Protein AF-A0A835T689-F1 (afdb_monomer_lite)

Radius of gyration: 91.0 Å; chains: 1; bounding box: 194×62×301 Å

Structure (mmCIF, N/CA/C/O backbone):
data_AF-A0A835T689-F1
#
_entry.id   AF-A0A835T689-F1
#
loop_
_atom_site.group_PDB
_atom_site.id
_atom_site.type_symbol
_atom_site.label_atom_id
_atom_site.label_alt_id
_atom_site.label_comp_id
_atom_site.label_asym_id
_atom_site.label_entity_id
_atom_site.label_seq_id
_atom_site.pdbx_PDB_ins_code
_atom_site.Cartn_x
_atom_site.Cartn_y
_atom_site.Cartn_z
_atom_site.occupancy
_atom_site.B_iso_or_equiv
_atom_site.auth_seq_id
_atom_site.auth_comp_id
_atom_site.auth_asym_id
_atom_site.auth_atom_id
_atom_site.pdbx_PDB_model_num
ATOM 1 N N . MET A 1 1 ? -52.753 -19.899 125.306 1.00 54.56 1 MET A N 1
ATOM 2 C CA . MET A 1 1 ? -53.851 -19.055 124.789 1.00 54.56 1 MET A CA 1
ATOM 3 C C . MET A 1 1 ? -55.186 -19.672 125.174 1.00 54.56 1 MET A C 1
ATOM 5 O O . MET A 1 1 ? -55.549 -19.434 126.314 1.00 54.56 1 MET A O 1
ATOM 9 N N . LYS A 1 2 ? -55.799 -20.578 124.394 1.00 57.81 2 LYS A N 1
ATOM 10 C CA . LYS A 1 2 ? -57.133 -21.163 124.694 1.00 57.81 2 LYS A CA 1
ATOM 11 C C . LYS A 1 2 ? -57.428 -21.521 126.165 1.00 57.81 2 LYS A C 1
ATOM 13 O O . LYS A 1 2 ? -58.367 -20.984 126.722 1.00 57.81 2 LYS A O 1
ATOM 18 N N . GLN A 1 3 ? -56.588 -22.309 126.844 1.00 67.00 3 GLN A N 1
ATOM 19 C CA . GLN A 1 3 ? -56.825 -22.655 128.263 1.00 67.00 3 GLN A CA 1
ATOM 20 C C . GLN A 1 3 ? -56.843 -21.443 129.223 1.00 67.00 3 GLN A C 1
ATOM 22 O O . GLN A 1 3 ? -57.604 -21.436 130.184 1.00 67.00 3 GLN A O 1
ATOM 27 N N . LEU A 1 4 ? -56.044 -20.402 128.957 1.00 63.69 4 LEU A N 1
ATOM 28 C CA . LEU A 1 4 ? -56.052 -19.156 129.740 1.00 63.69 4 LEU A CA 1
ATOM 29 C C . LEU A 1 4 ? -57.268 -18.280 129.402 1.00 63.69 4 LEU A C 1
ATOM 31 O O . LEU A 1 4 ? -57.811 -17.625 130.288 1.00 63.69 4 LEU A O 1
ATOM 35 N N . GLU A 1 5 ? -57.710 -18.291 128.142 1.00 65.31 5 GLU A N 1
ATOM 36 C CA . GLU A 1 5 ? -58.952 -17.641 127.704 1.00 65.31 5 GLU A CA 1
ATOM 37 C C . GLU A 1 5 ? -60.170 -18.302 128.375 1.00 65.31 5 GLU A C 1
ATOM 39 O O . GLU A 1 5 ? -61.023 -17.599 128.915 1.00 65.31 5 GLU A O 1
ATOM 44 N N . ASP A 1 6 ? -60.206 -19.637 128.437 1.00 75.12 6 ASP A N 1
ATOM 45 C CA . ASP A 1 6 ? -61.261 -20.418 129.093 1.00 75.12 6 ASP A CA 1
ATOM 46 C C . ASP A 1 6 ? -61.288 -20.200 130.620 1.00 75.12 6 ASP A C 1
ATOM 48 O O . ASP A 1 6 ? -62.358 -19.995 131.202 1.00 75.12 6 ASP A O 1
ATOM 52 N N . GLU A 1 7 ? -60.127 -20.173 131.291 1.00 72.44 7 GLU A N 1
ATOM 53 C CA . GLU A 1 7 ? -60.047 -19.843 132.722 1.00 72.44 7 GLU A CA 1
ATOM 54 C C . GLU A 1 7 ? -60.491 -18.405 133.021 1.00 72.44 7 GLU A C 1
ATOM 56 O O . GLU A 1 7 ? -61.205 -18.172 134.001 1.00 72.44 7 GLU A O 1
ATOM 61 N N . TYR A 1 8 ? -60.105 -17.437 132.185 1.00 72.25 8 TYR A N 1
ATOM 62 C CA . TYR A 1 8 ? -60.514 -16.041 132.334 1.00 72.25 8 TYR A CA 1
ATOM 63 C C . TYR A 1 8 ? -62.027 -15.874 132.124 1.00 72.25 8 TYR A C 1
ATOM 65 O O . TYR A 1 8 ? -62.705 -15.292 132.970 1.00 72.25 8 TYR A O 1
ATOM 73 N N . GLN A 1 9 ? -62.581 -16.481 131.068 1.00 71.12 9 GLN A N 1
ATOM 74 C CA . GLN A 1 9 ? -64.024 -16.552 130.804 1.00 71.12 9 GLN A CA 1
ATOM 75 C C . GLN A 1 9 ? -64.795 -17.192 131.970 1.00 71.12 9 GLN A C 1
ATOM 77 O O . GLN A 1 9 ? -65.862 -16.707 132.350 1.00 71.12 9 GLN A O 1
ATOM 82 N N . SER A 1 10 ? -64.256 -18.257 132.568 1.00 72.38 10 SER A N 1
ATOM 83 C CA . SER A 1 10 ? -64.848 -18.927 133.733 1.00 72.38 10 SER A CA 1
ATOM 84 C C . SER A 1 10 ? -64.858 -18.025 134.976 1.00 72.38 10 SER A C 1
ATOM 86 O O . SER A 1 10 ? -65.889 -17.889 135.642 1.00 72.38 10 SER A O 1
ATOM 88 N N . ARG A 1 11 ? -63.753 -17.314 135.251 1.00 69.19 11 ARG A N 1
ATOM 89 C CA . ARG A 1 11 ? -63.675 -16.330 136.347 1.00 69.19 11 ARG A CA 1
ATOM 90 C C . ARG A 1 11 ? -64.637 -15.156 136.139 1.00 69.19 11 ARG A C 1
ATOM 92 O O . ARG A 1 11 ? -65.314 -14.776 137.092 1.00 69.19 11 ARG A O 1
ATOM 99 N N . LEU A 1 12 ? -64.770 -14.642 134.911 1.00 62.59 12 LEU A N 1
ATOM 100 C CA . LEU A 1 12 ? -65.735 -13.584 134.580 1.00 62.59 12 LEU A CA 1
ATOM 101 C C . LEU A 1 12 ? -67.184 -14.039 134.831 1.00 62.59 12 LEU A C 1
ATOM 103 O O . LEU A 1 12 ? -67.957 -13.331 135.472 1.00 62.59 12 LEU A O 1
ATOM 107 N N . ARG A 1 13 ? -67.548 -15.257 134.399 1.00 69.44 13 ARG A N 1
ATOM 108 C CA . ARG A 1 13 ? -68.883 -15.834 134.654 1.00 69.44 13 ARG A CA 1
ATOM 109 C C . ARG A 1 13 ? -69.178 -15.996 136.146 1.00 69.44 13 ARG A C 1
ATOM 111 O O . ARG A 1 13 ? -70.294 -15.702 136.568 1.00 69.44 13 ARG A O 1
ATOM 118 N N . ASN A 1 14 ? -68.191 -16.401 136.946 1.00 70.25 14 ASN A N 1
ATOM 119 C CA . ASN A 1 14 ? -68.342 -16.481 138.401 1.00 70.25 14 ASN A CA 1
ATOM 120 C C . ASN A 1 14 ? -68.499 -15.096 139.055 1.00 70.25 14 ASN A C 1
ATOM 122 O O . ASN A 1 14 ? -69.297 -14.962 139.980 1.00 70.25 14 ASN A O 1
ATOM 126 N N . ALA A 1 15 ? -67.822 -14.056 138.554 1.00 63.16 15 ALA A N 1
ATOM 127 C CA . ALA A 1 15 ? -68.010 -12.687 139.040 1.00 63.16 15 ALA A CA 1
ATOM 128 C C . ALA A 1 15 ? -69.448 -12.177 138.800 1.00 63.16 15 ALA A C 1
ATOM 130 O O . ALA A 1 15 ? -70.062 -11.635 139.718 1.00 63.16 15 ALA A O 1
ATOM 131 N N . ARG A 1 16 ? -70.034 -12.444 137.620 1.00 60.41 16 ARG A N 1
ATOM 132 C CA . ARG A 1 16 ? -71.438 -12.095 137.291 1.00 60.41 16 ARG A CA 1
ATOM 133 C C . ARG A 1 16 ? -72.470 -12.727 138.236 1.00 60.41 16 ARG A C 1
ATOM 135 O O . ARG A 1 16 ? -73.528 -12.145 138.470 1.00 60.41 16 ARG A O 1
ATOM 142 N N . LEU A 1 17 ? -72.179 -13.930 138.734 1.00 60.69 17 LEU A N 1
ATOM 143 C CA . LEU A 1 17 ? -73.071 -14.736 139.576 1.00 60.69 17 LEU A CA 1
ATOM 144 C C . LEU A 1 17 ? -72.808 -14.574 141.083 1.00 60.69 17 LEU A C 1
ATOM 146 O O . LEU A 1 17 ? -73.535 -15.155 141.887 1.00 60.69 17 LEU A O 1
ATOM 150 N N . SER A 1 18 ? -71.810 -13.776 141.478 1.00 61.16 18 SER A N 1
ATOM 151 C CA . SER A 1 18 ? -71.506 -13.501 142.884 1.00 61.16 18 SER A CA 1
ATOM 152 C C . SER A 1 18 ? -72.678 -12.774 143.568 1.00 61.16 18 SER A C 1
ATOM 154 O O . SER A 1 18 ? -73.014 -11.655 143.165 1.00 61.16 18 SER A O 1
ATOM 156 N N . PRO A 1 19 ? -73.307 -13.344 144.620 1.00 55.94 19 PRO A N 1
ATOM 157 C CA . PRO A 1 19 ? -74.467 -12.723 145.267 1.00 55.94 19 PRO A CA 1
ATOM 158 C C . PRO A 1 19 ? -74.165 -11.375 145.936 1.00 55.94 19 PRO A C 1
ATOM 160 O O . PRO A 1 19 ? -75.071 -10.557 146.082 1.00 55.94 19 PRO A O 1
ATOM 163 N N . ASN A 1 20 ? -72.900 -11.149 146.307 1.00 54.97 20 ASN A N 1
ATOM 164 C CA . ASN A 1 20 ? -72.446 -9.981 147.065 1.00 54.97 20 ASN A CA 1
ATOM 165 C C . ASN A 1 20 ? -72.038 -8.785 146.186 1.00 54.97 20 ASN A C 1
ATOM 167 O O . ASN A 1 20 ? -71.791 -7.710 146.726 1.00 54.97 20 ASN A O 1
ATOM 171 N N . ALA A 1 21 ? -71.965 -8.949 144.859 1.00 57.16 21 ALA A N 1
ATOM 172 C CA . ALA A 1 21 ? -71.714 -7.835 143.946 1.00 57.16 21 ALA A CA 1
ATOM 173 C C . ALA A 1 21 ? -72.932 -6.899 143.917 1.00 57.16 21 ALA A C 1
ATOM 175 O O . ALA A 1 21 ? -74.076 -7.357 143.786 1.00 57.16 21 ALA A O 1
ATOM 176 N N . GLY A 1 22 ? -72.711 -5.588 144.013 1.00 62.66 22 GLY A N 1
ATOM 177 C CA . GLY A 1 22 ? -73.799 -4.606 143.985 1.00 62.66 22 GLY A CA 1
ATOM 178 C C . GLY A 1 22 ? -74.641 -4.719 142.706 1.00 62.66 22 GLY A C 1
ATOM 179 O O . GLY A 1 22 ? -74.156 -5.164 141.663 1.00 62.66 22 GLY A O 1
ATOM 180 N N . ILE A 1 23 ? -75.914 -4.306 142.748 1.00 71.38 23 ILE A N 1
ATOM 181 C CA . ILE A 1 23 ? -76.736 -4.224 141.520 1.00 71.38 23 ILE A CA 1
ATOM 182 C C . ILE A 1 23 ? -76.058 -3.279 140.511 1.00 71.38 23 ILE A C 1
ATOM 184 O O . ILE A 1 23 ? -76.008 -3.574 139.320 1.00 71.38 23 ILE A O 1
ATOM 188 N N . GLU A 1 24 ? -75.454 -2.196 141.004 1.00 73.31 24 GLU A N 1
ATOM 189 C CA . GLU A 1 24 ? -74.674 -1.229 140.225 1.00 73.31 24 GLU A CA 1
ATOM 190 C C . GLU A 1 24 ? -73.422 -1.844 139.582 1.00 73.31 24 GLU A C 1
ATOM 192 O O . GLU A 1 24 ? -73.151 -1.584 138.415 1.00 73.31 24 GLU A O 1
ATOM 197 N N . GLU A 1 25 ? -72.699 -2.710 140.296 1.00 74.44 25 GLU A N 1
ATOM 198 C CA . GLU A 1 25 ? -71.494 -3.389 139.797 1.00 74.44 25 GLU A CA 1
ATOM 199 C C . GLU A 1 25 ? -71.835 -4.397 138.689 1.00 74.44 25 GLU A C 1
ATOM 201 O O . GLU A 1 25 ? -71.172 -4.449 137.654 1.00 74.44 25 GLU A O 1
ATOM 206 N N . ARG A 1 26 ? -72.946 -5.131 138.838 1.00 73.50 26 ARG A N 1
ATOM 207 C CA . ARG A 1 26 ? -73.474 -5.996 137.772 1.00 73.50 26 ARG A CA 1
ATOM 208 C C . ARG A 1 26 ? -73.948 -5.193 136.560 1.00 73.50 26 ARG A C 1
ATOM 210 O O . ARG A 1 26 ? -73.680 -5.598 135.433 1.00 73.50 26 ARG A O 1
ATOM 217 N N . LEU A 1 27 ? -74.600 -4.046 136.761 1.00 79.50 27 LEU A N 1
ATOM 218 C CA . LEU A 1 27 ? -74.964 -3.135 135.668 1.00 79.50 27 LEU A CA 1
ATOM 219 C C . LEU A 1 27 ? -73.731 -2.521 134.984 1.00 79.50 27 LEU A C 1
ATOM 221 O O . LEU A 1 27 ? -73.756 -2.334 133.770 1.00 79.50 27 LEU A O 1
ATOM 225 N N . ALA A 1 28 ? -72.655 -2.243 135.725 1.00 82.19 28 ALA A N 1
ATOM 226 C CA . ALA A 1 28 ? -71.388 -1.777 135.170 1.00 82.19 28 ALA A CA 1
ATOM 227 C C . ALA A 1 28 ? -70.718 -2.858 134.307 1.00 82.19 28 ALA A C 1
ATOM 229 O O . ALA A 1 28 ? -70.331 -2.559 133.182 1.00 82.19 28 ALA A O 1
ATOM 230 N N . LEU A 1 29 ? -70.677 -4.115 134.765 1.00 80.94 29 LEU A N 1
ATOM 231 C CA . LEU A 1 29 ? -70.180 -5.243 133.965 1.00 80.94 29 LEU A CA 1
ATOM 232 C C . LEU A 1 29 ? -71.023 -5.472 132.700 1.00 80.94 29 LEU A C 1
ATOM 234 O O . LEU A 1 29 ? -70.461 -5.657 131.628 1.00 80.94 29 LEU A O 1
ATOM 238 N N . TYR A 1 30 ? -72.357 -5.385 132.773 1.00 84.06 30 TYR A N 1
ATOM 239 C CA . TYR A 1 30 ? -73.199 -5.476 131.570 1.00 84.06 30 TYR A CA 1
ATOM 240 C C . TYR A 1 30 ? -72.972 -4.316 130.591 1.00 84.06 30 TYR A C 1
ATOM 242 O O . TYR A 1 30 ? -72.967 -4.545 129.384 1.00 84.06 30 TYR A O 1
ATOM 250 N N . ARG A 1 31 ? -72.760 -3.084 131.075 1.00 86.06 31 ARG A N 1
ATOM 251 C CA . ARG A 1 31 ? -72.373 -1.952 130.213 1.00 86.06 31 ARG A CA 1
ATOM 252 C C . ARG A 1 31 ? -71.019 -2.200 129.561 1.00 86.06 31 ARG A C 1
ATOM 254 O O . ARG A 1 31 ? -70.926 -2.090 128.347 1.00 86.06 31 ARG A O 1
ATOM 261 N N . GLN A 1 32 ? -70.026 -2.623 130.341 1.00 86.19 32 GLN A N 1
ATOM 262 C CA . GLN A 1 32 ? -68.694 -2.961 129.850 1.00 86.19 32 GLN A CA 1
ATOM 263 C C . GLN A 1 32 ? -68.736 -4.078 128.797 1.00 86.19 32 GLN A C 1
ATOM 265 O O . GLN A 1 32 ? -68.047 -3.981 127.792 1.00 86.19 32 GLN A O 1
ATOM 270 N N . GLU A 1 33 ? -69.577 -5.101 128.968 1.00 84.44 33 GLU A N 1
ATOM 271 C CA . GLU A 1 33 ? -69.750 -6.181 127.987 1.00 84.44 33 GLU A CA 1
ATOM 272 C C . GLU A 1 33 ? -70.464 -5.726 126.709 1.00 84.44 33 GLU A C 1
ATOM 274 O O . GLU A 1 33 ? -70.115 -6.187 125.624 1.00 84.44 33 GLU A O 1
ATOM 279 N N . ILE A 1 34 ? -71.440 -4.818 126.806 1.00 88.69 34 ILE A N 1
ATOM 280 C CA . ILE A 1 34 ? -72.092 -4.208 125.636 1.00 88.69 34 ILE A CA 1
ATOM 281 C C . ILE A 1 34 ? -71.109 -3.286 124.900 1.00 88.69 34 ILE A C 1
ATOM 283 O O . ILE A 1 34 ? -71.044 -3.318 123.674 1.00 88.69 34 ILE A O 1
ATOM 287 N N . GLU A 1 35 ? -70.313 -2.505 125.630 1.00 88.44 35 GLU A N 1
ATOM 288 C CA . GLU A 1 35 ? -69.254 -1.650 125.085 1.00 88.44 35 GLU A CA 1
ATOM 289 C C . GLU A 1 35 ? -68.132 -2.481 124.439 1.00 88.44 35 GLU A C 1
ATOM 291 O O . GLU A 1 35 ? -67.682 -2.143 123.348 1.00 88.44 35 GLU A O 1
ATOM 296 N N . GLU A 1 36 ? -67.729 -3.603 125.043 1.00 89.75 36 GLU A N 1
ATOM 297 C CA . GLU A 1 36 ? -66.741 -4.539 124.493 1.00 89.75 36 GLU A CA 1
ATOM 298 C C . GLU A 1 36 ? -67.273 -5.261 123.245 1.00 89.75 36 GLU A C 1
ATOM 300 O O . GLU A 1 36 ? -66.557 -5.375 122.250 1.00 89.75 36 GLU A O 1
ATOM 305 N N . GLN A 1 37 ? -68.543 -5.686 123.240 1.00 87.31 37 GLN A N 1
ATOM 306 C CA . GLN A 1 37 ? -69.195 -6.253 122.053 1.00 87.31 37 GLN A CA 1
ATOM 307 C C . GLN A 1 37 ? -69.301 -5.222 120.925 1.00 87.31 37 GLN A C 1
ATOM 309 O O . GLN A 1 37 ? -68.911 -5.520 119.796 1.00 87.31 37 GLN A O 1
ATOM 314 N N . ALA A 1 38 ? -69.744 -3.997 121.221 1.00 90.81 38 ALA A N 1
ATOM 315 C CA . ALA A 1 38 ? -69.817 -2.914 120.243 1.00 90.81 38 ALA A CA 1
ATOM 316 C C . ALA A 1 38 ? -68.424 -2.544 119.702 1.00 90.81 38 ALA A C 1
ATOM 318 O O . ALA A 1 38 ? -68.252 -2.389 118.493 1.00 90.81 38 ALA A O 1
ATOM 319 N N . ALA A 1 39 ? -67.405 -2.474 120.564 1.00 91.81 39 ALA A N 1
ATOM 320 C CA . ALA A 1 39 ? -66.021 -2.243 120.160 1.00 91.81 39 ALA A CA 1
ATOM 321 C C . ALA A 1 39 ? -65.476 -3.384 119.286 1.00 91.81 39 ALA A C 1
ATOM 323 O O . ALA A 1 39 ? -64.805 -3.118 118.290 1.00 91.81 39 ALA A O 1
ATOM 324 N N . ALA A 1 40 ? -65.797 -4.644 119.599 1.00 91.75 40 ALA A N 1
ATOM 325 C CA . ALA A 1 40 ? -65.411 -5.802 118.795 1.00 91.75 40 ALA A CA 1
ATOM 326 C C . ALA A 1 40 ? -66.133 -5.848 117.435 1.00 91.75 40 ALA A C 1
ATOM 328 O O . ALA A 1 40 ? -65.531 -6.229 116.428 1.00 91.75 40 ALA A O 1
ATOM 329 N N . GLU A 1 41 ? -67.402 -5.439 117.365 1.00 90.88 41 GLU A N 1
ATOM 330 C CA . GLU A 1 41 ? -68.134 -5.302 116.101 1.00 90.88 41 GLU A CA 1
ATOM 331 C C . GLU A 1 41 ? -67.580 -4.164 115.241 1.00 90.88 41 GLU A C 1
ATOM 333 O O . GLU A 1 41 ? -67.320 -4.378 114.056 1.00 90.88 41 GLU A O 1
ATOM 338 N N . VAL A 1 42 ? -67.312 -2.994 115.830 1.00 93.06 42 VAL A N 1
ATOM 339 C CA . VAL A 1 42 ? -66.647 -1.876 115.143 1.00 93.06 42 VAL A CA 1
ATOM 340 C C . VAL A 1 42 ? -65.251 -2.286 114.671 1.00 93.06 42 VAL A C 1
ATOM 342 O O . VAL A 1 42 ? -64.904 -2.019 113.524 1.00 93.06 42 VAL A O 1
ATOM 345 N N . ALA A 1 43 ? -64.470 -3.005 115.484 1.00 92.38 43 ALA A N 1
ATOM 346 C CA . ALA A 1 43 ? -63.161 -3.520 115.084 1.00 92.38 43 ALA A CA 1
ATOM 347 C C . ALA A 1 43 ? -63.259 -4.469 113.877 1.00 92.38 43 ALA A C 1
ATOM 349 O O . ALA A 1 43 ? -62.528 -4.285 112.907 1.00 92.38 43 ALA A O 1
ATOM 350 N N . ARG A 1 44 ? -64.213 -5.414 113.874 1.00 93.38 44 ARG A N 1
ATOM 351 C CA . ARG A 1 44 ? -64.480 -6.305 112.725 1.00 93.38 44 ARG A CA 1
ATOM 352 C C . ARG A 1 44 ? -64.955 -5.552 111.481 1.00 93.38 44 ARG A C 1
ATOM 354 O O . ARG A 1 44 ? -64.624 -5.952 110.367 1.00 93.38 44 ARG A O 1
ATOM 361 N N . GLN A 1 45 ? -65.744 -4.489 111.639 1.00 93.25 45 GLN A N 1
ATOM 362 C CA . GLN A 1 45 ? -66.165 -3.643 110.518 1.00 93.25 45 GLN A CA 1
ATOM 363 C C . GLN A 1 45 ? -64.981 -2.853 109.946 1.00 93.25 45 GLN A C 1
ATOM 365 O O . GLN A 1 45 ? -64.794 -2.847 108.733 1.00 93.25 45 GLN A O 1
ATOM 370 N N . VAL A 1 46 ? -64.141 -2.259 110.799 1.00 94.38 46 VAL A N 1
ATOM 371 C CA . VAL A 1 46 ? -62.911 -1.559 110.396 1.00 94.38 46 VAL A CA 1
ATOM 372 C C . VAL A 1 46 ? -61.921 -2.514 109.728 1.00 94.38 46 VAL A C 1
ATOM 374 O O . VAL A 1 46 ? -61.319 -2.155 108.721 1.00 94.38 46 VAL A O 1
ATOM 377 N N . GLU A 1 47 ? -61.767 -3.736 110.239 1.00 94.00 47 GLU A N 1
ATOM 378 C CA . GLU A 1 47 ? -60.924 -4.769 109.632 1.00 94.00 47 GLU A CA 1
ATOM 379 C C . GLU A 1 47 ? -61.451 -5.174 108.249 1.00 94.00 47 GLU A C 1
ATOM 381 O O . GLU A 1 47 ? -60.700 -5.108 107.280 1.00 94.00 47 GLU A O 1
ATOM 386 N N . ARG A 1 48 ? -62.760 -5.432 108.107 1.00 95.19 48 ARG A N 1
ATOM 387 C CA . ARG A 1 48 ? -63.397 -5.703 106.806 1.00 95.19 48 ARG A CA 1
ATOM 388 C C . ARG A 1 48 ? -63.235 -4.547 105.812 1.00 95.19 48 ARG A C 1
ATOM 390 O O . ARG A 1 48 ? -62.981 -4.790 104.635 1.00 95.19 48 ARG A O 1
ATOM 397 N N . VAL A 1 49 ? -63.383 -3.297 106.258 1.00 95.12 49 VAL A N 1
ATOM 398 C CA . VAL A 1 49 ? -63.172 -2.115 105.403 1.00 95.12 49 VAL A CA 1
ATOM 399 C C . VAL A 1 49 ? -61.709 -2.027 104.970 1.00 95.12 49 VAL A C 1
ATOM 401 O O . VAL A 1 49 ? -61.455 -1.870 103.781 1.00 95.12 49 VAL A O 1
ATOM 404 N N . ARG A 1 50 ? -60.746 -2.237 105.877 1.00 96.25 50 ARG A N 1
ATOM 405 C CA . ARG A 1 50 ? -59.314 -2.294 105.535 1.00 96.25 50 ARG A CA 1
ATOM 406 C C . ARG A 1 50 ? -58.996 -3.421 104.555 1.00 96.25 50 ARG A C 1
ATOM 408 O O . ARG A 1 50 ? -58.236 -3.205 103.618 1.00 96.25 50 ARG A O 1
ATOM 415 N N . GLU A 1 51 ? -59.572 -4.609 104.731 1.00 94.81 51 GLU A N 1
ATOM 416 C CA . GLU A 1 51 ? -59.428 -5.720 103.783 1.00 94.81 51 GLU A CA 1
ATOM 417 C C . GLU A 1 51 ? -59.979 -5.353 102.399 1.00 94.81 51 GLU A C 1
ATOM 419 O O . GLU A 1 51 ? -59.316 -5.606 101.392 1.00 94.81 51 GLU A O 1
ATOM 424 N N . MET A 1 52 ? -61.150 -4.708 102.339 1.00 95.38 52 MET A N 1
ATOM 425 C CA . MET A 1 52 ? -61.744 -4.212 101.094 1.00 95.38 52 MET A CA 1
ATOM 426 C C . MET A 1 52 ? -60.898 -3.115 100.435 1.00 95.38 52 MET A C 1
ATOM 428 O O . MET A 1 52 ? -60.686 -3.171 99.226 1.00 95.38 52 MET A O 1
ATOM 432 N N . GLU A 1 53 ? -60.384 -2.148 101.196 1.00 95.88 53 GLU A N 1
ATOM 433 C CA . GLU A 1 53 ? -59.512 -1.077 100.698 1.00 95.88 53 GLU A CA 1
ATOM 434 C C . GLU A 1 53 ? -58.175 -1.627 100.189 1.00 95.88 53 GLU A C 1
ATOM 436 O O . GLU A 1 53 ? -57.729 -1.259 99.105 1.00 95.88 53 GLU A O 1
ATOM 441 N N . VAL A 1 54 ? -57.557 -2.568 100.911 1.00 96.50 54 VAL A N 1
ATOM 442 C CA . VAL A 1 54 ? -56.328 -3.250 100.475 1.00 96.50 54 VAL A CA 1
ATOM 443 C C . VAL A 1 54 ? -56.587 -4.119 99.241 1.00 96.50 54 VAL A C 1
ATOM 445 O O . VAL A 1 54 ? -55.750 -4.163 98.339 1.00 96.50 54 VAL A O 1
ATOM 448 N N . ALA A 1 55 ? -57.737 -4.792 99.151 1.00 95.44 55 ALA A N 1
ATOM 449 C CA . ALA A 1 55 ? -58.125 -5.542 97.958 1.00 95.44 55 ALA A CA 1
ATOM 450 C C . ALA A 1 55 ? -58.369 -4.617 96.753 1.00 95.44 55 ALA A C 1
ATOM 452 O O . ALA A 1 55 ? -57.883 -4.909 95.659 1.00 95.44 55 ALA A O 1
ATOM 453 N N . ALA A 1 56 ? -59.049 -3.485 96.950 1.00 95.75 56 ALA A N 1
ATOM 454 C CA . ALA A 1 56 ? -59.270 -2.471 95.922 1.00 95.75 56 ALA A CA 1
ATOM 455 C C . ALA A 1 56 ? -57.948 -1.847 95.450 1.00 95.75 56 ALA A C 1
ATOM 457 O O . ALA A 1 56 ? -57.687 -1.818 94.250 1.00 95.75 56 ALA A O 1
ATOM 458 N N . ALA A 1 57 ? -57.062 -1.458 96.372 1.00 95.38 57 ALA A N 1
ATOM 459 C CA . ALA A 1 57 ? -55.735 -0.936 96.051 1.00 95.38 57 ALA A CA 1
ATOM 460 C C . ALA A 1 57 ? -54.897 -1.946 95.247 1.00 95.38 57 ALA A C 1
ATOM 462 O O . ALA A 1 57 ? -54.299 -1.579 94.237 1.00 95.38 57 ALA A O 1
ATOM 463 N N . ARG A 1 58 ? -54.921 -3.235 95.619 1.00 96.12 58 ARG A N 1
ATOM 464 C CA . ARG A 1 58 ? -54.259 -4.313 94.860 1.00 96.12 58 ARG A CA 1
ATOM 465 C C . ARG A 1 58 ? -54.855 -4.508 93.464 1.00 96.12 58 ARG A C 1
ATOM 467 O O . ARG A 1 58 ? -54.106 -4.766 92.523 1.00 96.12 58 ARG A O 1
ATOM 474 N N . LEU A 1 59 ? -56.176 -4.395 93.305 1.00 95.81 59 LEU A N 1
ATOM 475 C CA . LEU A 1 59 ? -56.832 -4.449 91.993 1.00 95.81 59 LEU A CA 1
ATOM 476 C C . LEU A 1 59 ? -56.463 -3.235 91.131 1.00 95.81 59 LEU A C 1
ATOM 478 O O . LEU A 1 59 ? -56.156 -3.400 89.949 1.00 95.81 59 LEU A O 1
ATOM 482 N N . ASP A 1 60 ? -56.414 -2.040 91.717 1.00 95.94 60 ASP A N 1
ATOM 483 C CA . ASP A 1 60 ? -55.996 -0.814 91.040 1.00 95.94 60 ASP A CA 1
ATOM 484 C C . ASP A 1 60 ? -54.526 -0.872 90.613 1.00 95.94 60 ASP A C 1
ATOM 486 O O . ASP A 1 60 ? -54.218 -0.553 89.463 1.00 95.94 60 ASP A O 1
ATOM 490 N N . GLU A 1 61 ? -53.621 -1.320 91.484 1.00 95.62 61 GLU A N 1
ATOM 491 C CA . GLU A 1 61 ? -52.208 -1.557 91.163 1.00 95.62 61 GLU A CA 1
ATOM 492 C C . GLU A 1 61 ? -52.044 -2.611 90.065 1.00 95.62 61 GLU A C 1
ATOM 494 O O . GLU A 1 61 ? -51.336 -2.368 89.085 1.00 95.62 61 GLU A O 1
ATOM 499 N N . ALA A 1 62 ? -52.761 -3.736 90.148 1.00 96.06 62 ALA A N 1
ATOM 500 C CA . ALA A 1 62 ? -52.766 -4.748 89.096 1.00 96.06 62 ALA A CA 1
ATOM 501 C C . ALA A 1 62 ? -53.314 -4.200 87.763 1.00 96.06 62 ALA A C 1
ATOM 503 O O . ALA A 1 62 ? -52.800 -4.545 86.698 1.00 96.06 62 ALA A O 1
ATOM 504 N N . SER A 1 63 ? -54.319 -3.317 87.794 1.00 96.00 63 SER A N 1
ATOM 505 C CA . SER A 1 63 ? -54.853 -2.663 86.591 1.00 96.00 63 SER A CA 1
ATOM 506 C C . SER A 1 63 ? -53.857 -1.668 85.982 1.00 96.00 63 SER A C 1
ATOM 508 O O . SER A 1 63 ? -53.678 -1.649 84.764 1.00 96.00 63 SER A O 1
ATOM 510 N N . LYS A 1 64 ? -53.148 -0.894 86.817 1.00 97.81 64 LYS A N 1
ATOM 511 C CA . LYS A 1 64 ? -52.078 0.026 86.402 1.00 97.81 64 LYS A CA 1
ATOM 512 C C . LYS A 1 64 ? -50.915 -0.747 85.780 1.00 97.81 64 LYS A C 1
ATOM 514 O O . LYS A 1 64 ? -50.459 -0.374 84.705 1.00 97.81 64 LYS A O 1
ATOM 519 N N . ALA A 1 65 ? -50.502 -1.858 86.393 1.00 96.19 65 ALA A N 1
ATOM 520 C CA . ALA A 1 65 ? -49.461 -2.737 85.863 1.00 96.19 65 ALA A CA 1
ATOM 521 C C . ALA A 1 65 ? -49.849 -3.353 84.506 1.00 96.19 65 ALA A C 1
ATOM 523 O O . ALA A 1 65 ? -49.033 -3.364 83.588 1.00 96.19 65 ALA A O 1
ATOM 524 N N . ARG A 1 66 ? -51.103 -3.803 84.332 1.00 96.69 66 ARG A N 1
ATOM 525 C CA . ARG A 1 66 ? -51.600 -4.293 83.030 1.00 96.69 66 ARG A CA 1
ATOM 526 C C . ARG A 1 66 ? -51.567 -3.206 81.955 1.00 96.69 66 ARG A C 1
ATOM 528 O O . ARG A 1 66 ? -51.000 -3.444 80.895 1.00 96.69 66 ARG A O 1
ATOM 535 N N . ARG A 1 67 ? -52.082 -2.005 82.248 1.00 97.62 67 ARG A N 1
ATOM 536 C CA . ARG A 1 67 ? -52.048 -0.861 81.315 1.00 97.62 67 ARG A CA 1
ATOM 537 C C . ARG A 1 67 ? -50.620 -0.451 80.943 1.00 97.62 67 ARG A C 1
ATOM 539 O O . ARG A 1 67 ? -50.376 -0.114 79.791 1.00 97.62 67 ARG A O 1
ATOM 546 N N . ALA A 1 68 ? -49.681 -0.501 81.891 1.00 97.00 68 ALA A N 1
ATOM 547 C CA . ALA A 1 68 ? -48.269 -0.228 81.623 1.00 97.00 68 ALA A CA 1
ATOM 548 C C . ALA A 1 68 ? -47.662 -1.269 80.666 1.00 97.00 68 ALA A C 1
ATOM 550 O O . ALA A 1 68 ? -47.068 -0.894 79.661 1.00 97.00 68 ALA A O 1
ATOM 551 N N . LEU A 1 69 ? -47.893 -2.566 80.908 1.00 96.38 69 LEU A N 1
ATOM 552 C CA . LEU A 1 69 ? -47.434 -3.642 80.019 1.00 96.38 69 LEU A CA 1
ATOM 553 C C . LEU A 1 69 ? -48.085 -3.588 78.625 1.00 96.38 69 LEU A C 1
ATOM 555 O O . LEU A 1 69 ? -47.447 -3.927 77.631 1.00 96.38 69 LEU A O 1
ATOM 559 N N . GLU A 1 70 ? -49.349 -3.173 78.529 1.00 97.31 70 GLU A N 1
ATOM 560 C CA . GLU A 1 70 ? -50.033 -2.941 77.250 1.00 97.31 70 GLU A CA 1
ATOM 561 C C . GLU A 1 70 ? -49.429 -1.748 76.493 1.00 97.31 70 GLU A C 1
ATOM 563 O O . GLU A 1 70 ? -49.180 -1.857 75.292 1.00 97.31 70 GLU A O 1
ATOM 568 N N . ALA A 1 71 ? -49.112 -0.649 77.185 1.00 97.00 71 ALA A N 1
ATOM 569 C CA . ALA A 1 71 ? -48.424 0.498 76.595 1.00 97.00 71 ALA A CA 1
ATOM 570 C C . ALA A 1 71 ? -47.010 0.133 76.105 1.00 97.00 71 ALA A C 1
ATOM 572 O O . ALA A 1 71 ? -46.680 0.412 74.955 1.00 97.00 71 ALA A O 1
ATOM 573 N N . GLU A 1 72 ? -46.209 -0.566 76.918 1.00 97.06 72 GLU A N 1
ATOM 574 C CA . GLU A 1 72 ? -44.870 -1.039 76.531 1.00 97.06 72 GLU A CA 1
ATOM 575 C C . GLU A 1 72 ? -44.913 -1.975 75.310 1.00 97.06 72 GLU A C 1
ATOM 577 O O . GLU A 1 72 ? -44.061 -1.880 74.425 1.00 97.06 72 GLU A O 1
ATOM 582 N N . ARG A 1 73 ? -45.925 -2.850 75.209 1.00 98.00 73 ARG A N 1
ATOM 583 C CA . ARG A 1 73 ? -46.142 -3.695 74.020 1.00 98.00 73 ARG A CA 1
ATOM 584 C C . ARG A 1 73 ? -46.431 -2.862 72.773 1.00 98.00 73 ARG A C 1
ATOM 586 O O . ARG A 1 73 ? -45.777 -3.066 71.753 1.00 98.00 73 ARG A O 1
ATOM 593 N N . LEU A 1 74 ? -47.351 -1.900 72.862 1.00 97.50 74 LEU A N 1
ATOM 594 C CA . LEU A 1 74 ? -47.683 -1.008 71.746 1.00 97.50 74 LEU A CA 1
ATOM 595 C C . LEU A 1 74 ? -46.481 -0.149 71.316 1.00 97.50 74 LEU A C 1
ATOM 597 O O . LEU A 1 74 ? -46.281 0.068 70.120 1.00 97.50 74 LEU A O 1
ATOM 601 N N . GLU A 1 75 ? -45.648 0.303 72.256 1.00 97.62 75 GLU A N 1
ATOM 602 C CA . GLU A 1 75 ? -44.400 1.008 71.946 1.00 97.62 75 GLU A CA 1
ATOM 603 C C . GLU A 1 75 ? -43.372 0.103 71.254 1.00 97.62 75 GLU A C 1
ATOM 605 O O . GLU A 1 75 ? -42.764 0.521 70.266 1.00 97.62 75 GLU A O 1
ATOM 610 N N . LEU A 1 76 ? -43.199 -1.144 71.708 1.00 97.12 76 LEU A N 1
ATOM 611 C CA . LEU A 1 76 ? -42.320 -2.119 71.055 1.00 97.12 76 LEU A CA 1
ATOM 612 C C . LEU A 1 76 ? -42.783 -2.443 69.630 1.00 97.12 76 LEU A C 1
ATOM 614 O O . LEU A 1 76 ? -41.966 -2.404 68.707 1.00 97.12 76 LEU A O 1
ATOM 618 N N . ASP A 1 77 ? -44.079 -2.684 69.426 1.00 97.38 77 ASP A N 1
ATOM 619 C CA . ASP A 1 77 ? -44.655 -2.933 68.101 1.00 97.38 77 ASP A CA 1
ATOM 620 C C . ASP A 1 77 ? -44.491 -1.715 67.182 1.00 97.38 77 ASP A C 1
ATOM 622 O O . ASP A 1 77 ? -44.096 -1.858 66.019 1.00 97.38 77 ASP A O 1
ATOM 626 N N . ARG A 1 78 ? -44.681 -0.496 67.706 1.00 98.38 78 ARG A N 1
ATOM 627 C CA . ARG A 1 78 ? -44.418 0.746 66.965 1.00 98.38 78 ARG A CA 1
ATOM 628 C C . ARG A 1 78 ? -42.941 0.872 66.579 1.00 98.38 78 ARG A C 1
ATOM 630 O O . ARG A 1 78 ? -42.637 1.169 65.424 1.00 98.38 78 ARG A O 1
ATOM 637 N N . LEU A 1 79 ? -42.014 0.618 67.505 1.00 97.56 79 LEU A N 1
ATOM 638 C CA . LEU A 1 79 ? -40.570 0.659 67.245 1.00 97.56 79 LEU A CA 1
ATOM 639 C C . LEU A 1 79 ? -40.135 -0.415 66.237 1.00 97.56 79 LEU A C 1
ATOM 641 O O . LEU A 1 79 ? -39.253 -0.161 65.413 1.00 97.56 79 LEU A O 1
ATOM 645 N N . HIS A 1 80 ? -40.748 -1.598 66.263 1.00 97.88 80 HIS A N 1
ATOM 646 C CA . HIS A 1 80 ? -40.529 -2.645 65.266 1.00 97.88 80 HIS A CA 1
ATOM 647 C C . HIS A 1 80 ? -41.082 -2.245 63.893 1.00 97.88 80 HIS A C 1
ATOM 649 O O . HIS A 1 80 ? -40.359 -2.363 62.902 1.00 97.88 80 HIS A O 1
ATOM 655 N N . GLY A 1 81 ? -42.290 -1.678 63.829 1.00 98.06 81 GLY A N 1
ATOM 656 C CA . GLY A 1 81 ? -42.870 -1.121 62.605 1.00 98.06 81 GLY A CA 1
ATOM 657 C C . GLY A 1 81 ? -42.011 -0.010 61.992 1.00 98.06 81 GLY A C 1
ATOM 658 O O . GLY A 1 81 ? -41.705 -0.049 60.800 1.00 98.06 81 GLY A O 1
ATOM 659 N N . GLU A 1 82 ? -41.524 0.932 62.805 1.00 98.12 82 GLU A N 1
ATOM 660 C CA . GLU A 1 82 ? -40.595 1.979 62.366 1.00 98.12 82 GLU A CA 1
ATOM 661 C C . GLU A 1 82 ? -39.270 1.412 61.835 1.00 98.12 82 GLU A C 1
ATOM 663 O O . GLU A 1 82 ? -38.755 1.895 60.824 1.00 98.12 82 GLU A O 1
ATOM 668 N N . ARG A 1 83 ? -38.694 0.401 62.502 1.00 98.19 83 ARG A N 1
ATOM 669 C CA . ARG A 1 83 ? -37.452 -0.256 62.056 1.00 98.19 83 ARG A CA 1
ATOM 670 C C . ARG A 1 83 ? -37.655 -0.996 60.736 1.00 98.19 83 ARG A C 1
ATOM 672 O O . ARG A 1 83 ? -36.829 -0.842 59.842 1.00 98.19 83 ARG A O 1
ATOM 679 N N . LEU A 1 84 ? -38.751 -1.743 60.590 1.00 98.06 84 LEU A N 1
ATOM 680 C CA . LEU A 1 84 ? -39.103 -2.440 59.349 1.00 98.06 84 LEU A CA 1
ATOM 681 C C . LEU A 1 84 ? -39.359 -1.459 58.198 1.00 98.06 84 LEU A C 1
ATOM 683 O O . LEU A 1 84 ? -38.868 -1.684 57.097 1.00 98.06 84 LEU A O 1
ATOM 687 N N . SER A 1 85 ? -40.053 -0.348 58.457 1.00 98.06 85 SER A N 1
ATOM 688 C CA . SER A 1 85 ? -40.257 0.727 57.477 1.00 98.06 85 SER A CA 1
ATOM 689 C C . SER A 1 85 ? -38.923 1.328 57.008 1.00 98.06 85 SER A C 1
ATOM 691 O O . SER A 1 85 ? -38.642 1.358 55.811 1.00 98.06 85 SER A O 1
ATOM 693 N N . LYS A 1 86 ? -38.032 1.687 57.945 1.00 98.25 86 LYS A N 1
ATOM 694 C CA . LYS A 1 86 ? -36.687 2.216 57.642 1.00 98.25 86 LYS A CA 1
ATOM 695 C C . LYS A 1 86 ? -35.794 1.210 56.900 1.00 98.25 86 LYS A C 1
ATOM 697 O O . LYS A 1 86 ? -34.934 1.631 56.131 1.00 98.25 86 LYS A O 1
ATOM 702 N N . LEU A 1 87 ? -35.961 -0.097 57.124 1.00 98.00 87 LEU A N 1
ATOM 703 C CA . LEU A 1 87 ? -35.255 -1.136 56.365 1.00 98.00 87 LEU A CA 1
ATOM 704 C C . LEU A 1 87 ? -35.795 -1.246 54.936 1.00 98.00 87 LEU A C 1
ATOM 706 O O . LEU A 1 87 ? -35.004 -1.137 54.005 1.00 98.00 87 LEU A O 1
ATOM 710 N N . ARG A 1 88 ? -37.120 -1.337 54.758 1.00 98.00 88 ARG A N 1
ATOM 711 C CA . ARG A 1 88 ? -37.765 -1.371 53.432 1.00 98.00 88 ARG A CA 1
ATOM 712 C C . ARG A 1 88 ? -37.421 -0.147 52.587 1.00 98.00 88 ARG A C 1
ATOM 714 O O . ARG A 1 88 ? -37.059 -0.302 51.429 1.00 98.00 88 ARG A O 1
ATOM 721 N N . GLN A 1 89 ? -37.439 1.051 53.177 1.00 98.31 89 GLN A N 1
ATOM 722 C CA . GLN A 1 89 ? -37.033 2.276 52.484 1.00 98.31 89 GLN A CA 1
ATOM 723 C C . GLN A 1 89 ? -35.573 2.198 51.999 1.00 98.31 89 GLN A C 1
ATOM 725 O O . GLN A 1 89 ? -35.274 2.565 50.868 1.00 98.31 89 GLN A O 1
ATOM 730 N N . ARG A 1 90 ? -34.649 1.683 52.823 1.00 98.19 90 ARG A N 1
ATOM 731 C CA . ARG A 1 90 ? -33.241 1.505 52.421 1.00 98.19 90 ARG A CA 1
ATOM 732 C C . ARG A 1 90 ? -33.071 0.445 51.335 1.00 98.19 90 ARG A C 1
ATOM 734 O O . ARG A 1 90 ? -32.214 0.609 50.473 1.00 98.19 90 ARG A O 1
ATOM 741 N N . GLU A 1 91 ? -33.851 -0.632 51.381 1.00 97.38 91 GLU A N 1
ATOM 742 C CA . GLU A 1 91 ? -33.880 -1.662 50.337 1.00 97.38 91 GLU A CA 1
ATOM 743 C C . GLU A 1 91 ? -34.381 -1.075 49.010 1.00 97.38 91 GLU A C 1
ATOM 745 O O . GLU A 1 91 ? -33.734 -1.262 47.982 1.00 97.38 91 GLU A O 1
ATOM 750 N N . GLU A 1 92 ? -35.457 -0.286 49.035 1.00 97.88 92 GLU A N 1
ATOM 751 C CA . GLU A 1 92 ? -36.003 0.422 47.872 1.00 97.88 92 GLU A CA 1
ATOM 752 C C . GLU A 1 92 ? -35.004 1.442 47.295 1.00 97.88 92 GLU A C 1
ATOM 754 O O . GLU A 1 92 ? -34.684 1.387 46.107 1.00 97.88 92 GLU A O 1
ATOM 759 N N . GLU A 1 93 ? -34.401 2.291 48.136 1.00 97.62 93 GLU A N 1
ATOM 760 C CA . GLU A 1 93 ? -33.345 3.234 47.736 1.00 97.62 93 GLU A CA 1
ATOM 761 C C . GLU A 1 93 ? -32.121 2.534 47.116 1.00 97.62 93 GLU A C 1
ATOM 763 O O . GLU A 1 93 ? -31.474 3.086 46.221 1.00 97.62 93 GLU A O 1
ATOM 768 N N . MET A 1 94 ? -31.768 1.333 47.587 1.00 96.50 94 MET A N 1
ATOM 769 C CA . MET A 1 94 ? -30.677 0.532 47.020 1.00 96.50 94 MET A CA 1
ATOM 770 C C . MET A 1 94 ? -31.070 -0.127 45.695 1.00 96.50 94 MET A C 1
ATOM 772 O O . MET A 1 94 ? -30.271 -0.113 44.757 1.00 96.50 94 MET A O 1
ATOM 776 N N . MET A 1 95 ? -32.295 -0.645 45.584 1.00 97.56 95 MET A N 1
ATOM 777 C CA . MET A 1 95 ? -32.827 -1.200 44.337 1.00 97.56 95 MET A CA 1
ATOM 778 C C . MET A 1 95 ? -32.935 -0.137 43.241 1.00 97.56 95 MET A C 1
ATOM 780 O O . MET A 1 95 ? -32.591 -0.405 42.092 1.00 97.56 95 MET A O 1
ATOM 784 N N . ASP A 1 96 ? -33.332 1.088 43.580 1.00 97.94 96 ASP A N 1
ATOM 785 C CA . ASP A 1 96 ? -33.398 2.193 42.623 1.00 97.94 96 ASP A CA 1
ATOM 786 C C . ASP A 1 96 ? -32.022 2.705 42.192 1.00 97.94 96 ASP A C 1
ATOM 788 O O . ASP A 1 96 ? -31.841 3.044 41.020 1.00 97.94 96 ASP A O 1
ATOM 792 N N . LYS A 1 97 ? -31.020 2.706 43.082 1.00 98.12 97 LYS A N 1
ATOM 793 C CA . LYS A 1 97 ? -29.619 2.945 42.687 1.00 98.12 97 LYS A CA 1
ATOM 794 C C . LYS A 1 97 ? -29.132 1.874 41.713 1.00 98.12 97 LYS A C 1
ATOM 796 O O . LYS A 1 97 ? -28.548 2.218 40.690 1.00 98.12 97 LYS A O 1
ATOM 801 N N . LEU A 1 98 ? -29.429 0.603 41.988 1.00 97.81 98 LEU A N 1
ATOM 802 C CA . LEU A 1 98 ? -29.042 -0.519 41.133 1.00 97.81 98 LEU A CA 1
ATOM 803 C C . LEU A 1 98 ? -29.731 -0.456 39.757 1.00 97.81 98 LEU A C 1
ATOM 805 O O . LEU A 1 98 ? -29.070 -0.638 38.740 1.00 97.81 98 LEU A O 1
ATOM 809 N N . ARG A 1 99 ? -31.020 -0.091 39.699 1.00 98.25 99 ARG A N 1
ATOM 810 C CA . ARG A 1 99 ? -31.754 0.158 38.441 1.00 98.25 99 ARG A CA 1
ATOM 811 C C . ARG A 1 99 ? -31.181 1.323 37.630 1.00 98.25 99 ARG A C 1
ATOM 813 O O . ARG A 1 99 ? -31.187 1.261 36.405 1.00 98.25 99 ARG A O 1
ATOM 820 N N . ARG A 1 100 ? -30.710 2.395 38.282 1.00 98.38 100 ARG A N 1
ATOM 821 C CA . ARG A 1 100 ? -30.028 3.511 37.597 1.00 98.38 100 ARG A CA 1
ATOM 822 C C . ARG A 1 100 ? -28.697 3.045 37.015 1.00 98.38 100 ARG A C 1
ATOM 824 O O . ARG A 1 100 ? -28.511 3.165 35.815 1.00 98.38 100 ARG A O 1
ATOM 831 N N . GLN A 1 101 ? -27.865 2.383 37.821 1.00 97.94 101 GLN A N 1
ATOM 832 C CA . GLN A 1 101 ? -26.593 1.809 37.369 1.00 97.94 101 GLN A CA 1
ATOM 833 C C . GLN A 1 101 ? -26.764 0.823 36.203 1.00 97.94 101 GLN A C 1
ATOM 835 O O . GLN A 1 101 ? -25.955 0.836 35.282 1.00 97.94 101 GLN A O 1
ATOM 840 N N . GLN A 1 102 ? -27.820 0.000 36.204 1.00 97.81 102 GLN A N 1
ATOM 841 C CA . GLN A 1 102 ? -28.155 -0.869 35.070 1.00 97.81 102 GLN A CA 1
ATOM 842 C C . GLN A 1 102 ? -28.415 -0.062 33.792 1.00 97.81 102 GLN A C 1
ATOM 844 O O . GLN A 1 102 ? -27.774 -0.327 32.781 1.00 97.81 102 GLN A O 1
ATOM 849 N N . ARG A 1 103 ? -29.269 0.969 33.853 1.00 98.50 103 ARG A N 1
ATOM 850 C CA . ARG A 1 103 ? -29.542 1.855 32.706 1.00 98.50 103 ARG A CA 1
ATOM 851 C C . ARG A 1 103 ? -28.297 2.604 32.238 1.00 98.50 103 ARG A C 1
ATOM 853 O O . ARG A 1 103 ? -28.097 2.742 31.040 1.00 98.50 103 ARG A O 1
ATOM 860 N N . ASP A 1 104 ? -27.454 3.067 33.157 1.00 97.62 104 ASP A N 1
ATOM 861 C CA . ASP A 1 104 ? -26.214 3.771 32.819 1.00 97.62 104 ASP A CA 1
ATOM 862 C C . ASP A 1 104 ? -25.243 2.838 32.069 1.00 97.62 104 ASP A C 1
ATOM 864 O O . ASP A 1 104 ? -24.679 3.221 31.045 1.00 97.62 104 ASP A O 1
ATOM 868 N N . VAL A 1 105 ? -25.113 1.580 32.511 1.00 98.06 105 VAL A N 1
ATOM 869 C CA . VAL A 1 105 ? -24.319 0.547 31.819 1.00 98.06 105 VAL A CA 1
ATOM 870 C C . VAL A 1 105 ? -24.931 0.168 30.464 1.00 98.06 105 VAL A C 1
ATOM 872 O O . VAL A 1 105 ? -24.193 0.018 29.492 1.00 98.06 105 VAL A O 1
ATOM 875 N N . GLU A 1 106 ? -26.257 0.045 30.367 1.00 98.19 106 GLU A N 1
ATOM 876 C CA . GLU A 1 106 ? -26.972 -0.215 29.107 1.00 98.19 106 GLU A CA 1
ATOM 877 C C . GLU A 1 106 ? -26.789 0.928 28.097 1.00 98.19 106 GLU A C 1
ATOM 879 O O . GLU A 1 106 ? -26.494 0.669 26.930 1.00 98.19 106 GLU A O 1
ATOM 884 N N . ASN A 1 107 ? -26.887 2.184 28.546 1.00 98.44 107 ASN A N 1
ATOM 885 C CA . ASN A 1 107 ? -26.652 3.378 27.732 1.00 98.44 107 ASN A CA 1
ATOM 886 C C . ASN A 1 107 ? -25.212 3.410 27.203 1.00 98.44 107 ASN A C 1
ATOM 888 O O . ASN A 1 107 ? -25.004 3.544 25.999 1.00 98.44 107 ASN A O 1
ATOM 892 N N . VAL A 1 108 ? -24.219 3.205 28.075 1.00 98.00 108 VAL A N 1
ATOM 893 C CA . VAL A 1 108 ? -22.802 3.152 27.682 1.00 98.00 108 VAL A CA 1
ATOM 894 C C . VAL A 1 108 ? -22.547 2.003 26.697 1.00 98.00 108 VAL A C 1
ATOM 896 O O . VAL A 1 108 ? -21.902 2.201 25.668 1.00 98.00 108 VAL A O 1
ATOM 899 N N . ALA A 1 109 ? -23.094 0.809 26.943 1.00 97.75 109 ALA A N 1
ATOM 900 C CA . ALA A 1 109 ? -22.967 -0.325 26.025 1.00 97.75 109 ALA A CA 1
ATOM 901 C C . ALA A 1 109 ? -23.625 -0.056 24.656 1.00 97.75 109 ALA A C 1
ATOM 903 O O . ALA A 1 109 ? -23.089 -0.458 23.618 1.00 97.75 109 ALA A O 1
ATOM 904 N N . TYR A 1 110 ? -24.758 0.651 24.637 1.00 98.56 110 TYR A N 1
ATOM 905 C CA . TYR A 1 110 ? -25.417 1.098 23.413 1.00 98.56 110 TYR A CA 1
ATOM 906 C C . TYR A 1 110 ? -24.565 2.121 22.647 1.00 98.56 110 TYR A C 1
ATOM 908 O O . TYR A 1 110 ? -24.369 1.958 21.443 1.00 98.56 110 TYR A O 1
ATOM 916 N N . GLU A 1 111 ? -23.996 3.121 23.324 1.00 98.38 111 GLU A N 1
ATOM 917 C CA . GLU A 1 111 ? -23.089 4.104 22.717 1.00 98.38 111 GLU A CA 1
ATOM 918 C C . GLU A 1 111 ? -21.840 3.445 22.118 1.00 98.38 111 GLU A C 1
ATOM 920 O O . GLU A 1 111 ? -21.497 3.729 20.968 1.00 98.38 111 GLU A O 1
ATOM 925 N N . TYR A 1 112 ? -21.209 2.504 22.831 1.00 97.75 112 TYR A N 1
ATOM 926 C CA . TYR A 1 112 ? -20.092 1.719 22.294 1.00 97.75 112 TYR A CA 1
ATOM 927 C C . TYR A 1 112 ? -20.499 0.908 21.058 1.00 97.75 112 TYR A C 1
ATOM 929 O O . TYR A 1 112 ? -19.787 0.937 20.054 1.00 97.75 112 TYR A O 1
ATOM 937 N N . ARG A 1 113 ? -21.659 0.235 21.073 1.00 98.12 113 ARG A N 1
ATOM 938 C CA . ARG A 1 113 ? -22.173 -0.487 19.894 1.00 98.12 113 ARG A CA 1
ATOM 939 C C . ARG A 1 113 ? -22.404 0.458 18.709 1.00 98.12 113 ARG A C 1
ATOM 941 O O . ARG A 1 113 ? -22.008 0.130 17.595 1.00 98.12 113 ARG A O 1
ATOM 948 N N . GLN A 1 114 ? -23.007 1.624 18.934 1.00 98.38 114 GLN A N 1
ATOM 949 C CA . GLN A 1 114 ? -23.237 2.626 17.886 1.00 98.38 114 GLN A CA 1
ATOM 950 C C . GLN A 1 114 ? -21.928 3.201 17.335 1.00 98.38 114 GLN A C 1
ATOM 952 O O . GLN A 1 114 ? -21.806 3.415 16.130 1.00 98.38 114 GLN A O 1
ATOM 957 N N . ARG A 1 115 ? -20.926 3.416 18.193 1.00 98.25 115 ARG A N 1
ATOM 958 C CA . ARG A 1 115 ? -19.589 3.846 17.778 1.00 98.25 115 ARG A CA 1
ATOM 959 C C . ARG A 1 115 ? -18.910 2.799 16.893 1.00 98.25 115 ARG A C 1
ATOM 961 O O . ARG A 1 115 ? -18.451 3.158 15.814 1.00 98.25 115 ARG A O 1
ATOM 968 N N . ILE A 1 116 ? -18.918 1.529 17.305 1.00 98.12 116 ILE A N 1
ATOM 969 C CA . ILE A 1 116 ? -18.346 0.418 16.528 1.00 98.12 116 ILE A CA 1
ATOM 970 C C . ILE A 1 116 ? -19.020 0.311 15.155 1.00 98.12 116 ILE A C 1
ATOM 972 O O . ILE A 1 116 ? -18.322 0.198 14.157 1.00 98.12 116 ILE A O 1
ATOM 976 N N . LEU A 1 117 ? -20.352 0.420 15.075 1.00 98.00 117 LEU A N 1
ATOM 977 C CA . LEU A 1 117 ? -21.073 0.367 13.794 1.00 98.00 117 LEU A CA 1
ATOM 978 C C . LEU A 1 117 ? -20.679 1.509 12.840 1.00 98.00 117 LEU A C 1
ATOM 980 O O . LEU A 1 117 ? -20.491 1.269 11.651 1.00 98.00 117 LEU A O 1
ATOM 984 N N . ARG A 1 118 ? -20.493 2.736 13.349 1.00 98.62 118 ARG A N 1
ATOM 985 C CA . ARG A 1 118 ? -20.021 3.883 12.545 1.00 98.62 118 ARG A CA 1
ATOM 986 C C . ARG A 1 118 ? -18.565 3.728 12.104 1.00 98.62 118 ARG A C 1
ATOM 988 O O . ARG A 1 118 ? -18.215 4.108 10.990 1.00 98.62 118 ARG A O 1
ATOM 995 N N . GLU A 1 119 ? -17.709 3.195 12.974 1.00 97.50 119 GLU A N 1
ATOM 996 C CA . GLU A 1 119 ? -16.311 2.897 12.644 1.00 97.50 119 GLU A CA 1
ATOM 997 C C . GLU A 1 119 ? -16.227 1.762 11.603 1.00 97.50 119 GLU A C 1
ATOM 999 O O . GLU A 1 119 ? -15.453 1.868 10.653 1.00 97.50 119 GLU A O 1
ATOM 1004 N N . GLU A 1 120 ? -17.087 0.743 11.691 1.00 97.38 120 GLU A N 1
ATOM 1005 C CA . GLU A 1 120 ? -17.206 -0.323 10.689 1.00 97.38 120 GLU A CA 1
ATOM 1006 C C . GLU A 1 120 ? -17.703 0.209 9.335 1.00 97.38 120 GLU A C 1
ATOM 1008 O O . GLU A 1 120 ? -17.111 -0.101 8.302 1.00 97.38 120 GLU A O 1
ATOM 1013 N N . GLU A 1 121 ? -18.748 1.040 9.314 1.00 98.25 121 GLU A N 1
ATOM 1014 C CA . GLU A 1 121 ? -19.250 1.683 8.092 1.00 98.25 121 GLU A CA 1
ATOM 1015 C C . GLU A 1 121 ? -18.169 2.554 7.432 1.00 98.25 121 GLU A C 1
ATOM 1017 O O . GLU A 1 121 ? -17.925 2.444 6.229 1.00 98.25 121 GLU A O 1
ATOM 1022 N N . ARG A 1 122 ? -17.429 3.340 8.227 1.00 98.38 122 ARG A N 1
ATOM 1023 C CA . ARG A 1 122 ? -16.274 4.113 7.747 1.00 98.38 122 ARG A CA 1
ATOM 1024 C C . ARG A 1 122 ? -15.198 3.215 7.129 1.00 98.38 122 ARG A C 1
ATOM 1026 O O . ARG A 1 122 ? -14.695 3.543 6.057 1.00 98.38 122 ARG A O 1
ATOM 1033 N N . LEU A 1 123 ? -14.851 2.097 7.769 1.00 98.00 123 LEU A N 1
ATOM 1034 C CA . LEU A 1 123 ? -13.859 1.148 7.246 1.00 98.00 123 LEU A CA 1
ATOM 1035 C C . LEU A 1 123 ? -14.342 0.445 5.968 1.00 98.00 123 LEU A C 1
ATOM 1037 O O . LEU A 1 123 ? -13.543 0.214 5.062 1.00 98.00 123 LEU A O 1
ATOM 1041 N N . ARG A 1 124 ? -15.643 0.144 5.853 1.00 98.25 124 ARG A N 1
ATOM 1042 C CA . ARG A 1 124 ? -16.249 -0.377 4.615 1.00 98.25 124 ARG A CA 1
ATOM 1043 C C . ARG A 1 124 ? -16.139 0.641 3.477 1.00 98.25 124 ARG A C 1
ATOM 1045 O O . ARG A 1 124 ? -15.688 0.266 2.398 1.00 98.25 124 ARG A O 1
ATOM 1052 N N . ASN A 1 125 ? -16.452 1.912 3.737 1.00 98.25 125 ASN A N 1
ATOM 1053 C CA . ASN A 1 125 ? -16.343 2.989 2.748 1.00 98.25 125 ASN A CA 1
ATOM 1054 C C . ASN A 1 125 ? -14.884 3.201 2.304 1.00 98.25 125 ASN A C 1
ATOM 1056 O O . ASN A 1 125 ? -14.596 3.190 1.107 1.00 98.25 125 ASN A O 1
ATOM 1060 N N . GLN A 1 126 ? -13.940 3.253 3.250 1.00 98.06 126 GLN A N 1
ATOM 1061 C CA . GLN A 1 126 ? -12.503 3.317 2.950 1.00 98.06 126 GLN A CA 1
ATOM 1062 C C . GLN A 1 126 ? -12.025 2.107 2.135 1.00 98.06 126 GLN A C 1
ATOM 1064 O O . GLN A 1 126 ? -11.256 2.264 1.189 1.00 98.06 126 GLN A O 1
ATOM 1069 N N . LYS A 1 127 ? -12.510 0.895 2.439 1.00 98.38 127 LYS A N 1
ATOM 1070 C CA . LYS A 1 127 ? -12.213 -0.301 1.638 1.00 98.38 127 LYS A CA 1
ATOM 1071 C C . LYS A 1 127 ? -12.740 -0.165 0.205 1.00 98.38 127 LYS A C 1
ATOM 1073 O O . LYS A 1 127 ? -12.024 -0.533 -0.722 1.00 98.38 127 LYS A O 1
ATOM 1078 N N . THR A 1 128 ? -13.950 0.363 0.005 1.00 98.12 128 THR A N 1
ATOM 1079 C CA . THR A 1 128 ? -14.492 0.586 -1.348 1.00 98.12 128 THR A CA 1
ATOM 1080 C C . THR A 1 128 ? -13.752 1.683 -2.112 1.00 98.12 128 THR A C 1
ATOM 1082 O O . THR A 1 128 ? -13.496 1.505 -3.297 1.00 98.12 128 THR A O 1
ATOM 1085 N N . GLU A 1 129 ? -13.331 2.764 -1.450 1.00 98.12 129 GLU A N 1
ATOM 1086 C CA . GLU A 1 129 ? -12.506 3.821 -2.055 1.00 98.12 129 GLU A CA 1
ATOM 1087 C C . GLU A 1 129 ? -11.136 3.280 -2.490 1.00 98.12 129 GLU A C 1
ATOM 1089 O O . GLU A 1 129 ? -10.709 3.500 -3.623 1.00 98.12 129 GLU A O 1
ATOM 1094 N N . VAL A 1 130 ? -10.460 2.513 -1.625 1.00 97.94 130 VAL A N 1
ATOM 1095 C CA . VAL A 1 130 ? -9.176 1.871 -1.952 1.00 97.94 130 VAL A CA 1
ATOM 1096 C C . VAL A 1 130 ? -9.338 0.854 -3.083 1.00 97.94 130 VAL A C 1
ATOM 1098 O O . VAL A 1 130 ? -8.482 0.804 -3.964 1.00 97.94 130 VAL A O 1
ATOM 1101 N N . GLN A 1 131 ? -10.433 0.087 -3.115 1.00 98.19 131 GLN A N 1
ATOM 1102 C CA . GLN A 1 131 ? -10.719 -0.831 -4.221 1.00 98.19 131 GLN A CA 1
ATOM 1103 C C . GLN A 1 131 ? -10.894 -0.070 -5.543 1.00 98.19 131 GLN A C 1
ATOM 1105 O O . GLN A 1 131 ? -10.216 -0.391 -6.511 1.00 98.19 131 GLN A O 1
ATOM 1110 N N . GLN A 1 132 ? -11.696 0.999 -5.572 1.00 98.12 132 GLN A N 1
ATOM 1111 C CA . GLN A 1 132 ? -11.867 1.840 -6.767 1.00 98.12 132 GLN A CA 1
ATOM 1112 C C . GLN A 1 132 ? -10.542 2.473 -7.232 1.00 98.12 132 GLN A C 1
ATOM 1114 O O . GLN A 1 132 ? -10.268 2.555 -8.433 1.00 98.12 132 GLN A O 1
ATOM 1119 N N . GLN A 1 133 ? -9.675 2.888 -6.302 1.00 97.25 133 GLN A N 1
ATOM 1120 C CA . GLN A 1 133 ? -8.324 3.362 -6.627 1.00 97.25 133 GLN A CA 1
ATOM 1121 C C . GLN A 1 133 ? -7.432 2.253 -7.206 1.00 97.25 133 GLN A C 1
ATOM 1123 O O . GLN A 1 133 ? -6.649 2.515 -8.117 1.00 97.25 133 GLN A O 1
ATOM 1128 N N . GLN A 1 134 ? -7.528 1.018 -6.708 1.00 97.69 134 GLN A N 1
ATOM 1129 C CA . GLN A 1 134 ? -6.808 -0.120 -7.285 1.00 97.69 134 GLN A CA 1
ATOM 1130 C C . GLN A 1 134 ? -7.333 -0.473 -8.679 1.00 97.69 134 GLN A C 1
ATOM 1132 O O . GLN A 1 134 ? -6.529 -0.629 -9.595 1.00 97.69 134 GLN A O 1
ATOM 1137 N N . ASP A 1 135 ? -8.651 -0.535 -8.861 1.00 97.94 135 ASP A N 1
ATOM 1138 C CA . ASP A 1 135 ? -9.289 -0.875 -10.134 1.00 97.94 135 ASP A CA 1
ATOM 1139 C C . ASP A 1 135 ? -8.936 0.165 -11.214 1.00 97.94 135 ASP A C 1
ATOM 1141 O O . ASP A 1 135 ? -8.447 -0.194 -12.284 1.00 97.94 135 ASP A O 1
ATOM 1145 N N . SER A 1 136 ? -9.042 1.462 -10.900 1.00 98.12 136 SER A N 1
ATOM 1146 C CA . SER A 1 136 ? -8.635 2.550 -11.807 1.00 98.12 136 SER A CA 1
ATOM 1147 C C . SER A 1 136 ? -7.137 2.540 -12.143 1.00 98.12 136 SER A C 1
ATOM 1149 O O . SER A 1 136 ? -6.769 2.764 -13.297 1.00 98.12 136 SER A O 1
ATOM 1151 N N . ARG A 1 137 ? -6.251 2.217 -11.188 1.00 97.38 137 ARG A N 1
ATOM 1152 C CA . ARG A 1 137 ? -4.815 2.011 -11.468 1.00 97.38 137 ARG A CA 1
ATOM 1153 C C . ARG A 1 137 ? -4.575 0.796 -12.364 1.00 97.38 137 ARG A C 1
ATOM 1155 O O . ARG A 1 137 ? -3.752 0.871 -13.270 1.00 97.38 137 ARG A O 1
ATOM 1162 N N . GLN A 1 138 ? -5.296 -0.307 -12.158 1.00 97.88 138 GLN A N 1
ATOM 1163 C CA . GLN A 1 138 ? -5.216 -1.475 -13.040 1.00 97.88 138 GLN A CA 1
ATOM 1164 C C . GLN A 1 138 ? -5.718 -1.161 -14.453 1.00 97.88 138 GLN A C 1
ATOM 1166 O O . GLN A 1 138 ? -5.147 -1.650 -15.422 1.00 97.88 138 GLN A O 1
ATOM 1171 N N . GLU A 1 139 ? -6.767 -0.352 -14.598 1.00 98.19 139 GLU A N 1
ATOM 1172 C CA . GLU A 1 139 ? -7.242 0.117 -15.902 1.00 98.19 139 GLU A CA 1
ATOM 1173 C C . GLU A 1 139 ? -6.221 1.025 -16.595 1.00 98.19 139 GLU A C 1
ATOM 1175 O O . GLU A 1 139 ? -5.967 0.842 -17.785 1.00 98.19 139 GLU A O 1
ATOM 1180 N N . GLN A 1 140 ? -5.579 1.941 -15.863 1.00 97.25 140 GLN A N 1
ATOM 1181 C CA . GLN A 1 140 ? -4.480 2.765 -16.380 1.00 97.25 140 GLN A CA 1
ATOM 1182 C C . GLN A 1 140 ? -3.294 1.908 -16.843 1.00 97.25 140 GLN A C 1
ATOM 1184 O O . GLN A 1 140 ? -2.793 2.114 -17.947 1.00 97.25 140 GLN A O 1
ATOM 1189 N N . LEU A 1 141 ? -2.882 0.907 -16.056 1.00 96.25 141 LEU A N 1
ATOM 1190 C CA . LEU A 1 141 ? -1.826 -0.031 -16.449 1.00 96.25 141 LEU A CA 1
ATOM 1191 C C . LEU A 1 141 ? -2.216 -0.819 -17.708 1.00 96.25 141 LEU A C 1
ATOM 1193 O O . LEU A 1 141 ? -1.459 -0.804 -18.671 1.00 96.25 141 LEU A O 1
ATOM 1197 N N . LYS A 1 142 ? -3.434 -1.372 -17.781 1.00 97.94 142 LYS A N 1
ATOM 1198 C CA . LYS A 1 142 ? -3.953 -2.057 -18.984 1.00 97.94 142 LYS A CA 1
ATOM 1199 C C . LYS A 1 142 ? -4.009 -1.145 -20.216 1.00 97.94 142 LYS A C 1
ATOM 1201 O O . LYS A 1 142 ? -3.843 -1.613 -21.342 1.00 97.94 142 LYS A O 1
ATOM 1206 N N . GLN A 1 143 ? -4.268 0.153 -20.044 1.00 97.44 143 GLN A N 1
ATOM 1207 C CA . GLN A 1 143 ? -4.211 1.131 -21.138 1.00 97.44 143 GLN A CA 1
ATOM 1208 C C . GLN A 1 143 ? -2.767 1.395 -21.587 1.00 97.44 143 GLN A C 1
ATOM 1210 O O . GLN A 1 143 ? -2.509 1.446 -22.792 1.00 97.44 143 GLN A O 1
ATOM 1215 N N . LEU A 1 144 ? -1.826 1.515 -20.645 1.00 96.56 144 LEU A N 1
ATOM 1216 C CA . LEU A 1 144 ? -0.402 1.673 -20.939 1.00 96.56 144 LEU A CA 1
ATOM 1217 C C . LEU A 1 144 ? 0.170 0.429 -21.629 1.00 96.56 144 LEU A C 1
ATOM 1219 O O . LEU A 1 144 ? 0.795 0.586 -22.675 1.00 96.56 144 LEU A O 1
ATOM 1223 N N . GLU A 1 145 ? -0.121 -0.775 -21.133 1.00 97.06 145 GLU A N 1
ATOM 1224 C CA . GLU A 1 145 ? 0.237 -2.066 -21.744 1.00 97.06 145 GLU A CA 1
ATOM 1225 C C . GLU A 1 145 ? -0.239 -2.138 -23.200 1.00 97.06 145 GLU A C 1
ATOM 1227 O O . GLU A 1 145 ? 0.575 -2.302 -24.105 1.00 97.06 145 GLU A O 1
ATOM 1232 N N . ARG A 1 146 ? -1.528 -1.876 -23.467 1.00 97.56 146 ARG A N 1
ATOM 1233 C CA . ARG A 1 146 ? -2.064 -1.813 -24.843 1.00 97.56 146 ARG A CA 1
ATOM 1234 C C . ARG A 1 146 ? -1.363 -0.761 -25.707 1.00 97.56 146 ARG A C 1
ATOM 1236 O O . ARG A 1 146 ? -1.176 -0.976 -26.903 1.00 97.56 146 ARG A O 1
ATOM 1243 N N . SER A 1 147 ? -0.988 0.385 -25.133 1.00 97.19 147 SER A N 1
ATOM 1244 C CA . SER A 1 147 ? -0.262 1.434 -25.862 1.00 97.19 147 SER A CA 1
ATOM 1245 C C . SER A 1 147 ? 1.183 1.031 -26.186 1.00 97.19 147 SER A C 1
ATOM 1247 O O . SER A 1 147 ? 1.696 1.413 -27.240 1.00 97.19 147 SER A O 1
ATOM 1249 N N . LEU A 1 148 ? 1.818 0.241 -25.313 1.00 95.75 148 LEU A N 1
ATOM 1250 C CA . LEU A 1 148 ? 3.145 -0.331 -25.521 1.00 95.75 148 LEU A CA 1
ATOM 1251 C C . LEU A 1 148 ? 3.086 -1.443 -26.566 1.00 95.75 148 LEU A C 1
ATOM 1253 O O . LEU A 1 148 ? 3.802 -1.327 -27.551 1.00 95.75 148 LEU A O 1
ATOM 1257 N N . GLU A 1 149 ? 2.152 -2.395 -26.473 1.00 97.75 149 GLU A N 1
ATOM 1258 C CA . GLU A 1 149 ? 1.944 -3.423 -27.507 1.00 97.75 149 GLU A CA 1
ATOM 1259 C C . GLU A 1 149 ? 1.765 -2.817 -28.911 1.00 97.75 149 GLU A C 1
ATOM 1261 O O . GLU A 1 149 ? 2.289 -3.328 -29.900 1.00 97.75 149 GLU A O 1
ATOM 1266 N N . LEU A 1 150 ? 1.000 -1.725 -29.033 1.00 96.75 150 LEU A N 1
ATOM 1267 C CA . LEU A 1 150 ? 0.804 -1.040 -30.315 1.00 96.75 150 LEU A CA 1
ATOM 1268 C C . LEU A 1 150 ? 2.092 -0.373 -30.819 1.00 96.75 150 LEU A C 1
ATOM 1270 O O . LEU A 1 150 ? 2.340 -0.368 -32.026 1.00 96.75 150 LEU A O 1
ATOM 1274 N N . ARG A 1 151 ? 2.924 0.166 -29.919 1.00 95.38 151 ARG A N 1
ATOM 1275 C CA . ARG A 1 151 ? 4.241 0.725 -30.262 1.00 95.38 151 ARG A CA 1
ATOM 1276 C C . ARG A 1 151 ? 5.234 -0.370 -30.638 1.00 95.38 151 ARG A C 1
ATOM 1278 O O . ARG A 1 151 ? 5.907 -0.215 -31.646 1.00 95.38 151 ARG A O 1
ATOM 1285 N N . GLU A 1 152 ? 5.282 -1.471 -29.899 1.00 95.81 152 GLU A N 1
ATOM 1286 C CA . GLU A 1 152 ? 6.119 -2.641 -30.182 1.00 95.81 152 GLU A CA 1
ATOM 1287 C C . GLU A 1 152 ? 5.761 -3.256 -31.537 1.00 95.81 152 GLU A C 1
ATOM 1289 O O . GLU A 1 152 ? 6.641 -3.438 -32.371 1.00 95.81 152 GLU A O 1
ATOM 1294 N N . ARG A 1 153 ? 4.467 -3.454 -31.834 1.00 96.62 153 ARG A N 1
ATOM 1295 C CA . ARG A 1 153 ? 4.009 -3.884 -33.170 1.00 96.62 153 ARG A CA 1
ATOM 1296 C C . ARG A 1 153 ? 4.420 -2.899 -34.269 1.00 96.62 153 ARG A C 1
ATOM 1298 O O . ARG A 1 153 ? 4.804 -3.326 -35.354 1.00 96.62 153 ARG A O 1
ATOM 1305 N N . ALA A 1 154 ? 4.361 -1.591 -34.009 1.00 95.62 154 ALA A N 1
ATOM 1306 C CA . ALA A 1 154 ? 4.781 -0.571 -34.972 1.00 95.62 154 ALA A CA 1
ATOM 1307 C C . ALA A 1 154 ? 6.310 -0.498 -35.159 1.00 95.62 154 ALA A C 1
ATOM 1309 O O . ALA A 1 154 ? 6.765 -0.183 -36.257 1.00 95.62 154 ALA A O 1
ATOM 1310 N N . VAL A 1 155 ? 7.096 -0.785 -34.117 1.00 95.06 155 VAL A N 1
ATOM 1311 C CA . VAL A 1 155 ? 8.562 -0.883 -34.177 1.00 95.06 155 VAL A CA 1
ATOM 1312 C C . VAL A 1 155 ? 8.967 -2.157 -34.915 1.00 95.06 155 VAL A C 1
ATOM 1314 O O . VAL A 1 155 ? 9.634 -2.043 -35.937 1.00 95.06 155 VAL A O 1
ATOM 1317 N N . GLY A 1 156 ? 8.442 -3.323 -34.534 1.00 96.75 156 GLY A N 1
ATOM 1318 C CA . GLY A 1 156 ? 8.707 -4.589 -35.225 1.00 96.75 156 GLY A CA 1
ATOM 1319 C C . GLY A 1 156 ? 8.301 -4.568 -36.704 1.00 96.75 156 GLY A C 1
ATOM 1320 O O . GLY A 1 156 ? 9.004 -5.109 -37.551 1.00 96.75 156 GLY A O 1
ATOM 1321 N N . ALA A 1 157 ? 7.222 -3.861 -37.066 1.00 96.06 157 ALA A N 1
ATOM 1322 C CA . ALA A 1 157 ? 6.860 -3.645 -38.470 1.00 96.06 157 ALA A CA 1
ATOM 1323 C C . ALA A 1 157 ? 7.860 -2.747 -39.231 1.00 96.06 157 ALA A C 1
ATOM 1325 O O . ALA A 1 157 ? 8.052 -2.929 -40.433 1.00 96.06 157 ALA A O 1
ATOM 1326 N N . ARG A 1 158 ? 8.501 -1.779 -38.559 1.00 94.25 158 ARG A N 1
ATOM 1327 C CA . ARG A 1 158 ? 9.572 -0.950 -39.144 1.00 94.25 158 ARG A CA 1
ATOM 1328 C C . ARG A 1 158 ? 10.881 -1.721 -39.257 1.00 94.25 158 ARG A C 1
ATOM 1330 O O . ARG A 1 158 ? 11.552 -1.577 -40.271 1.00 94.25 158 ARG A O 1
ATOM 1337 N N . GLU A 1 159 ? 11.213 -2.530 -38.256 1.00 93.38 159 GLU A N 1
ATOM 1338 C CA . GLU A 1 159 ? 12.387 -3.405 -38.238 1.00 93.38 159 GLU A CA 1
ATOM 1339 C C . GLU A 1 159 ? 12.285 -4.442 -39.360 1.00 93.38 159 GLU A C 1
ATOM 1341 O O . GLU A 1 159 ? 13.129 -4.434 -40.248 1.00 93.38 159 GLU A O 1
ATOM 1346 N N . ALA A 1 160 ? 11.183 -5.193 -39.452 1.00 95.19 160 ALA A N 1
ATOM 1347 C CA . ALA A 1 160 ? 10.947 -6.136 -40.549 1.00 95.19 160 ALA A CA 1
ATOM 1348 C C . ALA A 1 160 ? 10.956 -5.463 -41.941 1.00 95.19 160 ALA A C 1
ATOM 1350 O O . ALA A 1 160 ? 11.433 -6.037 -42.921 1.00 95.19 160 ALA A O 1
ATOM 1351 N N . ALA A 1 161 ? 10.460 -4.223 -42.056 1.00 95.12 161 ALA A N 1
ATOM 1352 C CA . ALA A 1 161 ? 10.542 -3.458 -43.302 1.00 95.12 161 ALA A CA 1
ATOM 1353 C C . ALA A 1 161 ? 11.971 -2.975 -43.623 1.00 95.12 161 ALA A C 1
ATOM 1355 O O . ALA A 1 161 ? 12.325 -2.864 -44.798 1.00 95.12 161 ALA A O 1
ATOM 1356 N N . ALA A 1 162 ? 12.791 -2.685 -42.609 1.00 93.31 162 ALA A N 1
ATOM 1357 C CA . ALA A 1 162 ? 14.198 -2.337 -42.770 1.00 93.31 162 ALA A CA 1
ATOM 1358 C C . ALA A 1 162 ? 15.037 -3.572 -43.131 1.00 93.31 162 ALA A C 1
ATOM 1360 O O . ALA A 1 162 ? 15.791 -3.515 -44.097 1.00 93.31 162 ALA A O 1
ATOM 1361 N N . GLU A 1 163 ? 14.838 -4.700 -42.445 1.00 94.75 163 GLU A N 1
ATOM 1362 C CA . GLU A 1 163 ? 15.440 -5.998 -42.772 1.00 94.75 163 GLU A CA 1
ATOM 1363 C C . GLU A 1 163 ? 15.122 -6.410 -44.210 1.00 94.75 163 GLU A C 1
ATOM 1365 O O . GLU A 1 163 ? 16.034 -6.752 -44.959 1.00 94.75 163 GLU A O 1
ATOM 1370 N N . LYS A 1 164 ? 13.858 -6.291 -44.645 1.00 95.88 164 LYS A N 1
ATOM 1371 C CA . LYS A 1 164 ? 13.467 -6.579 -46.033 1.00 95.88 164 LYS A CA 1
ATOM 1372 C C . LYS A 1 164 ? 14.198 -5.688 -47.040 1.00 95.88 164 LYS A C 1
ATOM 1374 O O . LYS A 1 164 ? 14.668 -6.196 -48.051 1.00 95.88 164 LYS A O 1
ATOM 1379 N N . ARG A 1 165 ? 14.349 -4.388 -46.759 1.00 94.31 165 ARG A N 1
ATOM 1380 C CA . ARG A 1 165 ? 15.118 -3.465 -47.617 1.00 94.31 165 ARG A CA 1
ATOM 1381 C C . ARG A 1 165 ? 16.611 -3.778 -47.632 1.00 94.31 165 ARG A C 1
ATOM 1383 O O . ARG A 1 165 ? 17.240 -3.620 -48.671 1.00 94.31 165 ARG A O 1
ATOM 1390 N N . ILE A 1 166 ? 17.180 -4.203 -46.504 1.00 92.88 166 ILE A N 1
ATOM 1391 C CA . ILE A 1 166 ? 18.578 -4.640 -46.426 1.00 92.88 166 ILE A CA 1
ATOM 1392 C C . ILE A 1 166 ? 18.754 -5.916 -47.254 1.00 92.88 166 ILE A C 1
ATOM 1394 O O . ILE A 1 166 ? 19.660 -5.959 -48.079 1.00 92.88 166 ILE A O 1
ATOM 1398 N N . ALA A 1 167 ? 17.858 -6.899 -47.119 1.00 94.06 167 ALA A N 1
ATOM 1399 C CA . ALA A 1 167 ? 17.861 -8.115 -47.928 1.00 94.06 167 ALA A CA 1
ATOM 1400 C C . ALA A 1 167 ? 17.774 -7.791 -49.432 1.00 94.06 167 ALA A C 1
ATOM 1402 O O . ALA A 1 167 ? 18.681 -8.153 -50.179 1.00 94.06 167 ALA A O 1
ATOM 1403 N N . GLU A 1 168 ? 16.774 -7.009 -49.854 1.00 94.25 168 GLU A N 1
ATOM 1404 C CA . GLU A 1 168 ? 16.610 -6.536 -51.239 1.00 94.25 168 GLU A CA 1
ATOM 1405 C C . GLU A 1 168 ? 17.858 -5.802 -51.759 1.00 94.25 168 GLU A C 1
ATOM 1407 O O . GLU A 1 168 ? 18.302 -6.052 -52.878 1.00 94.25 168 GLU A O 1
ATOM 1412 N N . ALA A 1 169 ? 18.472 -4.935 -50.947 1.00 93.25 169 ALA A N 1
ATOM 1413 C CA . ALA A 1 169 ? 19.700 -4.232 -51.314 1.00 93.25 169 ALA A CA 1
ATOM 1414 C C . ALA A 1 169 ? 20.914 -5.173 -51.416 1.00 93.25 169 ALA A C 1
ATOM 1416 O O . ALA A 1 169 ? 21.746 -4.993 -52.305 1.00 93.25 169 ALA A O 1
ATOM 1417 N N . THR A 1 170 ? 21.024 -6.188 -50.552 1.00 93.62 170 THR A N 1
ATOM 1418 C CA . THR A 1 170 ? 22.093 -7.197 -50.643 1.00 93.62 170 THR A CA 1
ATOM 1419 C C . THR A 1 170 ? 21.916 -8.129 -51.839 1.00 93.62 170 THR A C 1
ATOM 1421 O O . THR A 1 170 ? 22.904 -8.454 -52.493 1.00 93.62 170 THR A O 1
ATOM 1424 N N . GLU A 1 171 ? 20.680 -8.500 -52.183 1.00 93.94 171 GLU A N 1
ATOM 1425 C CA . GLU A 1 171 ? 20.369 -9.268 -53.392 1.00 93.94 171 GLU A CA 1
ATOM 1426 C C . GLU A 1 171 ? 20.676 -8.452 -54.653 1.00 93.94 171 GLU A C 1
ATOM 1428 O O . GLU A 1 171 ? 21.364 -8.949 -55.542 1.00 93.94 171 GLU A O 1
ATOM 1433 N N . ALA A 1 172 ? 20.265 -7.180 -54.704 1.00 93.00 172 ALA A N 1
ATOM 1434 C CA . ALA A 1 172 ? 20.582 -6.276 -55.809 1.00 93.00 172 ALA A CA 1
ATOM 1435 C C . ALA A 1 172 ? 22.097 -6.039 -55.955 1.00 93.00 172 ALA A C 1
ATOM 1437 O O . ALA A 1 172 ? 22.623 -6.072 -57.066 1.00 93.00 172 ALA A O 1
ATOM 1438 N N . ALA A 1 173 ? 22.829 -5.864 -54.849 1.00 92.19 173 ALA A N 1
ATOM 1439 C CA . ALA A 1 173 ? 24.287 -5.738 -54.873 1.00 92.19 173 ALA A CA 1
ATOM 1440 C C . ALA A 1 173 ? 24.977 -7.032 -55.343 1.00 92.19 173 ALA A C 1
ATOM 1442 O O . ALA A 1 173 ? 25.955 -6.973 -56.088 1.00 92.19 173 ALA A O 1
ATOM 1443 N N . ALA A 1 174 ? 24.461 -8.203 -54.953 1.00 93.88 174 ALA A N 1
ATOM 1444 C CA . ALA A 1 174 ? 24.959 -9.491 -55.428 1.00 93.88 174 ALA A CA 1
ATOM 1445 C C . ALA A 1 174 ? 24.678 -9.702 -56.927 1.00 93.88 174 ALA A C 1
ATOM 1447 O O . ALA A 1 174 ? 25.562 -10.165 -57.647 1.00 93.88 174 ALA A O 1
ATOM 1448 N N . GLN A 1 175 ? 23.490 -9.320 -57.409 1.00 94.25 175 GLN A N 1
ATOM 1449 C CA . GLN A 1 175 ? 23.129 -9.352 -58.831 1.00 94.25 175 GLN A CA 1
ATOM 1450 C C . GLN A 1 175 ? 24.033 -8.424 -59.649 1.00 94.25 175 GLN A C 1
ATOM 1452 O O . GLN A 1 175 ? 24.700 -8.899 -60.564 1.00 94.25 175 GLN A O 1
ATOM 1457 N N . ALA A 1 176 ? 24.175 -7.156 -59.250 1.00 91.31 176 ALA A N 1
ATOM 1458 C CA . ALA A 1 176 ? 25.062 -6.198 -59.911 1.00 91.31 176 ALA A CA 1
ATOM 1459 C C . ALA A 1 176 ? 26.534 -6.660 -59.923 1.00 91.31 176 ALA A C 1
ATOM 1461 O O . ALA A 1 176 ? 27.244 -6.462 -60.907 1.00 91.31 176 ALA A O 1
ATOM 1462 N N . ALA A 1 177 ? 27.005 -7.331 -58.865 1.00 92.00 177 ALA A N 1
ATOM 1463 C CA . ALA A 1 177 ? 28.347 -7.914 -58.829 1.00 92.00 177 ALA A CA 1
ATOM 1464 C C . ALA A 1 177 ? 28.513 -9.129 -59.764 1.00 92.00 177 ALA A C 1
ATOM 1466 O O . ALA A 1 177 ? 29.622 -9.384 -60.238 1.00 92.00 177 ALA A O 1
ATOM 1467 N N . VAL A 1 178 ? 27.445 -9.887 -60.035 1.00 93.44 178 VAL A N 1
ATOM 1468 C CA . VAL A 1 178 ? 27.442 -10.965 -61.037 1.00 93.44 178 VAL A CA 1
ATOM 1469 C C . VAL A 1 178 ? 27.372 -10.391 -62.452 1.00 93.44 178 VAL A C 1
ATOM 1471 O O . VAL A 1 178 ? 28.131 -10.837 -63.308 1.00 93.44 178 VAL A O 1
ATOM 1474 N N . GLU A 1 179 ? 26.535 -9.384 -62.694 1.00 92.69 179 GLU A N 1
ATOM 1475 C CA . GLU A 1 179 ? 26.438 -8.682 -63.981 1.00 92.69 179 GLU A CA 1
ATOM 1476 C C . GLU A 1 179 ? 27.772 -8.026 -64.353 1.00 92.69 179 GLU A C 1
ATOM 1478 O O . GLU A 1 179 ? 28.314 -8.324 -65.413 1.00 92.69 179 GLU A O 1
ATOM 1483 N N . ALA A 1 180 ? 28.392 -7.275 -63.437 1.00 91.00 180 ALA A N 1
ATOM 1484 C CA . ALA A 1 180 ? 29.710 -6.677 -63.657 1.00 91.00 180 ALA A CA 1
ATOM 1485 C C . ALA A 1 180 ? 30.805 -7.720 -63.958 1.00 91.00 180 ALA A C 1
ATOM 1487 O O . ALA A 1 180 ? 31.706 -7.459 -64.753 1.00 91.00 180 ALA A O 1
ATOM 1488 N N . ARG A 1 181 ? 30.736 -8.924 -63.365 1.00 91.75 181 ARG A N 1
ATOM 1489 C CA . ARG A 1 181 ? 31.639 -10.033 -63.731 1.00 91.75 181 ARG A CA 1
ATOM 1490 C C . ARG A 1 181 ? 31.358 -10.552 -65.137 1.00 91.75 181 ARG A C 1
ATOM 1492 O O . ARG A 1 181 ? 32.307 -10.771 -65.879 1.00 91.75 181 ARG A O 1
ATOM 1499 N N . GLN A 1 182 ? 30.089 -10.724 -65.507 1.00 93.00 182 GLN A N 1
ATOM 1500 C CA . GLN A 1 182 ? 29.711 -11.147 -66.857 1.00 93.00 182 GLN A CA 1
ATOM 1501 C C . GLN A 1 182 ? 30.120 -10.118 -67.914 1.00 93.00 182 GLN A C 1
ATOM 1503 O O . GLN A 1 182 ? 30.564 -10.514 -68.984 1.00 93.00 182 GLN A O 1
ATOM 1508 N N . ASP A 1 183 ? 30.012 -8.821 -67.627 1.00 90.50 183 ASP A N 1
ATOM 1509 C CA . ASP A 1 183 ? 30.438 -7.765 -68.546 1.00 90.50 183 ASP A CA 1
ATOM 1510 C C . ASP A 1 183 ? 31.961 -7.728 -68.698 1.00 90.50 183 ASP A C 1
ATOM 1512 O O . ASP A 1 183 ? 32.451 -7.735 -69.824 1.00 90.50 183 ASP A O 1
ATOM 1516 N N . VAL A 1 184 ? 32.727 -7.853 -67.607 1.00 91.06 184 VAL A N 1
ATOM 1517 C CA . VAL A 1 184 ? 34.191 -8.020 -67.685 1.00 91.06 184 VAL A CA 1
ATOM 1518 C C . VAL A 1 184 ? 34.581 -9.307 -68.433 1.00 91.06 184 VAL A C 1
ATOM 1520 O O . VAL A 1 184 ? 35.552 -9.311 -69.189 1.00 91.06 184 VAL A O 1
ATOM 1523 N N . GLU A 1 185 ? 33.831 -10.403 -68.281 1.00 90.94 185 GLU A N 1
ATOM 1524 C CA . GLU A 1 185 ? 34.036 -11.633 -69.061 1.00 90.94 185 GLU A CA 1
ATOM 1525 C C . GLU A 1 185 ? 33.703 -11.445 -70.553 1.00 90.94 185 GLU A C 1
ATOM 1527 O O . GLU A 1 185 ? 34.436 -11.961 -71.402 1.00 90.94 185 GLU A O 1
ATOM 1532 N N . ARG A 1 186 ? 32.652 -10.683 -70.894 1.00 92.38 186 ARG A N 1
ATOM 1533 C CA . ARG A 1 186 ? 32.299 -10.313 -72.279 1.00 92.38 186 ARG A CA 1
ATOM 1534 C C . ARG A 1 186 ? 33.391 -9.447 -72.899 1.00 92.38 186 ARG A C 1
ATOM 1536 O O . ARG A 1 186 ? 33.941 -9.842 -73.923 1.00 92.38 186 ARG A O 1
ATOM 1543 N N . GLU A 1 187 ? 33.781 -8.352 -72.245 1.00 89.88 187 GLU A N 1
ATOM 1544 C CA . GLU A 1 187 ? 34.878 -7.474 -72.674 1.00 89.88 187 GLU A CA 1
ATOM 1545 C C . GLU A 1 187 ? 36.187 -8.255 -72.850 1.00 89.88 187 GLU A C 1
ATOM 1547 O O . GLU A 1 187 ? 36.892 -8.088 -73.845 1.00 89.88 187 GLU A O 1
ATOM 1552 N N . TYR A 1 188 ? 36.504 -9.173 -71.931 1.00 91.31 188 TYR A N 1
ATOM 1553 C CA . TYR A 1 188 ? 37.675 -10.041 -72.051 1.00 91.31 188 TYR A CA 1
ATOM 1554 C C . TYR A 1 188 ? 37.582 -10.988 -73.257 1.00 91.31 188 TYR A C 1
ATOM 1556 O O . TYR A 1 188 ? 38.576 -11.188 -73.961 1.00 91.31 188 TYR A O 1
ATOM 1564 N N . MET A 1 189 ? 36.410 -11.567 -73.535 1.00 91.12 189 MET A N 1
ATOM 1565 C CA . MET A 1 189 ? 36.193 -12.417 -74.712 1.00 91.12 189 MET A CA 1
ATOM 1566 C C . MET A 1 189 ? 36.229 -11.621 -76.025 1.00 91.12 189 MET A C 1
ATOM 1568 O O . MET A 1 189 ? 36.774 -12.118 -77.012 1.00 91.12 189 MET A O 1
ATOM 1572 N N . GLU A 1 190 ? 35.727 -10.387 -76.047 1.00 91.75 190 GLU A N 1
ATOM 1573 C CA . GLU A 1 190 ? 35.817 -9.459 -77.183 1.00 91.75 190 GLU A CA 1
ATOM 1574 C C . GLU A 1 190 ? 37.259 -8.992 -77.429 1.00 91.75 190 GLU A C 1
ATOM 1576 O O . GLU A 1 190 ? 37.752 -9.019 -78.561 1.00 91.75 190 GLU A O 1
ATOM 1581 N N . LEU A 1 191 ? 38.002 -8.657 -76.373 1.00 91.06 191 LEU A N 1
ATOM 1582 C CA . LEU A 1 191 ? 39.427 -8.344 -76.464 1.00 91.06 191 LEU A CA 1
ATOM 1583 C C . LEU A 1 191 ? 40.228 -9.562 -76.947 1.00 91.06 191 LEU A C 1
ATOM 1585 O O . LEU A 1 191 ? 41.120 -9.447 -77.785 1.00 91.06 191 LEU A O 1
ATOM 1589 N N . LYS A 1 192 ? 39.891 -10.763 -76.470 1.00 93.00 192 LYS A N 1
ATOM 1590 C CA . LYS A 1 192 ? 40.515 -12.017 -76.906 1.00 93.00 192 LYS A CA 1
ATOM 1591 C C . LYS A 1 192 ? 40.194 -12.345 -78.366 1.00 93.00 192 LYS A C 1
ATOM 1593 O O . LYS A 1 192 ? 41.083 -12.819 -79.075 1.00 93.00 192 LYS A O 1
ATOM 1598 N N . SER A 1 193 ? 38.968 -12.094 -78.828 1.00 91.81 193 SER A N 1
ATOM 1599 C CA . SER A 1 193 ? 38.566 -12.334 -80.219 1.00 91.81 193 SER A CA 1
ATOM 1600 C C . SER A 1 193 ? 39.205 -11.321 -81.175 1.00 91.81 193 SER A C 1
ATOM 1602 O O . SER A 1 193 ? 39.761 -11.726 -82.196 1.00 91.81 193 SER A O 1
ATOM 1604 N N . SER A 1 194 ? 39.252 -10.039 -80.808 1.00 91.19 194 SER A N 1
ATOM 1605 C CA . SER A 1 194 ? 39.941 -8.997 -81.580 1.00 91.19 194 SER A CA 1
ATOM 1606 C C . SER A 1 194 ? 41.460 -9.198 -81.605 1.00 91.19 194 SER A C 1
ATOM 1608 O O . SER A 1 194 ? 42.065 -9.082 -82.669 1.00 91.19 194 SER A O 1
ATOM 1610 N N . LEU A 1 195 ? 42.094 -9.617 -80.502 1.00 88.44 195 LEU A N 1
ATOM 1611 C CA . LEU A 1 195 ? 43.506 -10.029 -80.501 1.00 88.44 195 LEU A CA 1
ATOM 1612 C C . LEU A 1 195 ? 43.758 -11.271 -81.372 1.00 88.44 195 LEU A C 1
ATOM 1614 O O . LEU A 1 195 ? 44.809 -11.366 -82.005 1.00 88.44 195 LEU A O 1
ATOM 1618 N N . ALA A 1 196 ? 42.822 -12.223 -81.433 1.00 91.94 196 ALA A N 1
ATOM 1619 C CA . ALA A 1 196 ? 42.929 -13.372 -82.334 1.00 91.94 196 ALA A CA 1
ATOM 1620 C C . ALA A 1 196 ? 42.812 -12.949 -83.811 1.00 91.94 196 ALA A C 1
ATOM 1622 O O . ALA A 1 196 ? 43.629 -13.373 -84.627 1.00 91.94 196 ALA A O 1
ATOM 1623 N N . GLN A 1 197 ? 41.876 -12.051 -84.138 1.00 91.31 197 GLN A N 1
ATOM 1624 C CA . GLN A 1 197 ? 41.751 -11.447 -85.470 1.00 91.31 197 GLN A CA 1
ATOM 1625 C C . GLN A 1 197 ? 43.007 -10.650 -85.853 1.00 91.31 197 GLN A C 1
ATOM 1627 O O . GLN A 1 197 ? 43.521 -10.823 -86.952 1.00 91.31 197 GLN A O 1
ATOM 1632 N N . GLN A 1 198 ? 43.564 -9.843 -84.943 1.00 88.19 198 GLN A N 1
ATOM 1633 C CA . GLN A 1 198 ? 44.820 -9.118 -85.170 1.00 88.19 198 GLN A CA 1
ATOM 1634 C C . GLN A 1 198 ? 46.002 -10.066 -85.398 1.00 88.19 198 GLN A C 1
ATOM 1636 O O . GLN A 1 198 ? 46.824 -9.812 -86.274 1.00 88.19 198 GLN A O 1
ATOM 1641 N N . ARG A 1 199 ? 46.096 -11.176 -84.652 1.00 85.94 199 ARG A N 1
ATOM 1642 C CA . ARG A 1 199 ? 47.128 -12.202 -84.879 1.00 85.94 199 ARG A CA 1
ATOM 1643 C C . ARG A 1 199 ? 46.988 -12.845 -86.256 1.00 85.94 199 ARG A C 1
ATOM 1645 O O . ARG A 1 199 ? 47.988 -12.931 -86.958 1.00 85.94 199 ARG A O 1
ATOM 1652 N N . MET A 1 200 ? 45.771 -13.221 -86.649 1.00 89.56 200 MET A N 1
ATOM 1653 C CA . MET A 1 200 ? 45.476 -13.760 -87.980 1.00 89.56 200 MET A CA 1
ATOM 1654 C C . MET A 1 200 ? 45.796 -12.745 -89.089 1.00 89.56 200 MET A C 1
ATOM 1656 O O . MET A 1 200 ? 46.401 -13.111 -90.091 1.00 89.56 200 MET A O 1
ATOM 1660 N N . GLN A 1 201 ? 45.474 -11.463 -88.895 1.00 90.50 201 GLN A N 1
ATOM 1661 C CA . GLN A 1 201 ? 45.820 -10.393 -89.832 1.00 90.50 201 GLN A CA 1
ATOM 1662 C C . GLN A 1 201 ? 47.342 -10.225 -89.956 1.00 90.50 201 GLN A C 1
ATOM 1664 O O . GLN A 1 201 ? 47.862 -10.204 -91.064 1.00 90.50 201 GLN A O 1
ATOM 1669 N N . ILE A 1 202 ? 48.077 -10.198 -88.839 1.00 87.06 202 ILE A N 1
ATOM 1670 C CA . ILE A 1 202 ? 49.550 -10.148 -88.834 1.00 87.06 202 ILE A CA 1
ATOM 1671 C C . ILE A 1 202 ? 50.153 -11.404 -89.482 1.00 87.06 202 ILE A C 1
ATOM 1673 O O . ILE A 1 202 ? 51.214 -11.326 -90.096 1.00 87.06 202 ILE A O 1
ATOM 1677 N N . GLU A 1 203 ? 49.511 -12.564 -89.357 1.00 89.38 203 GLU A N 1
ATOM 1678 C CA . GLU A 1 203 ? 49.932 -13.809 -90.002 1.00 89.38 203 GLU A CA 1
ATOM 1679 C C . GLU A 1 203 ? 49.705 -13.775 -91.522 1.00 89.38 203 GLU A C 1
ATOM 1681 O O . GLU A 1 203 ? 50.624 -14.111 -92.268 1.00 89.38 203 GLU A O 1
ATOM 1686 N N . MET A 1 204 ? 48.565 -13.251 -91.985 1.00 87.94 204 MET A N 1
ATOM 1687 C CA . MET A 1 204 ? 48.316 -12.958 -93.404 1.00 87.94 204 MET A CA 1
ATOM 1688 C C . MET A 1 204 ? 49.280 -11.900 -93.960 1.00 87.94 204 MET A C 1
ATOM 1690 O O . MET A 1 204 ? 49.834 -12.062 -95.044 1.00 87.94 204 MET A O 1
ATOM 1694 N N . ASP A 1 205 ? 49.542 -10.823 -93.220 1.00 86.25 205 ASP A N 1
ATOM 1695 C CA . ASP A 1 205 ? 50.493 -9.793 -93.642 1.00 86.25 205 ASP A CA 1
ATOM 1696 C C . ASP A 1 205 ? 51.930 -10.344 -93.659 1.00 86.25 205 ASP A C 1
ATOM 1698 O O . ASP A 1 205 ? 52.716 -10.000 -94.541 1.00 86.25 205 ASP A O 1
ATOM 1702 N N . ARG A 1 206 ? 52.279 -11.268 -92.753 1.00 83.50 206 ARG A N 1
ATOM 1703 C CA . ARG A 1 206 ? 53.551 -12.010 -92.790 1.00 83.50 206 ARG A CA 1
ATOM 1704 C C . ARG A 1 206 ? 53.646 -12.947 -93.987 1.00 83.50 206 ARG A C 1
ATOM 1706 O O . ARG A 1 206 ? 54.714 -12.974 -94.599 1.00 83.50 206 ARG A O 1
ATOM 1713 N N . SER A 1 207 ? 52.590 -13.689 -94.329 1.00 84.00 207 SER A N 1
ATOM 1714 C CA . SER A 1 207 ? 52.596 -14.551 -95.519 1.00 84.00 207 SER A CA 1
ATOM 1715 C C . SER A 1 207 ? 52.739 -13.705 -96.782 1.00 84.00 207 SER A C 1
ATOM 1717 O O . SER A 1 207 ? 53.622 -13.977 -97.587 1.00 84.00 207 SER A O 1
ATOM 1719 N N . ARG A 1 208 ? 52.011 -12.588 -96.874 1.00 86.44 208 ARG A N 1
ATOM 1720 C CA . ARG A 1 208 ? 52.126 -11.612 -97.964 1.00 86.44 208 ARG A CA 1
ATOM 1721 C C . ARG A 1 208 ? 53.510 -10.958 -98.044 1.00 86.44 208 ARG A C 1
ATOM 1723 O O . ARG A 1 208 ? 54.033 -10.757 -99.133 1.00 86.44 208 ARG A O 1
ATOM 1730 N N . ILE A 1 209 ? 54.147 -10.645 -96.912 1.00 82.88 209 ILE A N 1
ATOM 1731 C CA . ILE A 1 209 ? 55.538 -10.158 -96.882 1.00 82.88 209 ILE A CA 1
ATOM 1732 C C . ILE A 1 209 ? 56.521 -11.265 -97.294 1.00 82.88 209 ILE A C 1
ATOM 1734 O O . ILE A 1 209 ? 57.536 -10.960 -97.916 1.00 82.88 209 ILE A O 1
ATOM 1738 N N . MET A 1 210 ? 56.256 -12.536 -96.975 1.00 85.06 210 MET A N 1
ATOM 1739 C CA . MET A 1 210 ? 57.047 -13.667 -97.476 1.00 85.06 210 MET A CA 1
ATOM 1740 C C . MET A 1 210 ? 56.883 -13.856 -98.987 1.00 85.06 210 MET A C 1
ATOM 1742 O O . MET A 1 210 ? 57.893 -14.028 -99.664 1.00 85.06 210 MET A O 1
ATOM 1746 N N . GLU A 1 211 ? 55.662 -13.755 -99.512 1.00 82.00 211 GLU A N 1
ATOM 1747 C CA . GLU A 1 211 ? 55.362 -13.777 -100.948 1.00 82.00 211 GLU A CA 1
ATOM 1748 C C . GLU A 1 211 ? 56.090 -12.635 -101.661 1.00 82.00 211 GLU A C 1
ATOM 1750 O O . GLU A 1 211 ? 56.957 -12.911 -102.484 1.00 82.00 211 GLU A O 1
ATOM 1755 N N . LEU A 1 212 ? 55.882 -11.380 -101.243 1.00 81.25 212 LEU A N 1
ATOM 1756 C CA . LEU A 1 212 ? 56.574 -10.201 -101.785 1.00 81.25 212 LEU A CA 1
ATOM 1757 C C . LEU A 1 212 ? 58.105 -10.304 -101.674 1.00 81.25 212 LEU A C 1
ATOM 1759 O O . LEU A 1 212 ? 58.826 -9.834 -102.551 1.00 81.25 212 LEU A O 1
ATOM 1763 N N . ARG A 1 213 ? 58.638 -10.927 -100.613 1.00 77.00 213 ARG A N 1
ATOM 1764 C CA . ARG A 1 213 ? 60.079 -11.218 -100.505 1.00 77.00 213 ARG A CA 1
ATOM 1765 C C . ARG A 1 213 ? 60.523 -12.292 -101.491 1.00 77.00 213 ARG A C 1
ATOM 1767 O O . ARG A 1 213 ? 61.625 -12.170 -102.010 1.00 77.00 213 ARG A O 1
ATOM 1774 N N . SER A 1 214 ? 59.713 -13.322 -101.731 1.00 78.12 214 SER A N 1
ATOM 1775 C CA . SER A 1 214 ? 60.006 -14.382 -102.703 1.00 78.12 214 SER A CA 1
ATOM 1776 C C . SER A 1 214 ? 59.927 -13.875 -104.146 1.00 78.12 214 SER A C 1
ATOM 1778 O O . SER A 1 214 ? 60.784 -14.203 -104.961 1.00 78.12 214 SER A O 1
ATOM 1780 N N . GLU A 1 215 ? 58.971 -12.990 -104.436 1.00 78.62 215 GLU A N 1
ATOM 1781 C CA . GLU A 1 215 ? 58.857 -12.265 -105.699 1.00 78.62 215 GLU A CA 1
ATOM 1782 C C . GLU A 1 215 ? 60.067 -11.349 -105.885 1.00 78.62 215 GLU A C 1
ATOM 1784 O O . GLU A 1 215 ? 60.767 -11.469 -106.884 1.00 78.62 215 GLU A O 1
ATOM 1789 N N . ALA A 1 216 ? 60.410 -10.527 -104.888 1.00 74.00 216 ALA A N 1
ATOM 1790 C CA . ALA A 1 216 ? 61.587 -9.665 -104.948 1.00 74.00 216 ALA A CA 1
ATOM 1791 C C . ALA A 1 216 ? 62.902 -10.456 -105.095 1.00 74.00 216 ALA A C 1
ATOM 1793 O O . ALA A 1 216 ? 63.792 -10.028 -105.829 1.00 74.00 216 ALA A O 1
ATOM 1794 N N . THR A 1 217 ? 63.063 -11.621 -104.452 1.00 77.31 217 THR A N 1
ATOM 1795 C CA . THR A 1 217 ? 64.256 -12.461 -104.672 1.00 77.31 217 THR A CA 1
ATOM 1796 C C . THR A 1 217 ? 64.255 -13.129 -106.046 1.00 77.31 217 THR A C 1
ATOM 1798 O O . THR A 1 217 ? 65.328 -13.248 -106.640 1.00 77.31 217 THR A O 1
ATOM 1801 N N . ALA A 1 218 ? 63.093 -13.499 -106.592 1.00 74.69 218 ALA A N 1
ATOM 1802 C CA . ALA A 1 218 ? 62.961 -13.992 -107.962 1.00 74.69 218 ALA A CA 1
ATOM 1803 C C . ALA A 1 218 ? 63.243 -12.892 -109.004 1.00 74.69 218 ALA A C 1
ATOM 1805 O O . ALA A 1 218 ? 63.943 -13.144 -109.986 1.00 74.69 218 ALA A O 1
ATOM 1806 N N . GLU A 1 219 ? 62.794 -11.658 -108.769 1.00 72.12 219 GLU A N 1
ATOM 1807 C CA . GLU A 1 219 ? 63.120 -10.488 -109.589 1.00 72.12 219 GLU A CA 1
ATOM 1808 C C . GLU A 1 219 ? 64.609 -10.141 -109.517 1.00 72.12 219 GLU A C 1
ATOM 1810 O O . GLU A 1 219 ? 65.225 -9.922 -110.557 1.00 72.12 219 GLU A O 1
ATOM 1815 N N . ILE A 1 220 ? 65.227 -10.166 -108.329 1.00 71.25 220 ILE A N 1
ATOM 1816 C CA . ILE A 1 220 ? 66.678 -9.971 -108.165 1.00 71.25 220 ILE A CA 1
ATOM 1817 C C . ILE A 1 220 ? 67.464 -11.084 -108.875 1.00 71.25 220 ILE A C 1
ATOM 1819 O O . ILE A 1 220 ? 68.473 -10.800 -109.523 1.00 71.25 220 ILE A O 1
ATOM 1823 N N . ALA A 1 221 ? 67.013 -12.340 -108.813 1.00 70.81 221 ALA A N 1
ATOM 1824 C CA . ALA A 1 221 ? 67.622 -13.440 -109.561 1.00 70.81 221 ALA A CA 1
ATOM 1825 C C . ALA A 1 221 ? 67.470 -13.248 -111.083 1.00 70.81 221 ALA A C 1
ATOM 1827 O O . ALA A 1 221 ? 68.437 -13.407 -111.829 1.00 70.81 221 ALA A O 1
ATOM 1828 N N . GLY A 1 222 ? 66.291 -12.823 -111.548 1.00 70.38 222 GLY A N 1
ATOM 1829 C CA . GLY A 1 222 ? 66.034 -12.488 -112.949 1.00 70.38 222 GLY A CA 1
ATOM 1830 C C . GLY A 1 222 ? 66.821 -11.267 -113.440 1.00 70.38 222 GLY A C 1
ATOM 1831 O O . GLY A 1 222 ? 67.250 -11.237 -114.594 1.00 70.38 222 GLY A O 1
ATOM 1832 N N . ALA A 1 223 ? 67.057 -10.279 -112.576 1.00 69.62 223 ALA A N 1
ATOM 1833 C CA . ALA A 1 223 ? 67.904 -9.124 -112.848 1.00 69.62 223 ALA A CA 1
ATOM 1834 C C . ALA A 1 223 ? 69.376 -9.538 -112.968 1.00 69.62 223 ALA A C 1
ATOM 1836 O O . ALA A 1 223 ? 70.010 -9.190 -113.960 1.00 69.62 223 ALA A O 1
ATOM 1837 N N . ARG A 1 224 ? 69.888 -10.370 -112.049 1.00 70.94 224 ARG A N 1
ATOM 1838 C CA . ARG A 1 224 ? 71.246 -10.940 -112.135 1.00 70.94 224 ARG A CA 1
ATOM 1839 C C . ARG A 1 224 ? 71.450 -11.763 -113.406 1.00 70.94 224 ARG A C 1
ATOM 1841 O O . ARG A 1 224 ? 72.441 -11.562 -114.092 1.00 70.94 224 ARG A O 1
ATOM 1848 N N . ALA A 1 225 ? 70.484 -12.595 -113.798 1.00 69.62 225 ALA A N 1
ATOM 1849 C CA . ALA A 1 225 ? 70.555 -13.349 -115.054 1.00 69.62 225 ALA A CA 1
ATOM 1850 C C . ALA A 1 225 ? 70.551 -12.446 -116.312 1.00 69.62 225 ALA A C 1
ATOM 1852 O O . ALA A 1 225 ? 71.128 -12.799 -117.344 1.00 69.62 225 ALA A O 1
ATOM 1853 N N . LYS A 1 226 ? 69.917 -11.264 -116.248 1.00 72.38 226 LYS A N 1
ATOM 1854 C CA . LYS A 1 226 ? 70.009 -10.234 -117.300 1.00 72.38 226 LYS A CA 1
ATOM 1855 C C . LYS A 1 226 ? 71.355 -9.501 -117.265 1.00 72.38 226 LYS A C 1
ATOM 1857 O O . LYS A 1 226 ? 71.910 -9.243 -118.325 1.00 72.38 226 LYS A O 1
ATOM 1862 N N . GLU A 1 227 ? 71.891 -9.209 -116.082 1.00 70.50 227 GLU A N 1
ATOM 1863 C CA . GLU A 1 227 ? 73.200 -8.573 -115.885 1.00 70.50 227 GLU A CA 1
ATOM 1864 C C . GLU A 1 227 ? 74.351 -9.484 -116.352 1.00 70.50 227 GLU A C 1
ATOM 1866 O O . GLU A 1 227 ? 75.260 -9.028 -117.038 1.00 70.50 227 GLU A O 1
ATOM 1871 N N . GLU A 1 228 ? 74.276 -10.791 -116.089 1.00 69.31 228 GLU A N 1
ATOM 1872 C CA . GLU A 1 228 ? 75.208 -11.796 -116.620 1.00 69.31 228 GLU A CA 1
ATOM 1873 C C . GLU A 1 228 ? 75.120 -11.914 -118.148 1.00 69.31 228 GLU A C 1
ATOM 1875 O O . GLU A 1 228 ? 76.151 -11.985 -118.817 1.00 69.31 228 GLU A O 1
ATOM 1880 N N . ARG A 1 229 ? 73.911 -11.853 -118.729 1.00 72.00 229 ARG A N 1
ATOM 1881 C CA . ARG A 1 229 ? 73.740 -11.760 -120.191 1.00 72.00 229 ARG A CA 1
ATOM 1882 C C . ARG A 1 229 ? 74.329 -10.475 -120.770 1.00 72.00 229 ARG A C 1
ATOM 1884 O O . ARG A 1 229 ? 74.920 -10.534 -121.843 1.00 72.00 229 ARG A O 1
ATOM 1891 N N . LEU A 1 230 ? 74.186 -9.339 -120.087 1.00 72.12 230 LEU A N 1
ATOM 1892 C CA . LEU A 1 230 ? 74.797 -8.077 -120.512 1.00 72.12 230 LEU A CA 1
ATOM 1893 C C . LEU A 1 230 ? 76.324 -8.158 -120.441 1.00 72.12 230 LEU A C 1
ATOM 1895 O O . LEU A 1 230 ? 76.962 -7.872 -121.446 1.00 72.12 230 LEU A O 1
ATOM 1899 N N . ARG A 1 231 ? 76.907 -8.676 -119.351 1.00 72.69 231 ARG A N 1
ATOM 1900 C CA . ARG A 1 231 ? 78.359 -8.919 -119.264 1.00 72.69 231 ARG A CA 1
ATOM 1901 C C . ARG A 1 231 ? 78.867 -9.862 -120.355 1.00 72.69 231 ARG A C 1
ATOM 1903 O O . ARG A 1 231 ? 79.916 -9.600 -120.927 1.00 72.69 231 ARG A O 1
ATOM 1910 N N . ALA A 1 232 ? 78.128 -10.924 -120.681 1.00 69.62 232 ALA A N 1
ATOM 1911 C CA . ALA A 1 232 ? 78.488 -11.835 -121.771 1.00 69.62 232 ALA A CA 1
ATOM 1912 C C . ALA A 1 232 ? 78.435 -11.161 -123.159 1.00 69.62 232 ALA A C 1
ATOM 1914 O O . ALA A 1 232 ? 79.224 -11.488 -124.044 1.00 69.62 232 ALA A O 1
ATOM 1915 N N . LEU A 1 233 ? 77.520 -10.207 -123.360 1.00 72.88 233 LEU A N 1
ATOM 1916 C CA . LEU A 1 233 ? 77.456 -9.396 -124.579 1.00 72.88 233 LEU A CA 1
ATOM 1917 C C . LEU A 1 233 ? 78.547 -8.314 -124.608 1.00 72.88 233 LEU A C 1
ATOM 1919 O O . LEU A 1 233 ? 79.084 -8.029 -125.674 1.00 72.88 233 LEU A O 1
ATOM 1923 N N . GLU A 1 234 ? 78.918 -7.747 -123.460 1.00 70.50 234 GLU A N 1
ATOM 1924 C CA . GLU A 1 234 ? 80.034 -6.806 -123.321 1.00 70.50 234 GLU A CA 1
ATOM 1925 C C . GLU A 1 234 ? 81.384 -7.487 -123.575 1.00 70.50 234 GLU A C 1
ATOM 1927 O O . GLU A 1 234 ? 82.203 -6.931 -124.304 1.00 70.50 234 GLU A O 1
ATOM 1932 N N . THR A 1 235 ? 81.609 -8.712 -123.083 1.00 70.62 235 THR A N 1
ATOM 1933 C CA . THR A 1 235 ? 82.819 -9.482 -123.419 1.00 70.62 235 THR A CA 1
ATOM 1934 C C . THR A 1 235 ? 82.849 -9.880 -124.894 1.00 70.62 235 THR A C 1
ATOM 1936 O O . THR A 1 235 ? 83.885 -9.727 -125.537 1.00 70.62 235 THR A O 1
ATOM 1939 N N . ALA A 1 236 ? 81.718 -10.296 -125.477 1.00 70.06 236 ALA A N 1
ATOM 1940 C CA . ALA A 1 236 ? 81.628 -10.570 -126.914 1.00 70.06 236 ALA A CA 1
ATOM 1941 C C . ALA A 1 236 ? 81.865 -9.311 -127.774 1.00 70.06 236 ALA A C 1
ATOM 1943 O O . ALA A 1 236 ? 82.494 -9.389 -128.832 1.00 70.06 236 ALA A O 1
ATOM 1944 N N . ARG A 1 237 ? 81.411 -8.138 -127.311 1.00 71.19 237 ARG A N 1
ATOM 1945 C CA . ARG A 1 237 ? 81.683 -6.847 -127.953 1.00 71.19 237 ARG A CA 1
ATOM 1946 C C . ARG A 1 237 ? 83.154 -6.453 -127.829 1.00 71.19 237 ARG A C 1
ATOM 1948 O O . ARG A 1 237 ? 83.732 -6.040 -128.827 1.00 71.19 237 ARG A O 1
ATOM 1955 N N . ALA A 1 238 ? 83.767 -6.623 -126.659 1.00 71.31 238 ALA A N 1
ATOM 1956 C CA . ALA A 1 238 ? 85.190 -6.363 -126.454 1.00 71.31 238 ALA A CA 1
ATOM 1957 C C . ALA A 1 238 ? 86.071 -7.280 -127.324 1.00 71.31 238 ALA A C 1
ATOM 1959 O O . ALA A 1 238 ? 87.042 -6.814 -127.913 1.00 71.31 238 ALA A O 1
ATOM 1960 N N . GLU A 1 239 ? 85.707 -8.557 -127.496 1.00 69.56 239 GLU A N 1
ATOM 1961 C CA . GLU A 1 239 ? 86.375 -9.440 -128.463 1.00 69.56 239 GLU A CA 1
ATOM 1962 C C . GLU A 1 239 ? 86.184 -8.989 -129.920 1.00 69.56 239 GLU A C 1
ATOM 1964 O O . GLU A 1 239 ? 87.105 -9.109 -130.729 1.00 69.56 239 GLU A O 1
ATOM 1969 N N . ALA A 1 240 ? 85.003 -8.480 -130.283 1.00 68.81 240 ALA A N 1
ATOM 1970 C CA . ALA A 1 240 ? 84.746 -7.959 -131.624 1.00 68.81 240 ALA A CA 1
ATOM 1971 C C . ALA A 1 240 ? 85.531 -6.662 -131.899 1.00 68.81 240 ALA A C 1
ATOM 1973 O O . ALA A 1 240 ? 86.124 -6.528 -132.969 1.00 68.81 240 ALA A O 1
ATOM 1974 N N . GLU A 1 241 ? 85.603 -5.746 -130.929 1.00 67.75 241 GLU A N 1
ATOM 1975 C CA . GLU A 1 241 ? 86.425 -4.531 -130.997 1.00 67.75 241 GLU A CA 1
ATOM 1976 C C . GLU A 1 241 ? 87.928 -4.873 -131.020 1.00 67.75 241 GLU A C 1
ATOM 1978 O O . GLU A 1 241 ? 88.668 -4.275 -131.797 1.00 67.75 241 GLU A O 1
ATOM 1983 N N . ALA A 1 242 ? 88.383 -5.905 -130.296 1.00 68.50 242 ALA A N 1
ATOM 1984 C CA . ALA A 1 242 ? 89.761 -6.399 -130.381 1.00 68.50 242 ALA A CA 1
ATOM 1985 C C . ALA A 1 242 ? 90.099 -7.009 -131.758 1.00 68.50 242 ALA A C 1
ATOM 1987 O O . ALA A 1 242 ? 91.180 -6.760 -132.293 1.00 68.50 242 ALA A O 1
ATOM 1988 N N . ARG A 1 243 ? 89.174 -7.760 -132.378 1.00 68.94 243 ARG A N 1
ATOM 1989 C CA . ARG A 1 243 ? 89.339 -8.265 -133.759 1.00 68.94 243 ARG A CA 1
ATOM 1990 C C . ARG A 1 243 ? 89.320 -7.129 -134.790 1.00 68.94 243 ARG A C 1
ATOM 1992 O O . ARG A 1 243 ? 90.099 -7.162 -135.739 1.00 68.94 243 ARG A O 1
ATOM 1999 N N . ALA A 1 244 ? 88.495 -6.100 -134.590 1.00 66.69 244 ALA A N 1
ATOM 2000 C CA . ALA A 1 244 ? 88.496 -4.902 -135.430 1.00 66.69 244 ALA A CA 1
ATOM 2001 C C . ALA A 1 244 ? 89.804 -4.099 -135.294 1.00 66.69 244 ALA A C 1
ATOM 2003 O O . ALA A 1 244 ? 90.354 -3.660 -136.301 1.00 66.69 244 ALA A O 1
ATOM 2004 N N . ALA A 1 245 ? 90.344 -3.969 -134.079 1.00 66.00 245 ALA A N 1
ATOM 2005 C CA . ALA A 1 245 ? 91.637 -3.335 -133.826 1.00 66.00 245 ALA A CA 1
ATOM 2006 C C . ALA A 1 245 ? 92.811 -4.119 -134.443 1.00 66.00 245 ALA A C 1
ATOM 2008 O O . ALA A 1 245 ? 93.718 -3.505 -135.000 1.00 66.00 245 ALA A O 1
ATOM 2009 N N . ALA A 1 246 ? 92.774 -5.457 -134.422 1.00 65.12 246 ALA A N 1
ATOM 2010 C CA . ALA A 1 246 ? 93.765 -6.287 -135.111 1.00 65.12 246 ALA A CA 1
ATOM 2011 C C . ALA A 1 246 ? 93.738 -6.068 -136.636 1.00 65.12 246 ALA A C 1
ATOM 2013 O O . ALA A 1 246 ? 94.776 -5.808 -137.238 1.00 65.12 246 ALA A O 1
ATOM 2014 N N . HIS A 1 247 ? 92.552 -6.057 -137.255 1.0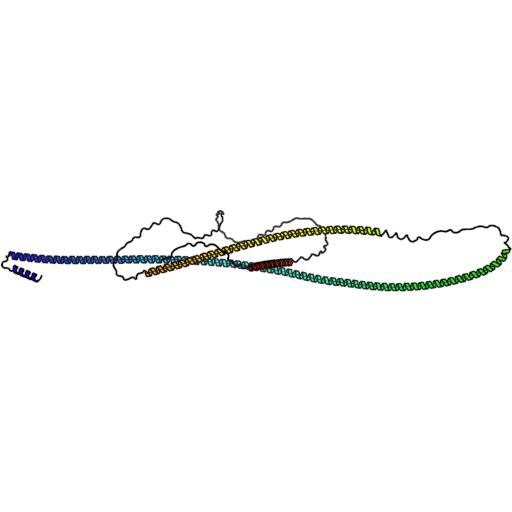0 64.50 247 HIS A N 1
ATOM 2015 C CA . HIS A 1 247 ? 92.423 -5.757 -138.686 1.00 64.50 247 HIS A CA 1
ATOM 2016 C C . HIS A 1 247 ? 92.782 -4.304 -139.048 1.00 64.50 247 HIS A C 1
ATOM 2018 O O . HIS A 1 247 ? 93.273 -4.056 -140.148 1.00 64.50 247 HIS A O 1
ATOM 2024 N N . ALA A 1 248 ? 92.586 -3.346 -138.137 1.00 63.81 248 ALA A N 1
ATOM 2025 C CA . ALA A 1 248 ? 93.070 -1.976 -138.310 1.00 63.81 248 ALA A CA 1
ATOM 2026 C C . ALA A 1 248 ? 94.607 -1.896 -138.241 1.00 63.81 248 ALA A C 1
ATOM 2028 O O . ALA A 1 248 ? 95.214 -1.196 -139.048 1.00 63.81 248 ALA A O 1
ATOM 2029 N N . ALA A 1 249 ? 95.244 -2.657 -137.344 1.00 62.59 249 ALA A N 1
ATOM 2030 C CA . ALA A 1 249 ? 96.701 -2.750 -137.262 1.00 62.59 249 ALA A CA 1
ATOM 2031 C C . ALA A 1 249 ? 97.311 -3.405 -138.516 1.00 62.59 249 ALA A C 1
ATOM 2033 O O . ALA A 1 249 ? 98.284 -2.884 -139.060 1.00 62.59 249 ALA A O 1
ATOM 2034 N N . ASP A 1 250 ? 96.710 -4.480 -139.038 1.00 60.53 250 ASP A N 1
ATOM 2035 C CA . ASP A 1 250 ? 97.134 -5.096 -140.305 1.00 60.53 250 ASP A CA 1
ATOM 2036 C C . ASP A 1 250 ? 96.994 -4.118 -141.491 1.00 60.53 250 ASP A C 1
ATOM 2038 O O . ASP A 1 250 ? 97.871 -4.045 -142.358 1.00 60.53 250 ASP A O 1
ATOM 2042 N N . ALA A 1 251 ? 95.931 -3.303 -141.508 1.00 62.38 251 ALA A N 1
ATOM 2043 C CA . ALA A 1 251 ? 95.744 -2.256 -142.512 1.00 62.38 251 ALA A CA 1
ATOM 2044 C C . ALA A 1 251 ? 96.802 -1.139 -142.408 1.00 62.38 251 ALA A C 1
ATOM 2046 O O . ALA A 1 251 ? 97.302 -0.682 -143.440 1.00 62.38 251 ALA A O 1
ATOM 2047 N N . GLU A 1 252 ? 97.199 -0.726 -141.198 1.00 60.50 252 GLU A N 1
ATOM 2048 C CA . GLU A 1 252 ? 98.301 0.228 -141.015 1.00 60.50 252 GLU A CA 1
ATOM 2049 C C . GLU A 1 252 ? 99.666 -0.364 -141.388 1.00 60.50 252 GLU A C 1
ATOM 2051 O O . GLU A 1 252 ? 100.475 0.342 -141.984 1.00 60.50 252 GLU A O 1
ATOM 2056 N N . VAL A 1 253 ? 99.922 -1.657 -141.157 1.00 63.06 253 VAL A N 1
ATOM 2057 C CA . VAL A 1 253 ? 101.161 -2.311 -141.623 1.00 63.06 253 VAL A CA 1
ATOM 2058 C C . VAL A 1 253 ? 101.247 -2.306 -143.155 1.00 63.06 253 VAL A C 1
ATOM 2060 O O . VAL A 1 253 ? 102.306 -1.991 -143.706 1.00 63.06 253 VAL A O 1
ATOM 2063 N N . CYS A 1 254 ? 100.143 -2.561 -143.864 1.00 61.22 254 CYS A N 1
ATOM 2064 C CA . CYS A 1 254 ? 100.097 -2.406 -145.322 1.00 61.22 254 CYS A CA 1
ATOM 2065 C C . CYS A 1 254 ? 100.250 -0.940 -145.769 1.00 61.22 254 CYS A C 1
ATOM 2067 O O . CYS A 1 254 ? 100.917 -0.677 -146.773 1.00 61.22 254 CYS A O 1
ATOM 2069 N N . ARG A 1 255 ? 99.701 0.026 -145.018 1.00 63.00 255 ARG A N 1
ATOM 2070 C CA . ARG A 1 255 ? 99.874 1.461 -145.302 1.00 63.00 255 ARG A CA 1
ATOM 2071 C C . ARG A 1 255 ? 101.329 1.903 -145.138 1.00 63.00 255 ARG A C 1
ATOM 2073 O O . ARG A 1 255 ? 101.870 2.544 -146.032 1.00 63.00 255 ARG A O 1
ATOM 2080 N N . LEU A 1 256 ? 101.990 1.476 -144.063 1.00 62.72 256 LEU A N 1
ATOM 2081 C CA . LEU A 1 256 ? 103.392 1.779 -143.772 1.00 62.72 256 LEU A CA 1
ATOM 2082 C C . LEU A 1 256 ? 104.354 1.138 -144.785 1.00 62.72 256 LEU A C 1
ATOM 2084 O O . LEU A 1 256 ? 105.400 1.714 -145.080 1.00 62.72 256 LEU A O 1
ATOM 2088 N N . GLN A 1 257 ? 104.006 -0.010 -145.378 1.00 60.38 257 GLN A N 1
ATOM 2089 C CA . GLN A 1 257 ? 104.766 -0.586 -146.496 1.00 60.38 257 GLN A CA 1
ATOM 2090 C C . GLN A 1 257 ? 104.610 0.223 -147.798 1.00 60.38 257 GLN A C 1
ATOM 2092 O O . GLN A 1 257 ? 105.587 0.378 -148.532 1.00 60.38 257 GLN A O 1
ATOM 2097 N N . ALA A 1 258 ? 103.433 0.802 -148.060 1.00 59.66 258 ALA A N 1
ATOM 2098 C CA . ALA A 1 258 ? 103.222 1.712 -149.190 1.00 59.66 258 ALA A CA 1
ATOM 2099 C C . ALA A 1 258 ? 103.896 3.085 -148.976 1.00 59.66 258 ALA A C 1
ATOM 2101 O O . ALA A 1 258 ? 104.517 3.626 -149.891 1.00 59.66 258 ALA A O 1
ATOM 2102 N N . GLU A 1 259 ? 103.842 3.628 -147.757 1.00 59.31 259 GLU A N 1
ATOM 2103 C CA . GLU A 1 259 ? 104.483 4.900 -147.397 1.00 59.31 259 GLU A CA 1
ATOM 2104 C C . GLU A 1 259 ? 106.016 4.805 -147.418 1.00 59.31 259 GLU A C 1
ATOM 2106 O O . GLU A 1 259 ? 106.679 5.773 -147.787 1.00 59.31 259 GLU A O 1
ATOM 2111 N N . LYS A 1 260 ? 106.595 3.631 -147.132 1.00 60.97 260 LYS A N 1
ATOM 2112 C CA . LYS A 1 260 ? 108.046 3.406 -147.232 1.00 60.97 260 LYS A CA 1
ATOM 2113 C C . LYS A 1 260 ? 108.566 3.482 -148.676 1.00 60.97 260 LYS A C 1
ATOM 2115 O O . LYS A 1 260 ? 109.605 4.091 -148.908 1.00 60.97 260 LYS A O 1
ATOM 2120 N N . LEU A 1 261 ? 107.811 2.958 -149.647 1.00 59.16 261 LEU A N 1
ATOM 2121 C CA . LEU A 1 261 ? 108.137 3.067 -151.079 1.00 59.16 261 LEU A CA 1
ATOM 2122 C C . LEU A 1 261 ? 107.861 4.469 -151.657 1.00 59.16 261 LEU A C 1
ATOM 2124 O O . LEU A 1 261 ? 108.509 4.877 -152.619 1.00 59.16 261 LEU A O 1
ATOM 2128 N N . ALA A 1 262 ? 106.940 5.235 -151.062 1.00 57.59 262 ALA A N 1
ATOM 2129 C CA . ALA A 1 262 ? 106.729 6.642 -151.410 1.00 57.59 262 ALA A CA 1
ATOM 2130 C C . ALA A 1 262 ? 107.821 7.566 -150.826 1.00 57.59 262 ALA A C 1
ATOM 2132 O O . ALA A 1 262 ? 108.228 8.532 -151.475 1.00 57.59 262 ALA A O 1
ATOM 2133 N N . ALA A 1 263 ? 108.335 7.258 -149.630 1.00 56.88 263 ALA A N 1
ATOM 2134 C CA . ALA A 1 263 ? 109.389 8.029 -148.969 1.00 56.88 263 ALA A CA 1
ATOM 2135 C C . ALA A 1 263 ? 110.734 7.976 -149.720 1.00 56.88 263 ALA A C 1
ATOM 2137 O O . ALA A 1 263 ? 111.410 9.000 -149.831 1.00 56.88 263 ALA A O 1
ATOM 2138 N N . GLU A 1 264 ? 111.090 6.827 -150.304 1.00 56.31 264 GLU A N 1
ATOM 2139 C CA . GLU A 1 264 ? 112.338 6.642 -151.067 1.00 56.31 264 GLU A CA 1
ATOM 2140 C C . GLU A 1 264 ? 112.389 7.474 -152.373 1.00 56.31 264 GLU A C 1
ATOM 2142 O O . GLU A 1 264 ? 113.473 7.797 -152.860 1.00 56.31 264 GLU A O 1
ATOM 2147 N N . LEU A 1 265 ? 111.236 7.916 -152.901 1.00 53.41 265 LEU A N 1
ATOM 2148 C CA . LEU A 1 265 ? 111.142 8.841 -154.046 1.00 53.41 265 LEU A CA 1
ATOM 2149 C C . LEU A 1 265 ? 111.028 10.327 -153.652 1.00 53.41 265 LEU A C 1
ATOM 2151 O O . LEU A 1 265 ? 111.220 11.197 -154.502 1.00 53.41 265 LEU A O 1
ATOM 2155 N N . ALA A 1 266 ? 110.746 10.634 -152.382 1.00 51.91 266 ALA A N 1
ATOM 2156 C CA . ALA A 1 266 ? 110.692 12.003 -151.859 1.00 51.91 266 ALA A CA 1
ATOM 2157 C C . ALA A 1 266 ? 112.015 12.438 -151.195 1.00 51.91 266 ALA A C 1
ATOM 2159 O O . ALA A 1 266 ? 112.396 13.608 -151.274 1.00 51.91 266 ALA A O 1
ATOM 2160 N N . GLN A 1 267 ? 112.760 11.498 -150.598 1.00 50.81 267 GLN A N 1
ATOM 2161 C CA . GLN A 1 267 ? 114.036 11.769 -149.919 1.00 50.81 267 GLN A CA 1
ATOM 2162 C C . GLN A 1 267 ? 115.170 12.244 -150.845 1.00 50.81 267 GLN A C 1
ATOM 2164 O O . GLN A 1 267 ? 116.155 12.778 -150.353 1.00 50.81 267 GLN A O 1
ATOM 2169 N N . THR A 1 268 ? 115.034 12.126 -152.169 1.00 54.00 268 THR A N 1
ATOM 2170 C CA . THR A 1 268 ? 116.026 12.635 -153.139 1.00 54.00 268 THR A CA 1
ATOM 2171 C C . THR A 1 268 ? 115.709 14.028 -153.694 1.00 54.00 268 THR A C 1
ATOM 2173 O O . THR A 1 268 ? 116.475 14.529 -154.518 1.00 54.00 268 THR A O 1
ATOM 2176 N N . ARG A 1 269 ? 114.605 14.673 -153.274 1.00 44.84 269 ARG A N 1
ATOM 2177 C CA . ARG A 1 269 ? 114.143 15.940 -153.874 1.00 44.84 269 ARG A CA 1
ATOM 2178 C C . ARG A 1 269 ? 114.293 17.171 -152.980 1.00 44.84 269 ARG A C 1
ATOM 2180 O O . ARG A 1 269 ? 114.855 18.161 -153.440 1.00 44.84 269 ARG A O 1
ATOM 2187 N N . ASP A 1 270 ? 113.859 17.108 -151.720 1.00 42.28 270 ASP A N 1
ATOM 2188 C CA . ASP A 1 270 ? 113.774 18.296 -150.847 1.00 42.28 270 ASP A CA 1
ATOM 2189 C C . ASP A 1 270 ? 114.771 18.302 -149.671 1.00 42.28 270 ASP A C 1
ATOM 2191 O O . ASP A 1 270 ? 114.640 19.050 -148.703 1.00 42.28 270 ASP A O 1
ATOM 2195 N N . GLU A 1 271 ? 115.887 17.581 -149.817 1.00 48.38 271 GLU A N 1
ATOM 2196 C CA . GLU A 1 271 ? 117.091 17.792 -148.993 1.00 48.38 271 GLU A CA 1
ATOM 2197 C C . GLU A 1 271 ? 117.784 19.156 -149.279 1.00 48.38 271 GLU A C 1
ATOM 2199 O O . GLU A 1 271 ? 118.763 19.525 -148.628 1.00 48.38 271 GLU A O 1
ATOM 2204 N N . LEU A 1 272 ? 117.221 19.957 -150.198 1.00 40.97 272 LEU A N 1
ATOM 2205 C CA . LEU A 1 272 ? 117.618 21.332 -150.529 1.00 40.97 272 LEU A CA 1
ATOM 2206 C C . LEU A 1 272 ? 116.857 22.440 -149.771 1.00 40.97 272 LEU A C 1
ATOM 2208 O O . LEU A 1 272 ? 117.230 23.603 -149.907 1.00 40.97 272 LEU A O 1
ATOM 2212 N N . SER A 1 273 ? 115.847 22.123 -148.951 1.00 38.31 273 SER A N 1
ATOM 2213 C CA . SER A 1 273 ? 115.091 23.118 -148.160 1.00 38.31 273 SER A CA 1
ATOM 2214 C C . SER A 1 273 ? 115.206 22.930 -146.639 1.00 38.31 273 SER A C 1
ATOM 2216 O O . SER A 1 273 ? 114.370 23.391 -145.861 1.00 38.31 273 SER A O 1
ATOM 2218 N N . ARG A 1 274 ? 116.330 22.365 -146.174 1.00 35.34 274 ARG A N 1
ATOM 2219 C CA . ARG A 1 274 ? 116.810 22.649 -144.809 1.00 35.34 274 ARG A CA 1
ATOM 2220 C C . ARG A 1 274 ? 117.114 24.152 -144.673 1.00 35.34 274 ARG A C 1
ATOM 2222 O O . ARG A 1 274 ? 117.726 24.723 -145.571 1.00 35.34 274 ARG A O 1
ATOM 2229 N N . ARG A 1 275 ? 116.877 24.698 -143.467 1.00 32.88 275 ARG A N 1
ATOM 2230 C CA . ARG A 1 275 ? 117.362 25.996 -142.917 1.00 32.88 275 ARG A CA 1
ATOM 2231 C C . ARG A 1 275 ? 116.447 27.233 -143.032 1.00 32.88 275 ARG A C 1
ATOM 2233 O O . ARG A 1 275 ? 116.874 28.250 -143.572 1.00 32.88 275 ARG A O 1
ATOM 2240 N N . LEU A 1 276 ? 115.312 27.239 -142.323 1.00 27.91 276 LEU A N 1
ATOM 2241 C CA . LEU A 1 276 ? 114.933 28.419 -141.520 1.00 27.91 276 LEU A CA 1
ATOM 2242 C C . LEU A 1 276 ? 113.975 28.065 -140.359 1.00 27.91 276 LEU A C 1
ATOM 2244 O O . LEU A 1 276 ? 112.988 27.392 -140.604 1.00 27.91 276 LEU A O 1
ATOM 2248 N N . ALA A 1 277 ? 114.309 28.536 -139.144 1.00 31.34 277 ALA A N 1
ATOM 2249 C CA . ALA A 1 277 ? 113.507 28.701 -137.903 1.00 31.34 277 ALA A CA 1
ATOM 2250 C C . ALA A 1 277 ? 112.434 27.632 -137.528 1.00 31.34 277 ALA A C 1
ATOM 2252 O O . ALA A 1 277 ? 111.483 27.432 -138.269 1.00 31.34 277 ALA A O 1
ATOM 2253 N N . ALA A 1 278 ? 112.468 26.877 -136.418 1.00 33.56 278 ALA A N 1
ATOM 2254 C CA . ALA A 1 278 ? 112.884 27.086 -135.011 1.00 33.56 278 ALA A CA 1
ATOM 2255 C C . ALA A 1 278 ? 111.861 27.803 -134.086 1.00 33.56 278 ALA A C 1
ATOM 2257 O O . ALA A 1 278 ? 111.413 28.895 -134.417 1.00 33.56 278 ALA A O 1
ATOM 2258 N N . ALA A 1 279 ? 111.657 27.209 -132.889 1.00 34.78 279 ALA A N 1
ATOM 2259 C CA . ALA A 1 279 ? 110.992 27.720 -131.664 1.00 34.78 279 ALA A CA 1
ATOM 2260 C C . ALA A 1 279 ? 109.447 27.916 -131.690 1.00 34.78 279 ALA A C 1
ATOM 2262 O O . ALA A 1 279 ? 108.898 28.315 -132.709 1.00 34.78 279 ALA A O 1
ATOM 2263 N N . SER A 1 280 ? 108.681 27.690 -130.604 1.00 31.72 280 SER A N 1
ATOM 2264 C CA . SER A 1 280 ? 108.969 27.091 -129.270 1.00 31.72 280 SER A CA 1
ATOM 2265 C C . SER A 1 280 ? 107.676 26.813 -128.466 1.00 31.72 280 SER A C 1
ATOM 2267 O O . SER A 1 280 ? 106.748 27.609 -128.566 1.00 31.72 280 SER A O 1
ATOM 2269 N N . ASP A 1 281 ? 107.671 25.729 -127.671 1.00 35.00 281 ASP A N 1
ATOM 2270 C CA . ASP A 1 281 ? 107.265 25.547 -126.243 1.00 35.00 281 ASP A CA 1
ATOM 2271 C C . ASP A 1 281 ? 106.159 26.455 -125.630 1.00 35.00 281 ASP A C 1
ATOM 2273 O O . ASP A 1 281 ? 106.130 27.655 -125.864 1.00 35.00 281 ASP A O 1
ATOM 2277 N N . GLY A 1 282 ? 105.200 25.989 -124.810 1.00 34.47 282 GLY A N 1
ATOM 2278 C CA . GLY A 1 282 ? 105.322 25.333 -123.481 1.00 34.47 282 GLY A CA 1
ATOM 2279 C C . GLY A 1 282 ? 104.604 26.225 -122.427 1.00 34.47 282 GLY A C 1
ATOM 2280 O O . GLY A 1 282 ? 104.337 27.383 -122.733 1.00 34.47 282 GLY A O 1
ATOM 2281 N N . ALA A 1 283 ? 104.199 25.861 -121.201 1.00 31.80 283 ALA A N 1
ATOM 2282 C CA . ALA A 1 283 ? 104.087 24.634 -120.382 1.00 31.80 283 ALA A CA 1
ATOM 2283 C C . ALA A 1 283 ? 102.786 24.799 -119.522 1.00 31.80 283 ALA A C 1
ATOM 2285 O O . ALA A 1 283 ? 102.166 25.860 -119.585 1.00 31.80 283 ALA A O 1
ATOM 2286 N N . ASP A 1 284 ? 102.179 23.865 -118.780 1.00 31.70 284 ASP A N 1
ATOM 2287 C CA . ASP A 1 284 ? 102.562 22.723 -117.922 1.00 31.70 284 ASP A CA 1
ATOM 2288 C C . ASP A 1 284 ? 102.995 23.029 -116.455 1.00 31.70 284 ASP A C 1
ATOM 2290 O O . ASP A 1 284 ? 104.051 23.588 -116.176 1.00 31.70 284 ASP A O 1
ATOM 2294 N N . ALA A 1 285 ? 102.087 22.646 -115.544 1.00 34.59 285 ALA A N 1
ATOM 2295 C CA . ALA A 1 285 ? 102.131 22.312 -114.107 1.00 34.59 285 ALA A CA 1
ATOM 2296 C C . ALA A 1 285 ? 103.266 22.740 -113.126 1.00 34.59 285 ALA A C 1
ATOM 2298 O O . ALA A 1 285 ? 104.400 22.277 -113.202 1.00 34.59 285 ALA A O 1
ATOM 2299 N N . MET A 1 286 ? 102.853 23.366 -112.005 1.00 32.50 286 MET A N 1
ATOM 2300 C CA . MET A 1 286 ? 103.382 23.152 -110.632 1.00 32.50 286 MET A CA 1
ATOM 2301 C C . MET A 1 286 ? 102.204 23.242 -109.624 1.00 32.50 286 MET A C 1
ATOM 2303 O O . MET A 1 286 ? 101.465 24.218 -109.639 1.00 32.50 286 MET A O 1
ATOM 2307 N N . LEU A 1 287 ? 101.819 22.172 -108.910 1.00 36.00 287 LEU A N 1
ATOM 2308 C CA . LEU A 1 287 ? 102.344 21.686 -107.612 1.00 36.00 287 LEU A CA 1
ATOM 2309 C C . LEU A 1 287 ? 102.022 22.570 -106.377 1.00 36.00 287 LEU A C 1
ATOM 2311 O O . LEU A 1 287 ? 102.764 23.508 -106.114 1.00 36.00 287 LEU A O 1
ATOM 2315 N N . GLN A 1 288 ? 101.031 22.181 -105.544 1.00 33.59 288 GLN A N 1
ATOM 2316 C CA . GLN A 1 288 ? 101.232 21.681 -104.152 1.00 33.59 288 GLN A CA 1
ATOM 2317 C C . GLN A 1 288 ? 99.965 21.607 -103.253 1.00 33.59 288 GLN A C 1
ATOM 2319 O O . GLN A 1 288 ? 99.071 22.440 -103.322 1.00 33.59 288 GLN A O 1
ATOM 2324 N N . ASN A 1 289 ? 100.034 20.654 -102.306 1.00 35.53 289 ASN A N 1
ATOM 2325 C CA . ASN A 1 289 ? 99.391 20.562 -100.978 1.00 35.53 289 ASN A CA 1
ATOM 2326 C C . ASN A 1 289 ? 97.993 19.928 -100.738 1.00 35.53 289 ASN A C 1
ATOM 2328 O O . ASN A 1 289 ? 96.945 20.545 -100.875 1.00 35.53 289 ASN A O 1
ATOM 2332 N N . ALA A 1 290 ? 98.090 18.745 -100.108 1.00 34.81 290 ALA A N 1
ATOM 2333 C CA . ALA A 1 290 ? 97.465 18.369 -98.829 1.00 34.81 290 ALA A CA 1
ATOM 2334 C C . ALA A 1 290 ? 95.987 17.924 -98.788 1.00 34.81 290 ALA A C 1
ATOM 2336 O O . ALA A 1 290 ? 95.067 18.696 -98.531 1.00 34.81 290 ALA A O 1
ATOM 2337 N N . ALA A 1 291 ? 95.797 16.602 -98.845 1.00 43.28 291 ALA A N 1
ATOM 2338 C CA . ALA A 1 291 ? 94.658 15.929 -98.220 1.00 43.28 291 ALA A CA 1
ATOM 2339 C C . ALA A 1 291 ? 94.842 15.851 -96.687 1.00 43.28 291 ALA A C 1
ATOM 2341 O O . ALA A 1 291 ? 95.970 15.675 -96.228 1.00 43.28 291 ALA A O 1
ATOM 2342 N N . GLY A 1 292 ? 93.751 15.896 -95.901 1.00 43.66 292 GLY A N 1
ATOM 2343 C CA . GLY A 1 292 ? 93.820 15.512 -94.478 1.00 43.66 292 GLY A CA 1
ATOM 2344 C C . GLY A 1 292 ? 92.925 16.208 -93.440 1.00 43.66 292 GLY A C 1
ATOM 2345 O O . GLY A 1 292 ? 93.311 16.208 -92.277 1.00 43.66 292 GLY A O 1
ATOM 2346 N N . ALA A 1 293 ? 91.762 16.788 -93.776 1.00 36.12 293 ALA A N 1
ATOM 2347 C CA . ALA A 1 293 ? 90.888 17.412 -92.760 1.00 36.12 293 ALA A CA 1
ATOM 2348 C C . ALA A 1 293 ? 89.387 17.424 -93.130 1.00 36.12 293 ALA A C 1
ATOM 2350 O O . ALA A 1 293 ? 88.804 18.482 -93.346 1.00 36.12 293 ALA A O 1
ATOM 2351 N N . MET A 1 294 ? 88.737 16.254 -93.209 1.00 44.03 294 MET A N 1
ATOM 2352 C CA . MET A 1 294 ? 87.338 16.148 -93.677 1.00 44.03 294 MET A CA 1
ATOM 2353 C C . MET A 1 294 ? 86.393 15.392 -92.720 1.00 44.03 294 MET A C 1
ATOM 2355 O O . MET A 1 294 ? 85.524 14.659 -93.175 1.00 44.03 294 MET A O 1
ATOM 2359 N N . ASN A 1 295 ? 86.566 15.529 -91.393 1.00 49.75 295 ASN A N 1
ATOM 2360 C CA . ASN A 1 295 ? 85.734 14.797 -90.415 1.00 49.75 295 ASN A CA 1
ATOM 2361 C C . ASN A 1 295 ? 85.499 15.480 -89.038 1.00 49.75 295 ASN A C 1
ATOM 2363 O O . ASN A 1 295 ? 85.306 14.794 -88.039 1.00 49.75 295 ASN A O 1
ATOM 2367 N N . MET A 1 296 ? 85.472 16.820 -88.955 1.00 41.16 296 MET A N 1
ATOM 2368 C CA . MET A 1 296 ? 85.043 17.550 -87.735 1.00 41.16 296 MET A CA 1
ATOM 2369 C C . MET A 1 296 ? 84.167 18.788 -88.020 1.00 41.16 296 MET A C 1
ATOM 2371 O O . MET A 1 296 ? 84.412 19.865 -87.494 1.00 41.16 296 MET A O 1
ATOM 2375 N N . LEU A 1 297 ? 83.122 18.648 -88.843 1.00 45.38 297 LEU A N 1
ATOM 2376 C CA . LEU A 1 297 ? 82.096 19.694 -89.032 1.00 45.38 297 LEU A CA 1
ATOM 2377 C C . LEU A 1 297 ? 80.677 19.101 -89.115 1.00 45.38 297 LEU A C 1
ATOM 2379 O O . LEU A 1 297 ? 79.893 19.435 -89.996 1.00 45.38 297 LEU A O 1
ATOM 2383 N N . ASN A 1 298 ? 80.344 18.179 -88.203 1.00 46.91 298 ASN A N 1
ATOM 2384 C CA . ASN A 1 298 ? 78.981 17.628 -88.096 1.00 46.91 298 ASN A CA 1
ATOM 2385 C C . ASN A 1 298 ? 78.534 17.289 -86.654 1.00 46.91 298 ASN A C 1
ATOM 2387 O O . ASN A 1 298 ? 77.535 16.602 -86.459 1.00 46.91 298 ASN A O 1
ATOM 2391 N N . ALA A 1 299 ? 79.256 17.773 -85.633 1.00 49.44 299 ALA A N 1
ATOM 2392 C CA . ALA A 1 299 ? 78.972 17.488 -84.218 1.00 49.44 299 ALA A CA 1
ATOM 2393 C C . ALA A 1 299 ? 78.230 18.620 -83.467 1.00 49.44 299 ALA A C 1
ATOM 2395 O O . ALA A 1 299 ? 77.665 18.377 -82.404 1.00 49.44 299 ALA A O 1
ATOM 2396 N N . GLU A 1 300 ? 78.167 19.843 -84.010 1.00 47.22 300 GLU A N 1
ATOM 2397 C CA . GLU A 1 300 ? 77.628 21.018 -83.291 1.00 47.22 300 GLU A CA 1
ATOM 2398 C C . GLU A 1 300 ? 76.137 21.325 -83.557 1.00 47.22 300 GLU A C 1
ATOM 2400 O O . GLU A 1 300 ? 75.575 22.249 -82.977 1.00 47.22 300 GLU A O 1
ATOM 2405 N N . ALA A 1 301 ? 75.432 20.512 -84.355 1.00 48.22 301 ALA A N 1
ATOM 2406 C CA . ALA A 1 301 ? 73.997 20.696 -84.642 1.00 48.22 301 ALA A CA 1
ATOM 2407 C C . ALA A 1 301 ? 73.037 19.986 -83.651 1.00 48.22 301 ALA A C 1
ATOM 2409 O O . ALA A 1 301 ? 71.807 20.042 -83.811 1.00 48.22 301 ALA A O 1
ATOM 2410 N N . ALA A 1 302 ? 73.579 19.303 -82.634 1.00 48.44 302 ALA A N 1
ATOM 2411 C CA . ALA A 1 302 ? 72.818 18.524 -81.649 1.00 48.44 302 ALA A CA 1
ATOM 2412 C C . ALA A 1 302 ? 72.690 19.200 -80.266 1.00 48.44 302 ALA A C 1
ATOM 2414 O O . ALA A 1 302 ? 71.715 18.947 -79.560 1.00 48.44 302 ALA A O 1
ATOM 2415 N N . ALA A 1 303 ? 73.616 20.090 -79.888 1.00 51.09 303 ALA A N 1
ATOM 2416 C CA . ALA A 1 303 ? 73.694 20.643 -78.529 1.00 51.09 303 ALA A CA 1
ATOM 2417 C C . ALA A 1 303 ? 72.627 21.712 -78.197 1.00 51.09 303 ALA A C 1
ATOM 2419 O O . ALA A 1 303 ? 72.246 21.861 -77.039 1.00 51.09 303 ALA A O 1
ATOM 2420 N N . SER A 1 304 ? 72.085 22.426 -79.191 1.00 51.06 304 SER A N 1
ATOM 2421 C CA . SER A 1 304 ? 71.156 23.550 -78.948 1.00 51.06 304 SER A CA 1
ATOM 2422 C C . SER A 1 304 ? 69.673 23.164 -78.816 1.00 51.06 304 SER A C 1
ATOM 2424 O O . SER A 1 304 ? 68.831 24.042 -78.645 1.00 51.06 304 SER A O 1
ATOM 2426 N N . ARG A 1 305 ? 69.315 21.871 -78.899 1.00 54.00 305 ARG A N 1
ATOM 2427 C CA . ARG A 1 305 ? 67.911 21.408 -78.784 1.00 54.00 305 ARG A CA 1
ATOM 2428 C C . ARG A 1 305 ? 67.538 20.828 -77.415 1.00 54.00 305 ARG A C 1
ATOM 2430 O O . ARG A 1 305 ? 66.356 20.775 -77.096 1.00 54.00 305 ARG A O 1
ATOM 2437 N N . THR A 1 306 ? 68.509 20.460 -76.584 1.00 54.00 306 THR A N 1
ATOM 2438 C CA . THR A 1 306 ? 68.280 19.910 -75.234 1.00 54.00 306 THR A CA 1
ATOM 2439 C C . THR A 1 306 ? 68.076 20.990 -74.164 1.00 54.00 306 THR A C 1
ATOM 2441 O O . THR A 1 306 ? 67.219 20.826 -73.297 1.00 54.00 306 THR A O 1
ATOM 2444 N N . ALA A 1 307 ? 68.764 22.134 -74.262 1.00 51.94 307 ALA A N 1
ATOM 2445 C CA . ALA A 1 307 ? 68.638 23.234 -73.294 1.00 51.94 307 ALA A CA 1
ATOM 2446 C C . ALA A 1 307 ? 67.229 23.873 -73.261 1.00 51.94 307 ALA A C 1
ATOM 2448 O O . ALA A 1 307 ? 66.716 24.216 -72.197 1.00 51.94 307 ALA A O 1
ATOM 2449 N N . GLY A 1 308 ? 66.560 23.985 -74.417 1.00 56.19 308 GLY A N 1
ATOM 2450 C CA . GLY A 1 308 ? 65.205 24.552 -74.518 1.00 56.19 308 GLY A CA 1
ATOM 2451 C C . GLY A 1 308 ? 64.080 23.633 -74.018 1.00 56.19 308 GLY A C 1
ATOM 2452 O O . GLY A 1 308 ? 62.953 24.091 -73.817 1.00 56.19 308 GLY A O 1
ATOM 2453 N N . GLN A 1 309 ? 64.362 22.344 -73.812 1.00 60.75 309 GLN A N 1
ATOM 2454 C CA . GLN A 1 309 ? 63.408 21.403 -73.222 1.00 60.75 309 GLN A CA 1
ATOM 2455 C C . GLN A 1 309 ? 63.472 21.483 -71.691 1.00 60.75 309 GLN A C 1
ATOM 2457 O O . GLN A 1 309 ? 62.464 21.762 -71.047 1.00 60.75 309 GLN A O 1
ATOM 2462 N N . GLN A 1 310 ? 64.685 21.414 -71.133 1.00 57.84 310 GLN A N 1
ATOM 2463 C CA . GLN A 1 310 ? 64.940 21.440 -69.688 1.00 57.84 310 GLN A CA 1
ATOM 2464 C C . GLN A 1 310 ? 64.398 22.701 -68.988 1.00 57.84 310 GLN A C 1
ATOM 2466 O O . GLN A 1 310 ? 63.888 22.609 -67.875 1.00 57.84 310 GLN A O 1
ATOM 2471 N N . ILE A 1 311 ? 64.429 23.869 -69.644 1.00 60.75 311 ILE A N 1
ATOM 2472 C CA . ILE A 1 311 ? 63.860 25.114 -69.091 1.00 60.75 311 ILE A CA 1
ATOM 2473 C C . ILE A 1 311 ? 62.320 25.077 -69.052 1.00 60.75 311 ILE A C 1
ATOM 2475 O O . ILE A 1 311 ? 61.712 25.598 -68.117 1.00 60.75 311 ILE A O 1
ATOM 2479 N N . ARG A 1 312 ? 61.668 24.436 -70.034 1.00 65.06 312 ARG A N 1
ATOM 2480 C CA . ARG A 1 312 ? 60.201 24.288 -70.056 1.00 65.06 312 ARG A CA 1
ATOM 2481 C C . ARG A 1 312 ? 59.724 23.259 -69.035 1.00 65.06 312 ARG A C 1
ATOM 2483 O O . ARG A 1 312 ? 58.739 23.513 -68.347 1.00 65.06 312 ARG A O 1
ATOM 2490 N N . ASP A 1 313 ? 60.461 22.164 -68.878 1.00 67.81 313 ASP A N 1
ATOM 2491 C CA . ASP A 1 313 ? 60.166 21.141 -67.873 1.00 67.81 313 ASP A CA 1
ATOM 2492 C C . ASP A 1 313 ? 60.376 21.677 -66.443 1.00 67.81 313 ASP A C 1
ATOM 2494 O O . ASP A 1 313 ? 59.552 21.418 -65.565 1.00 67.81 313 ASP A O 1
ATOM 2498 N N . ALA A 1 314 ? 61.402 22.510 -66.218 1.00 63.91 314 ALA A N 1
ATOM 2499 C CA . ALA A 1 314 ? 61.628 23.188 -64.939 1.00 63.91 314 ALA A CA 1
ATOM 2500 C C . ALA A 1 314 ? 60.501 24.174 -64.577 1.00 63.91 314 ALA A C 1
ATOM 2502 O O . ALA A 1 314 ? 60.023 24.161 -63.445 1.00 63.91 314 ALA A O 1
ATOM 2503 N N . LEU A 1 315 ? 60.023 24.988 -65.529 1.00 69.56 315 LEU A N 1
ATOM 2504 C CA . LEU A 1 315 ? 58.890 25.899 -65.297 1.00 69.56 315 LEU A CA 1
ATOM 2505 C C . LEU A 1 315 ? 57.566 25.149 -65.073 1.00 69.56 315 LEU A C 1
ATOM 2507 O O . LEU A 1 315 ? 56.758 25.567 -64.245 1.00 69.56 315 LEU A O 1
ATOM 2511 N N . ALA A 1 316 ? 57.351 24.020 -65.755 1.00 70.00 316 ALA A N 1
ATOM 2512 C CA . ALA A 1 316 ? 56.193 23.161 -65.513 1.00 70.00 316 ALA A CA 1
ATOM 2513 C C . ALA A 1 316 ? 56.250 22.473 -64.134 1.00 70.00 316 ALA A C 1
ATOM 2515 O O . ALA A 1 316 ? 55.214 22.314 -63.491 1.00 70.00 316 ALA A O 1
ATOM 2516 N N . ALA A 1 317 ? 57.439 22.090 -63.658 1.00 68.81 317 ALA A N 1
ATOM 2517 C CA . ALA A 1 317 ? 57.629 21.555 -62.310 1.00 68.81 317 ALA A CA 1
ATOM 2518 C C . ALA A 1 317 ? 57.393 22.618 -61.223 1.00 68.81 317 ALA A C 1
ATOM 2520 O O . ALA A 1 317 ? 56.739 22.329 -60.226 1.00 68.81 317 ALA A O 1
ATOM 2521 N N . LEU A 1 318 ? 57.860 23.852 -61.441 1.00 68.25 318 LEU A N 1
ATOM 2522 C CA . LEU A 1 318 ? 57.664 24.969 -60.510 1.00 68.25 318 LEU A CA 1
ATOM 2523 C C . LEU A 1 318 ? 56.180 25.339 -60.374 1.00 68.25 318 LEU A C 1
ATOM 2525 O O . LEU A 1 318 ? 55.705 25.548 -59.263 1.00 68.25 318 LEU A O 1
ATOM 2529 N N . LYS A 1 319 ? 55.429 25.319 -61.483 1.00 73.06 319 LYS A N 1
ATOM 2530 C CA . LYS A 1 319 ? 53.985 25.576 -61.462 1.00 73.06 319 LYS A CA 1
ATOM 2531 C C . LYS A 1 319 ? 53.189 24.470 -60.760 1.00 73.06 319 LYS A C 1
ATOM 2533 O O . LYS A 1 319 ? 52.308 24.780 -59.972 1.00 73.06 319 LYS A O 1
ATOM 2538 N N . ARG A 1 320 ? 53.557 23.193 -60.951 1.00 70.31 320 ARG A N 1
ATOM 2539 C CA . ARG A 1 320 ? 52.979 22.087 -60.160 1.00 70.31 320 ARG A CA 1
ATOM 2540 C C . ARG A 1 320 ? 53.277 22.234 -58.669 1.00 70.31 320 ARG A C 1
ATOM 2542 O O . ARG A 1 320 ? 52.377 22.045 -57.872 1.00 70.31 320 ARG A O 1
ATOM 2549 N N . ALA A 1 321 ? 54.494 22.633 -58.295 1.00 68.06 321 ALA A N 1
ATOM 2550 C CA . ALA A 1 321 ? 54.833 22.882 -56.893 1.00 68.06 321 ALA A CA 1
ATOM 2551 C C . ALA A 1 321 ? 54.043 24.059 -56.281 1.00 68.06 321 ALA A C 1
ATOM 2553 O O . ALA A 1 321 ? 53.767 24.050 -55.085 1.00 68.06 321 ALA A O 1
ATOM 2554 N N . GLU A 1 322 ? 53.664 25.056 -57.086 1.00 74.25 322 GLU A N 1
ATOM 2555 C CA . GLU A 1 322 ? 52.796 26.169 -56.680 1.00 74.25 322 GLU A CA 1
ATOM 2556 C C . GLU A 1 322 ? 51.328 25.719 -56.522 1.00 74.25 322 GLU A C 1
ATOM 2558 O O . GLU A 1 322 ? 50.694 26.036 -55.514 1.00 74.25 322 GLU A O 1
ATOM 2563 N N . ASP A 1 323 ? 50.820 24.894 -57.445 1.00 74.38 323 ASP A N 1
ATOM 2564 C CA . ASP A 1 323 ? 49.493 24.266 -57.352 1.00 74.38 323 ASP A CA 1
ATOM 2565 C C . ASP A 1 323 ? 49.405 23.285 -56.152 1.00 74.38 323 ASP A C 1
ATOM 2567 O O . ASP A 1 323 ? 48.425 23.300 -55.403 1.00 74.38 323 ASP A O 1
ATOM 2571 N N . ASP A 1 324 ? 50.453 22.493 -55.893 1.00 70.81 324 ASP A N 1
ATOM 2572 C CA . ASP A 1 324 ? 50.572 21.588 -54.736 1.00 70.81 324 ASP A CA 1
ATOM 2573 C C . ASP A 1 324 ? 50.696 22.368 -53.407 1.00 70.81 324 ASP A C 1
ATOM 2575 O O . ASP A 1 324 ? 50.164 21.954 -52.367 1.00 70.81 324 ASP A O 1
ATOM 2579 N N . ALA A 1 325 ? 51.351 23.536 -53.417 1.00 68.56 325 ALA A N 1
ATOM 2580 C CA . ALA A 1 325 ? 51.393 24.450 -52.273 1.00 68.56 325 ALA A CA 1
ATOM 2581 C C . ALA A 1 325 ? 50.013 25.073 -51.987 1.00 68.56 325 ALA A C 1
ATOM 2583 O O . ALA A 1 325 ? 49.611 25.184 -50.827 1.00 68.56 325 ALA A O 1
ATOM 2584 N N . ALA A 1 326 ? 49.245 25.420 -53.024 1.00 71.75 326 ALA A N 1
ATOM 2585 C CA . ALA A 1 326 ? 47.870 25.891 -52.874 1.00 71.75 326 ALA A CA 1
ATOM 2586 C C . ALA A 1 326 ? 46.927 24.780 -52.366 1.00 71.75 326 ALA A C 1
ATOM 2588 O O . ALA A 1 326 ? 46.123 25.017 -51.461 1.00 71.75 326 ALA A O 1
ATOM 2589 N N . ALA A 1 327 ? 47.061 23.554 -52.882 1.00 71.19 327 ALA A N 1
ATOM 2590 C CA . ALA A 1 327 ? 46.282 22.397 -52.441 1.00 71.19 327 ALA A CA 1
ATOM 2591 C C . ALA A 1 327 ? 46.578 22.016 -50.978 1.00 71.19 327 ALA A C 1
ATOM 2593 O O . ALA A 1 327 ? 45.657 21.768 -50.196 1.00 71.19 327 ALA A O 1
ATOM 2594 N N . SER A 1 328 ? 47.851 22.033 -50.570 1.00 69.44 328 SER A N 1
ATOM 2595 C CA . SER A 1 328 ? 48.238 21.786 -49.175 1.00 69.44 328 SER A CA 1
ATOM 2596 C C . SER A 1 328 ? 47.805 22.915 -48.231 1.00 69.44 328 SER A C 1
ATOM 2598 O O . SER A 1 328 ? 47.360 22.625 -47.120 1.00 69.44 328 SER A O 1
ATOM 2600 N N . ALA A 1 329 ? 47.812 24.180 -48.667 1.00 71.81 329 ALA A N 1
ATOM 2601 C CA . ALA A 1 329 ? 47.233 25.281 -47.892 1.00 71.81 329 ALA A CA 1
ATOM 2602 C C . ALA A 1 329 ? 45.715 25.108 -47.679 1.00 71.81 329 ALA A C 1
ATOM 2604 O O . ALA A 1 329 ? 45.225 25.300 -46.564 1.00 71.81 329 ALA A O 1
ATOM 2605 N N . ALA A 1 330 ? 44.974 24.677 -48.707 1.00 73.81 330 ALA A N 1
ATOM 2606 C CA . ALA A 1 330 ? 43.546 24.374 -48.589 1.00 73.81 330 ALA A CA 1
ATOM 2607 C C . ALA A 1 330 ? 43.271 23.201 -47.625 1.00 73.81 330 ALA A C 1
ATOM 2609 O O . ALA A 1 330 ? 42.376 23.297 -46.785 1.00 73.81 330 ALA A O 1
ATOM 2610 N N . ALA A 1 331 ? 44.082 22.138 -47.678 1.00 75.38 331 ALA A N 1
ATOM 2611 C CA . ALA A 1 331 ? 43.989 21.008 -46.750 1.00 75.38 331 ALA A CA 1
ATOM 2612 C C . ALA A 1 331 ? 44.312 21.402 -45.294 1.00 75.38 331 ALA A C 1
ATOM 2614 O O . ALA A 1 331 ? 43.664 20.934 -44.359 1.00 75.38 331 ALA A O 1
ATOM 2615 N N . VAL A 1 332 ? 45.270 22.310 -45.070 1.00 77.56 332 VAL A N 1
ATOM 2616 C CA . VAL A 1 332 ? 45.544 22.855 -43.728 1.00 77.56 332 VAL A CA 1
ATOM 2617 C C . VAL A 1 332 ? 44.347 23.652 -43.199 1.00 77.56 332 VAL A C 1
ATOM 2619 O O . VAL A 1 332 ? 44.029 23.547 -42.014 1.00 77.56 332 VAL A O 1
ATOM 2622 N N . ILE A 1 333 ? 43.645 24.402 -44.054 1.00 79.50 333 ILE A N 1
ATOM 2623 C CA . ILE A 1 333 ? 42.430 25.135 -43.665 1.00 79.50 333 ILE A CA 1
ATOM 2624 C C . ILE A 1 333 ? 41.285 24.168 -43.322 1.00 79.50 333 ILE A C 1
ATOM 2626 O O . ILE A 1 333 ? 40.630 24.372 -42.297 1.00 79.50 333 ILE A O 1
ATOM 2630 N N . SER A 1 334 ? 41.062 23.095 -44.093 1.00 81.12 334 SER A N 1
ATOM 2631 C CA . SER A 1 334 ? 40.014 22.112 -43.760 1.00 81.12 334 SER A CA 1
ATOM 2632 C C . SER A 1 334 ? 40.319 21.377 -42.451 1.00 81.12 334 SER A C 1
ATOM 2634 O O . SER A 1 334 ? 39.452 21.291 -41.587 1.00 81.12 334 SER A O 1
ATOM 2636 N N . LEU A 1 335 ? 41.571 20.960 -42.226 1.00 78.69 335 LEU A N 1
ATOM 2637 C CA . LEU A 1 335 ? 41.999 20.334 -40.968 1.00 78.69 335 LEU A CA 1
ATOM 2638 C C . LEU A 1 335 ? 41.886 21.285 -39.762 1.00 78.69 335 LEU A C 1
ATOM 2640 O O . LEU A 1 335 ? 41.595 20.847 -38.648 1.00 78.69 335 LEU A O 1
ATOM 2644 N N . GLN A 1 336 ? 42.076 22.596 -39.954 1.00 83.31 336 GLN A N 1
ATOM 2645 C CA . GLN A 1 336 ? 41.816 23.593 -38.908 1.00 83.31 336 GLN A CA 1
ATOM 2646 C C . GLN A 1 336 ? 40.317 23.743 -38.608 1.00 83.31 336 GLN A C 1
ATOM 2648 O O . GLN A 1 336 ? 39.951 23.873 -37.438 1.00 83.31 336 GLN A O 1
ATOM 2653 N N . GLN A 1 337 ? 39.450 23.678 -39.623 1.00 83.56 337 GLN A N 1
ATOM 2654 C CA . GLN A 1 337 ? 37.993 23.695 -39.449 1.00 83.56 337 GLN A CA 1
ATOM 2655 C C . GLN A 1 337 ? 37.487 22.421 -38.756 1.00 83.56 337 GLN A C 1
ATOM 2657 O O . GLN A 1 337 ? 36.726 22.520 -37.794 1.00 83.56 337 GLN A O 1
ATOM 2662 N N . GLU A 1 338 ? 37.966 21.241 -39.155 1.00 80.44 338 GLU A N 1
ATOM 2663 C CA . GLU A 1 338 ? 37.670 19.968 -38.483 1.00 80.44 338 GLU A CA 1
ATOM 2664 C C . GLU A 1 338 ? 38.138 19.981 -37.025 1.00 80.44 338 GLU A C 1
ATOM 2666 O O . GLU A 1 338 ? 37.381 19.623 -36.123 1.00 80.44 338 GLU A O 1
ATOM 2671 N N . ARG A 1 339 ? 39.351 20.478 -36.754 1.00 78.56 339 ARG A N 1
ATOM 2672 C CA . ARG A 1 339 ? 39.850 20.640 -35.382 1.00 78.56 339 ARG A CA 1
ATOM 2673 C C . ARG A 1 339 ? 38.980 21.597 -34.559 1.00 78.56 339 ARG A C 1
ATOM 2675 O O . ARG A 1 339 ? 38.746 21.331 -33.380 1.00 78.56 339 ARG A O 1
ATOM 2682 N N . ALA A 1 340 ? 38.497 22.693 -35.145 1.00 81.06 340 ALA A N 1
ATOM 2683 C CA . ALA A 1 340 ? 37.582 23.614 -34.471 1.00 81.06 340 ALA A CA 1
ATOM 2684 C C . ALA A 1 340 ? 36.220 22.955 -34.182 1.00 81.06 340 ALA A C 1
ATOM 2686 O O . ALA A 1 340 ? 35.710 23.077 -33.067 1.00 81.06 340 ALA A O 1
ATOM 2687 N N . ALA A 1 341 ? 35.674 22.194 -35.135 1.00 79.69 341 ALA A N 1
ATOM 2688 C CA . ALA A 1 341 ? 34.441 21.428 -34.960 1.00 79.69 341 ALA A CA 1
ATOM 2689 C C . ALA A 1 341 ? 34.579 20.351 -33.868 1.00 79.69 341 ALA A C 1
ATOM 2691 O O . ALA A 1 341 ? 33.706 20.235 -33.009 1.00 79.69 341 ALA A O 1
ATOM 2692 N N . LEU A 1 342 ? 35.702 19.624 -33.831 1.00 78.75 342 LEU A N 1
ATOM 2693 C CA . LEU A 1 342 ? 36.005 18.641 -32.786 1.00 78.75 342 LEU A CA 1
ATOM 2694 C C . LEU A 1 342 ? 36.171 19.288 -31.403 1.00 78.75 342 LEU A C 1
ATOM 2696 O O . LEU A 1 342 ? 35.669 18.744 -30.422 1.00 78.75 342 LEU A O 1
ATOM 2700 N N . HIS A 1 343 ? 36.810 20.459 -31.300 1.00 80.62 343 HIS A N 1
ATOM 2701 C CA . HIS A 1 343 ? 36.855 21.207 -30.036 1.00 80.62 343 HIS A CA 1
ATOM 2702 C C . HIS A 1 343 ? 35.460 21.686 -29.595 1.00 80.62 343 HIS A C 1
ATOM 2704 O O . HIS A 1 343 ? 35.155 21.624 -28.404 1.00 80.62 343 HIS A O 1
ATOM 2710 N N . GLY A 1 344 ? 34.596 22.098 -30.529 1.00 81.38 344 GLY A N 1
ATOM 2711 C CA . GLY A 1 344 ? 33.194 22.428 -30.247 1.00 81.38 344 GLY A CA 1
ATOM 2712 C C . GLY A 1 344 ? 32.388 21.223 -29.749 1.00 81.38 344 GLY A C 1
ATOM 2713 O O . GLY A 1 344 ? 31.701 21.319 -28.733 1.00 81.38 344 GLY A O 1
ATOM 2714 N N . ALA A 1 345 ? 32.531 20.068 -30.403 1.00 78.31 345 ALA A N 1
ATOM 2715 C CA . ALA A 1 345 ? 31.894 18.818 -29.991 1.00 78.31 345 ALA A CA 1
ATOM 2716 C C . ALA A 1 345 ? 32.389 18.337 -28.614 1.00 78.31 345 ALA A C 1
ATOM 2718 O O . ALA A 1 345 ? 31.587 17.905 -27.789 1.00 78.31 345 ALA A O 1
ATOM 2719 N N . LEU A 1 346 ? 33.689 18.474 -28.327 1.00 78.31 346 LEU A N 1
ATOM 2720 C CA . LEU A 1 346 ? 34.267 18.157 -27.018 1.00 78.31 346 LEU A CA 1
ATOM 2721 C C . LEU A 1 346 ? 33.705 19.067 -25.911 1.00 78.31 346 LEU A C 1
ATOM 2723 O O . LEU A 1 346 ? 33.410 18.589 -24.818 1.00 78.31 346 LEU A O 1
ATOM 2727 N N . ALA A 1 347 ? 33.525 20.361 -26.192 1.00 80.69 347 ALA A N 1
ATOM 2728 C CA . ALA A 1 347 ? 32.921 21.303 -25.250 1.00 80.69 347 ALA A CA 1
ATOM 2729 C C . ALA A 1 347 ? 31.434 20.996 -24.993 1.00 80.69 347 ALA A C 1
ATOM 2731 O O . ALA A 1 347 ? 30.994 21.035 -23.845 1.00 80.69 347 ALA A O 1
ATOM 2732 N N . ALA A 1 348 ? 30.677 20.626 -26.033 1.00 77.81 348 ALA A N 1
ATOM 2733 C CA . ALA A 1 348 ? 29.286 20.191 -25.900 1.00 77.81 348 ALA A CA 1
ATOM 2734 C C . ALA A 1 348 ? 29.163 18.898 -25.072 1.00 77.81 348 ALA A C 1
ATOM 2736 O O . ALA A 1 348 ? 28.391 18.856 -24.117 1.00 77.81 348 ALA A O 1
ATOM 2737 N N . ALA A 1 349 ? 29.989 17.886 -25.356 1.00 79.06 349 ALA A N 1
ATOM 2738 C CA . ALA A 1 349 ? 30.043 16.648 -24.576 1.00 79.06 349 ALA A CA 1
ATOM 2739 C C . ALA A 1 349 ? 30.487 16.883 -23.116 1.00 79.06 349 ALA A C 1
ATOM 2741 O O . ALA A 1 349 ? 30.018 16.200 -22.206 1.00 79.06 349 ALA A O 1
ATOM 2742 N N . GLY A 1 350 ? 31.354 17.873 -22.872 1.00 83.44 350 GLY A N 1
ATOM 2743 C CA . GLY A 1 350 ? 31.701 18.331 -21.525 1.00 83.44 350 GLY A CA 1
ATOM 2744 C C . GLY A 1 350 ? 30.496 18.910 -20.779 1.00 83.44 350 GLY A C 1
ATOM 2745 O O . GLY A 1 350 ? 30.218 18.498 -19.655 1.00 83.44 350 GLY A O 1
ATOM 2746 N N . ALA A 1 351 ? 29.731 19.793 -21.428 1.00 81.88 351 ALA A N 1
ATOM 2747 C CA . ALA A 1 351 ? 28.515 20.374 -20.860 1.00 81.88 351 ALA A CA 1
ATOM 2748 C C . ALA A 1 351 ? 27.419 19.321 -20.593 1.00 81.88 351 ALA A C 1
ATOM 2750 O O . ALA A 1 351 ? 26.759 19.377 -19.556 1.00 81.88 351 ALA A O 1
ATOM 2751 N N . GLU A 1 352 ? 27.256 18.327 -21.473 1.00 83.31 352 GLU A N 1
ATOM 2752 C CA . GLU A 1 352 ? 26.389 17.166 -21.219 1.00 83.31 352 GLU A CA 1
ATOM 2753 C C . GLU A 1 352 ? 26.890 16.330 -20.031 1.00 83.31 352 GLU A C 1
ATOM 2755 O O . GLU A 1 352 ? 26.096 15.926 -19.182 1.00 83.31 352 GLU A O 1
ATOM 2760 N N . GLY A 1 353 ? 28.204 16.117 -19.918 1.00 84.44 353 GLY A N 1
ATOM 2761 C CA . GLY A 1 353 ? 28.825 15.430 -18.785 1.00 84.44 353 GLY A CA 1
ATOM 2762 C C . GLY A 1 353 ? 28.578 16.132 -17.448 1.00 84.44 353 GLY A C 1
ATOM 2763 O O . GLY A 1 353 ? 28.217 15.479 -16.468 1.00 84.44 353 GLY A O 1
ATOM 2764 N N . ASP A 1 354 ? 28.704 17.458 -17.400 1.00 85.00 354 ASP A N 1
ATOM 2765 C CA . ASP A 1 354 ? 28.428 18.241 -16.192 1.00 85.00 354 ASP A CA 1
ATOM 2766 C C . ASP A 1 354 ? 26.922 18.331 -15.885 1.00 85.00 354 ASP A C 1
ATOM 2768 O O . ASP A 1 354 ? 26.525 18.273 -14.716 1.00 85.00 354 ASP A O 1
ATOM 2772 N N . ALA A 1 355 ? 26.056 18.356 -16.905 1.00 81.88 355 ALA A N 1
ATOM 2773 C CA . ALA A 1 355 ? 24.611 18.224 -16.721 1.00 81.88 355 ALA A CA 1
ATOM 2774 C C . ALA A 1 355 ? 24.232 16.853 -16.127 1.00 81.88 355 ALA A C 1
ATOM 2776 O O . ALA A 1 355 ? 23.431 16.794 -15.193 1.00 81.88 355 ALA A O 1
ATOM 2777 N N . LEU A 1 356 ? 24.848 15.763 -16.599 1.00 82.81 356 LEU A N 1
ATOM 2778 C CA . LEU A 1 356 ? 24.655 14.414 -16.059 1.00 82.81 356 LEU A CA 1
ATOM 2779 C C . LEU A 1 356 ? 25.199 14.276 -14.631 1.00 82.81 356 LEU A C 1
ATOM 2781 O O . LEU A 1 356 ? 24.512 13.706 -13.790 1.00 82.81 356 LEU A O 1
ATOM 2785 N N . ARG A 1 357 ? 26.366 14.853 -14.308 1.00 84.50 357 ARG A N 1
ATOM 2786 C CA . ARG A 1 357 ? 26.862 14.940 -12.917 1.00 84.50 357 ARG A CA 1
ATOM 2787 C C . ARG A 1 357 ? 25.897 15.708 -12.015 1.00 84.50 357 ARG A C 1
ATOM 2789 O O . ARG A 1 357 ? 25.620 15.274 -10.903 1.00 84.50 357 ARG A O 1
ATOM 2796 N N . THR A 1 358 ? 25.337 16.813 -12.507 1.00 85.88 358 THR A N 1
ATOM 2797 C CA . THR A 1 358 ? 24.339 17.600 -11.767 1.00 85.88 358 THR A CA 1
ATOM 2798 C C . THR A 1 358 ? 23.043 16.813 -11.549 1.00 85.88 358 THR A C 1
ATOM 2800 O O . THR A 1 358 ? 22.417 16.938 -10.499 1.00 85.88 358 THR A O 1
ATOM 2803 N N . GLN A 1 359 ? 22.628 15.983 -12.512 1.00 84.38 359 GLN A N 1
ATOM 2804 C CA . GLN A 1 359 ? 21.498 15.065 -12.340 1.00 84.38 359 GLN A CA 1
ATOM 2805 C C . GLN A 1 359 ? 21.818 13.944 -11.345 1.00 84.38 359 GLN A C 1
ATOM 2807 O O . GLN A 1 359 ? 20.985 13.665 -10.488 1.00 84.38 359 GLN A O 1
ATOM 2812 N N . LEU A 1 360 ? 23.020 13.359 -11.404 1.00 85.94 360 LEU A N 1
ATOM 2813 C CA . LEU A 1 360 ? 23.472 12.330 -10.467 1.00 85.94 360 LEU A CA 1
ATOM 2814 C C . LEU A 1 360 ? 23.445 12.854 -9.024 1.00 85.94 360 LEU A C 1
ATOM 2816 O O . LEU A 1 360 ? 22.779 12.259 -8.187 1.00 85.94 360 LEU A O 1
ATOM 2820 N N . GLY A 1 361 ? 24.028 14.031 -8.769 1.00 88.19 361 GLY A N 1
ATOM 2821 C CA . GLY A 1 361 ? 24.024 14.656 -7.441 1.00 88.19 361 GLY A CA 1
ATOM 2822 C C . GLY A 1 361 ? 22.625 15.004 -6.912 1.00 88.19 361 GLY A C 1
ATOM 2823 O O . GLY A 1 361 ? 22.402 15.004 -5.705 1.00 88.19 361 GLY A O 1
ATOM 2824 N N . ARG A 1 362 ? 21.642 15.252 -7.794 1.00 86.19 362 ARG A N 1
ATOM 2825 C CA . ARG A 1 362 ? 20.227 15.381 -7.386 1.00 86.19 362 ARG A CA 1
ATOM 2826 C C . ARG A 1 362 ? 19.613 14.038 -6.997 1.00 86.19 362 ARG A C 1
ATOM 2828 O O . ARG A 1 362 ? 18.804 14.004 -6.078 1.00 86.19 362 ARG A O 1
ATOM 2835 N N . VAL A 1 363 ? 19.962 12.955 -7.691 1.00 86.19 363 VAL A N 1
ATOM 2836 C CA . VAL A 1 363 ? 19.506 11.600 -7.343 1.00 86.19 363 VAL A CA 1
ATOM 2837 C C . VAL A 1 363 ? 20.142 11.146 -6.029 1.00 86.19 363 VAL A C 1
ATOM 2839 O O . VAL A 1 363 ? 19.426 10.632 -5.178 1.00 86.19 363 VAL A O 1
ATOM 2842 N N . GLU A 1 364 ? 21.434 11.406 -5.826 1.00 87.75 364 GLU A N 1
ATOM 2843 C CA . GLU A 1 364 ? 22.144 11.149 -4.564 1.00 87.75 364 GLU A CA 1
ATOM 2844 C C . GLU A 1 364 ? 21.483 11.905 -3.399 1.00 87.75 364 GLU A C 1
ATOM 2846 O O . GLU A 1 364 ? 21.079 11.277 -2.425 1.00 87.75 364 GLU A O 1
ATOM 2851 N N . ALA A 1 365 ? 21.225 13.211 -3.544 1.00 86.06 365 ALA A N 1
ATOM 2852 C CA . ALA A 1 365 ? 20.532 13.998 -2.519 1.00 86.06 365 ALA A CA 1
ATOM 2853 C C . ALA A 1 365 ? 19.111 13.482 -2.198 1.00 86.06 365 ALA A C 1
ATOM 2855 O O . ALA A 1 365 ? 18.719 13.448 -1.034 1.00 86.06 365 ALA A O 1
ATOM 2856 N N . LEU A 1 366 ? 18.347 13.042 -3.208 1.00 87.81 366 LEU A N 1
ATOM 2857 C CA . LEU A 1 366 ? 17.025 12.428 -3.005 1.00 87.81 366 LEU A CA 1
ATOM 2858 C C . LEU A 1 366 ? 17.113 11.049 -2.333 1.00 87.81 366 LEU A C 1
ATOM 2860 O O . LEU A 1 366 ? 16.206 10.669 -1.591 1.00 87.81 366 LEU A O 1
ATOM 2864 N N . MET A 1 367 ? 18.181 10.286 -2.583 1.00 86.25 367 MET A N 1
ATOM 2865 C CA . MET A 1 367 ? 18.432 9.022 -1.891 1.00 86.25 367 MET A CA 1
ATOM 2866 C C . MET A 1 367 ? 18.805 9.255 -0.426 1.00 86.25 367 MET A C 1
ATOM 2868 O O . MET A 1 367 ? 18.265 8.562 0.435 1.00 86.25 367 MET A O 1
ATOM 2872 N N . ASP A 1 368 ? 19.645 10.247 -0.130 1.00 88.50 368 ASP A N 1
ATOM 2873 C CA . ASP A 1 368 ? 19.989 10.629 1.242 1.00 88.50 368 ASP A CA 1
ATOM 2874 C C . ASP A 1 368 ? 18.749 11.112 2.015 1.00 88.50 368 ASP A C 1
ATOM 2876 O O . ASP A 1 368 ? 18.494 10.642 3.125 1.00 88.50 368 ASP A O 1
ATOM 2880 N N . GLU A 1 369 ? 17.912 11.963 1.411 1.00 88.31 369 GLU A N 1
ATOM 2881 C CA . GLU A 1 369 ? 16.638 12.410 1.997 1.00 88.31 369 GLU A CA 1
ATOM 2882 C C . GLU A 1 369 ? 15.685 11.228 2.266 1.00 88.31 369 GLU A C 1
ATOM 2884 O O . GLU A 1 369 ? 15.093 11.129 3.344 1.00 88.31 369 GLU A O 1
ATOM 2889 N N . ALA A 1 370 ? 15.594 10.265 1.341 1.00 85.69 370 ALA A N 1
ATOM 2890 C CA . ALA A 1 370 ? 14.801 9.049 1.530 1.00 85.69 370 ALA A CA 1
ATOM 2891 C C . ALA A 1 370 ? 15.365 8.114 2.620 1.00 85.69 370 ALA A C 1
ATOM 2893 O O . ALA A 1 370 ? 14.595 7.457 3.328 1.00 85.69 370 ALA A O 1
ATOM 2894 N N . VAL A 1 371 ? 16.691 8.045 2.784 1.00 89.12 371 VAL A N 1
ATOM 2895 C CA . VAL A 1 371 ? 17.349 7.286 3.861 1.00 89.12 371 VAL A CA 1
ATOM 2896 C C . VAL A 1 371 ? 17.096 7.941 5.219 1.00 89.12 371 VAL A C 1
ATOM 2898 O O . VAL A 1 371 ? 16.733 7.233 6.162 1.00 89.12 371 VAL A O 1
ATOM 2901 N N . VAL A 1 372 ? 17.202 9.270 5.316 1.00 89.94 372 VAL A N 1
ATOM 2902 C CA . VAL A 1 372 ? 16.883 10.031 6.537 1.00 89.94 372 VAL A CA 1
ATOM 2903 C C . VAL A 1 372 ? 15.410 9.856 6.909 1.00 89.94 372 VAL A C 1
ATOM 2905 O O . VAL A 1 372 ? 15.119 9.406 8.016 1.00 89.94 372 VAL A O 1
ATOM 2908 N N . GLY A 1 373 ? 14.480 10.075 5.974 1.00 88.44 373 GLY A N 1
ATOM 2909 C CA . GLY A 1 373 ? 13.046 9.888 6.227 1.00 88.44 373 GLY A CA 1
ATOM 2910 C C . GLY A 1 373 ? 12.679 8.450 6.624 1.00 88.44 373 GLY A C 1
ATOM 2911 O O . GLY A 1 373 ? 11.788 8.231 7.447 1.00 88.44 373 GLY A O 1
ATOM 2912 N N . ARG A 1 374 ? 13.401 7.442 6.111 1.00 89.69 374 ARG A N 1
ATOM 2913 C CA . ARG A 1 374 ? 13.254 6.047 6.558 1.00 89.69 374 ARG A CA 1
ATOM 2914 C C . ARG A 1 374 ? 13.773 5.835 7.983 1.00 89.69 374 ARG A C 1
ATOM 2916 O O . ARG A 1 374 ? 13.145 5.088 8.732 1.00 89.69 374 ARG A O 1
ATOM 2923 N N . ALA A 1 375 ? 14.892 6.453 8.359 1.00 88.06 375 ALA A N 1
ATOM 2924 C CA . ALA A 1 375 ? 15.432 6.373 9.716 1.00 88.06 375 ALA A CA 1
ATOM 2925 C C . ALA A 1 375 ? 14.497 7.045 10.739 1.00 88.06 375 ALA A C 1
ATOM 2927 O O . ALA A 1 375 ? 14.222 6.467 11.790 1.00 88.06 375 ALA A O 1
ATOM 2928 N N . GLU A 1 376 ? 13.927 8.205 10.402 1.00 90.56 376 GLU A N 1
ATOM 2929 C CA . GLU A 1 376 ? 12.908 8.886 11.212 1.00 90.56 376 GLU A CA 1
ATOM 2930 C C . GLU A 1 376 ? 11.637 8.037 11.367 1.00 90.56 376 GLU A C 1
ATOM 2932 O O . GLU A 1 376 ? 11.134 7.861 12.478 1.00 90.56 376 GLU A O 1
ATOM 2937 N N . ALA A 1 377 ? 11.147 7.430 10.280 1.00 86.56 377 ALA A N 1
ATOM 2938 C CA . ALA A 1 377 ? 9.985 6.543 10.324 1.00 8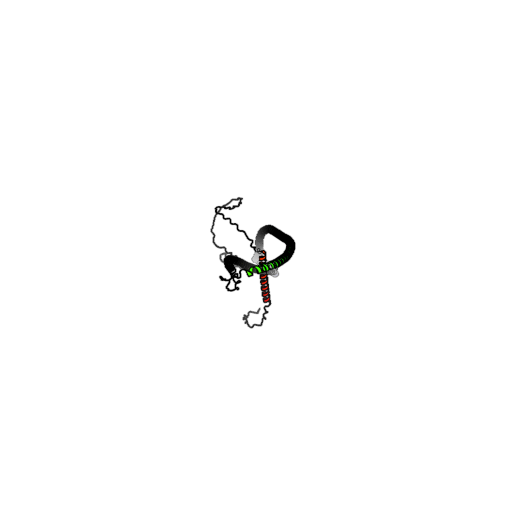6.56 377 ALA A CA 1
ATOM 2939 C C . ALA A 1 377 ? 10.214 5.289 11.192 1.00 86.56 377 ALA A C 1
ATOM 2941 O O . ALA A 1 377 ? 9.293 4.851 11.885 1.00 86.56 377 ALA A O 1
ATOM 2942 N N . LEU A 1 378 ? 11.427 4.721 11.182 1.00 89.25 378 LEU A N 1
ATOM 2943 C CA . LEU A 1 378 ? 11.801 3.612 12.066 1.00 89.25 378 LEU A CA 1
ATOM 2944 C C . LEU A 1 378 ? 11.876 4.062 13.531 1.00 89.25 378 LEU A C 1
ATOM 2946 O O . LEU A 1 378 ? 11.274 3.413 14.381 1.00 89.25 378 LEU A O 1
ATOM 2950 N N . SER A 1 379 ? 12.504 5.207 13.811 1.00 91.44 379 SER A N 1
ATOM 2951 C CA . SER A 1 379 ? 12.567 5.807 15.152 1.00 91.44 379 SER A CA 1
ATOM 2952 C C . SER A 1 379 ? 11.170 6.056 15.744 1.00 91.44 379 SER A C 1
ATOM 2954 O O . SER A 1 379 ? 10.883 5.665 16.875 1.00 91.44 379 SER A O 1
ATOM 2956 N N . HIS A 1 380 ? 10.236 6.602 14.957 1.00 89.25 380 HIS A N 1
ATOM 2957 C CA . HIS A 1 380 ? 8.842 6.766 15.385 1.00 89.25 380 HIS A CA 1
ATOM 2958 C C . HIS A 1 380 ? 8.118 5.437 15.643 1.00 89.25 380 HIS A C 1
ATOM 2960 O O . HIS A 1 380 ? 7.243 5.371 16.510 1.00 89.25 380 HIS A O 1
ATOM 2966 N N . LEU A 1 381 ? 8.461 4.376 14.909 1.00 91.00 381 LEU A N 1
ATOM 2967 C CA . LEU A 1 381 ? 7.886 3.047 15.101 1.00 91.00 381 LEU A CA 1
ATOM 2968 C C . LEU A 1 381 ? 8.437 2.381 16.373 1.00 91.00 381 LEU A C 1
ATOM 2970 O O . LEU A 1 381 ? 7.662 1.794 17.128 1.00 91.00 381 LEU A O 1
ATOM 2974 N N . GLU A 1 382 ? 9.730 2.539 16.661 1.00 91.56 382 GLU A N 1
ATOM 2975 C CA . GLU A 1 382 ? 10.358 2.135 17.927 1.00 91.56 382 GLU A CA 1
ATOM 2976 C C . GLU A 1 382 ? 9.764 2.901 19.121 1.00 91.56 382 GLU A C 1
ATOM 2978 O O . GLU A 1 382 ? 9.389 2.295 20.126 1.00 91.56 382 GLU A O 1
ATOM 2983 N N . GLU A 1 383 ? 9.572 4.219 19.001 1.00 93.12 383 GLU A N 1
ATOM 2984 C CA . GLU A 1 383 ? 8.939 5.030 20.046 1.00 93.12 383 GLU A CA 1
ATOM 2985 C C . GLU A 1 383 ? 7.474 4.609 20.285 1.00 93.12 383 GLU A C 1
ATOM 2987 O O . GLU A 1 383 ? 7.021 4.511 21.430 1.00 93.12 383 GLU A O 1
ATOM 2992 N N . ALA A 1 384 ? 6.729 4.294 19.221 1.00 88.75 384 ALA A N 1
ATOM 2993 C CA . ALA A 1 384 ? 5.367 3.775 19.324 1.00 88.75 384 ALA A CA 1
ATOM 2994 C C . ALA A 1 384 ? 5.317 2.389 19.996 1.00 88.75 384 ALA A C 1
ATOM 2996 O O . ALA A 1 384 ? 4.452 2.156 20.844 1.00 88.75 384 ALA A O 1
ATOM 2997 N N . GLN A 1 385 ? 6.256 1.490 19.677 1.00 91.25 385 GLN A N 1
ATOM 2998 C CA . GLN A 1 385 ? 6.399 0.195 20.353 1.00 91.25 385 GLN A CA 1
ATOM 2999 C C . GLN A 1 385 ? 6.750 0.363 21.836 1.00 91.25 385 GLN A C 1
ATOM 3001 O O . GLN A 1 385 ? 6.161 -0.306 22.685 1.00 91.25 385 GLN A O 1
ATOM 3006 N N . PHE A 1 386 ? 7.642 1.295 22.175 1.00 93.19 386 PHE A N 1
ATOM 3007 C CA . PHE A 1 386 ? 8.001 1.587 23.562 1.00 93.19 386 PHE A CA 1
ATOM 3008 C C . PHE A 1 386 ? 6.807 2.130 24.364 1.00 93.19 386 PHE A C 1
ATOM 3010 O O . PHE A 1 386 ? 6.545 1.665 25.476 1.00 93.19 386 PHE A O 1
ATOM 3017 N N . ARG A 1 387 ? 6.014 3.042 23.783 1.00 92.62 387 ARG A N 1
ATOM 3018 C CA . ARG A 1 387 ? 4.757 3.523 24.387 1.00 92.62 387 ARG A CA 1
ATOM 3019 C C . ARG A 1 387 ? 3.723 2.399 24.544 1.00 92.62 387 ARG A C 1
ATOM 3021 O O . ARG A 1 387 ? 3.050 2.342 25.571 1.00 92.62 387 ARG A O 1
ATOM 3028 N N . HIS A 1 388 ? 3.615 1.480 23.579 1.00 91.06 388 HIS A N 1
ATOM 3029 C CA . HIS A 1 388 ? 2.754 0.296 23.703 1.00 91.06 388 HIS A CA 1
ATOM 3030 C C . HIS A 1 388 ? 3.194 -0.603 24.866 1.00 91.06 388 HIS A C 1
ATOM 3032 O O . HIS A 1 388 ? 2.370 -0.992 25.689 1.00 91.06 388 HIS A O 1
ATOM 3038 N N . PHE A 1 389 ? 4.495 -0.872 24.987 1.00 94.12 389 PHE A N 1
ATOM 3039 C CA . PHE A 1 389 ? 5.056 -1.665 26.080 1.00 94.12 389 PHE A CA 1
ATOM 3040 C C . PHE A 1 389 ? 4.821 -1.018 27.458 1.00 94.12 389 PHE A C 1
ATOM 3042 O O . PHE A 1 389 ? 4.475 -1.713 28.416 1.00 94.12 389 PHE A O 1
ATOM 3049 N N . GLN A 1 390 ? 4.931 0.313 27.567 1.00 93.06 390 GLN A N 1
ATOM 3050 C CA . GLN A 1 390 ? 4.553 1.040 28.786 1.00 93.06 390 GLN A CA 1
ATOM 3051 C C . GLN A 1 390 ? 3.063 0.863 29.116 1.00 93.06 390 GLN A C 1
ATOM 3053 O O . GLN A 1 390 ? 2.734 0.493 30.241 1.00 93.06 390 GLN A O 1
ATOM 3058 N N . MET A 1 391 ? 2.171 1.031 28.135 1.00 91.81 391 MET A N 1
ATOM 3059 C CA . MET A 1 391 ? 0.726 0.821 28.306 1.00 91.81 391 MET A CA 1
ATOM 3060 C C . MET A 1 391 ? 0.385 -0.621 28.725 1.00 91.81 391 MET A C 1
ATOM 3062 O O . MET A 1 391 ? -0.468 -0.834 29.585 1.00 91.81 391 MET A O 1
ATOM 3066 N N . GLU A 1 392 ? 1.054 -1.632 28.163 1.00 92.31 392 GLU A N 1
ATOM 3067 C CA . GLU A 1 392 ? 0.874 -3.032 28.570 1.00 92.31 392 GLU A CA 1
ATOM 3068 C C . GLU A 1 392 ? 1.345 -3.290 30.002 1.00 92.31 392 GLU A C 1
ATOM 3070 O O . GLU A 1 392 ? 0.676 -4.013 30.748 1.00 92.31 392 GLU A O 1
ATOM 3075 N N . ARG A 1 393 ? 2.457 -2.669 30.409 1.00 95.31 393 ARG A N 1
ATOM 3076 C CA . ARG A 1 393 ? 2.951 -2.723 31.784 1.00 95.31 393 ARG A CA 1
ATOM 3077 C C . ARG A 1 393 ? 1.974 -2.064 32.759 1.00 95.31 393 ARG A C 1
ATOM 3079 O O . ARG A 1 393 ? 1.625 -2.688 33.757 1.00 95.31 393 ARG A O 1
ATOM 3086 N N . GLU A 1 394 ? 1.477 -0.865 32.460 1.00 93.81 394 GLU A N 1
ATOM 3087 C CA . GLU A 1 394 ? 0.457 -0.191 33.277 1.00 93.81 394 GLU A CA 1
ATOM 3088 C C . GLU A 1 394 ? -0.824 -1.033 33.383 1.00 93.81 394 GLU A C 1
ATOM 3090 O O . GLU A 1 394 ? -1.368 -1.215 34.473 1.00 93.81 394 GLU A O 1
ATOM 3095 N N . LEU A 1 395 ? -1.279 -1.640 32.281 1.00 90.31 395 LEU A N 1
ATOM 3096 C CA . LEU A 1 395 ? -2.415 -2.567 32.291 1.00 90.31 395 LEU A CA 1
ATOM 3097 C C . LEU A 1 395 ? -2.144 -3.829 33.123 1.00 90.31 395 LEU A C 1
ATOM 3099 O O . LEU A 1 395 ? -3.066 -4.342 33.763 1.00 90.31 395 LEU A O 1
ATOM 3103 N N . ALA A 1 396 ? -0.915 -4.349 33.137 1.00 94.00 396 ALA A N 1
ATOM 3104 C CA . ALA A 1 396 ? -0.528 -5.470 33.990 1.00 94.00 396 ALA A CA 1
ATOM 3105 C C . ALA A 1 396 ? -0.522 -5.076 35.4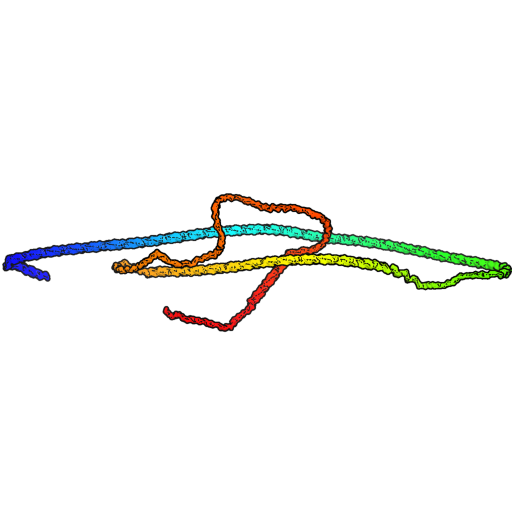77 1.00 94.00 396 ALA A C 1
ATOM 3107 O O . ALA A 1 396 ? -1.104 -5.793 36.294 1.00 94.00 396 ALA A O 1
ATOM 3108 N N . GLU A 1 397 ? 0.045 -3.918 35.823 1.00 95.06 397 GLU A N 1
ATOM 3109 C CA . GLU A 1 397 ? 0.054 -3.369 37.185 1.00 95.06 397 GLU A CA 1
ATOM 3110 C C . GLU A 1 397 ? -1.382 -3.096 37.684 1.00 95.06 397 GLU A C 1
ATOM 3112 O O . GLU A 1 397 ? -1.749 -3.531 38.780 1.00 95.06 397 GLU A O 1
ATOM 3117 N N . LEU A 1 398 ? -2.254 -2.514 36.849 1.00 93.38 398 LEU A N 1
ATOM 3118 C CA . LEU A 1 398 ? -3.681 -2.315 37.144 1.00 93.38 398 LEU A CA 1
ATOM 3119 C C . LEU A 1 398 ? -4.447 -3.636 37.319 1.00 93.38 398 LEU A C 1
ATOM 3121 O O . LEU A 1 398 ? -5.276 -3.752 38.224 1.00 93.38 398 LEU A O 1
ATOM 3125 N N . ARG A 1 399 ? -4.171 -4.662 36.499 1.00 93.81 399 ARG A N 1
ATOM 3126 C CA . ARG A 1 399 ? -4.749 -6.011 36.676 1.00 93.81 399 ARG A CA 1
ATOM 3127 C C . ARG A 1 399 ? -4.301 -6.644 37.995 1.00 93.81 399 ARG A C 1
ATOM 3129 O O . ARG A 1 399 ? -5.119 -7.273 38.665 1.00 93.81 399 ARG A O 1
ATOM 3136 N N . GLN A 1 400 ? -3.041 -6.454 38.387 1.00 94.81 400 GLN A N 1
ATOM 3137 C CA . GLN A 1 400 ? -2.501 -6.965 39.648 1.00 94.81 400 GLN A CA 1
ATOM 3138 C C . GLN A 1 400 ? -3.117 -6.240 40.857 1.00 94.81 400 GLN A C 1
ATOM 3140 O O . GLN A 1 400 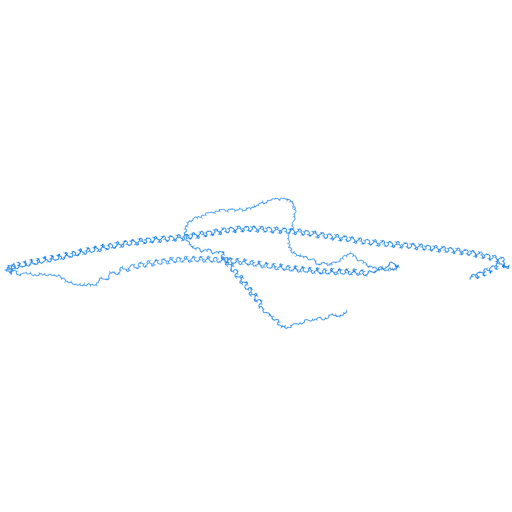? -3.530 -6.891 41.817 1.00 94.81 400 GLN A O 1
ATOM 3145 N N . ALA A 1 401 ? -3.269 -4.914 40.781 1.00 92.56 401 ALA A N 1
ATOM 3146 C CA . ALA A 1 401 ? -3.955 -4.108 41.791 1.00 92.56 401 ALA A CA 1
ATOM 3147 C C . ALA A 1 401 ? -5.439 -4.497 41.933 1.00 92.56 401 ALA A C 1
ATOM 3149 O O . ALA A 1 401 ? -5.927 -4.672 43.048 1.00 92.56 401 ALA A O 1
ATOM 3150 N N . LEU A 1 402 ? -6.142 -4.726 40.816 1.00 92.69 402 LEU A N 1
ATOM 3151 C CA . LEU A 1 402 ? -7.511 -5.253 40.811 1.00 92.69 402 LEU A CA 1
ATOM 3152 C C . LEU A 1 402 ? -7.592 -6.654 41.446 1.00 92.69 402 LEU A C 1
ATOM 3154 O O . LEU A 1 402 ? -8.576 -6.964 42.115 1.00 92.69 402 LEU A O 1
ATOM 3158 N N . GLY A 1 403 ? -6.574 -7.496 41.239 1.00 93.81 403 GLY A N 1
ATOM 3159 C CA . GLY A 1 403 ? -6.432 -8.798 41.897 1.00 93.81 403 GLY A CA 1
ATOM 3160 C C . GLY A 1 403 ? -6.368 -8.659 43.418 1.00 93.81 403 GLY A C 1
ATOM 3161 O O . GLY A 1 403 ? -7.248 -9.171 44.109 1.00 93.81 403 GLY A O 1
ATOM 3162 N N . ARG A 1 404 ? -5.413 -7.867 43.924 1.00 92.88 404 ARG A N 1
ATOM 3163 C CA . ARG A 1 404 ? -5.265 -7.585 45.365 1.00 92.88 404 ARG A CA 1
ATOM 3164 C C . ARG A 1 404 ? -6.538 -6.989 45.969 1.00 92.88 404 ARG A C 1
ATOM 3166 O O . ARG A 1 404 ? -7.014 -7.477 46.985 1.00 92.88 404 ARG A O 1
ATOM 3173 N N . ALA A 1 405 ? -7.168 -6.019 45.304 1.00 91.75 405 ALA A N 1
ATOM 3174 C CA . ALA A 1 405 ? -8.422 -5.423 45.775 1.00 91.75 405 ALA A CA 1
ATOM 3175 C C . ALA A 1 405 ? -9.581 -6.442 45.857 1.00 91.75 405 ALA A C 1
ATOM 3177 O O . ALA A 1 405 ? -10.427 -6.355 46.750 1.00 91.75 405 ALA A O 1
ATOM 3178 N N . LYS A 1 406 ? -9.631 -7.435 44.955 1.00 93.00 406 LYS A N 1
ATOM 3179 C CA . LYS A 1 406 ? -10.598 -8.546 45.033 1.00 93.00 406 LYS A CA 1
ATOM 3180 C C . LYS A 1 406 ? -10.284 -9.500 46.186 1.00 93.00 406 LYS A C 1
ATOM 3182 O O . LYS A 1 406 ? -11.218 -9.946 46.851 1.00 93.00 406 LYS A O 1
ATOM 3187 N N . GLU A 1 407 ? -9.011 -9.796 46.431 1.00 93.62 407 GLU A N 1
ATOM 3188 C CA . GLU A 1 407 ? -8.558 -10.621 47.558 1.00 93.62 407 GLU A CA 1
ATOM 3189 C C . GLU A 1 407 ? -8.848 -9.941 48.902 1.00 93.62 407 GLU A C 1
ATOM 3191 O O . GLU A 1 407 ? -9.448 -10.560 49.777 1.00 93.62 407 GLU A O 1
ATOM 3196 N N . GLU A 1 408 ? -8.546 -8.649 49.042 1.00 92.12 408 GLU A N 1
ATOM 3197 C CA . GLU A 1 408 ? -8.891 -7.832 50.212 1.00 92.12 408 GLU A CA 1
ATOM 3198 C C . GLU A 1 408 ? -10.407 -7.777 50.438 1.00 92.12 408 GLU A C 1
ATOM 3200 O O . GLU A 1 408 ? -10.882 -7.996 51.555 1.00 92.12 408 GLU A O 1
ATOM 3205 N N . ALA A 1 409 ? -11.199 -7.559 49.381 1.00 87.75 409 ALA A N 1
ATOM 3206 C CA . ALA A 1 409 ? -12.656 -7.586 49.473 1.00 87.75 409 ALA A CA 1
ATOM 3207 C C . ALA A 1 409 ? -13.187 -8.972 49.887 1.00 87.75 409 ALA A C 1
ATOM 3209 O O . ALA A 1 409 ? -14.128 -9.057 50.681 1.00 87.75 409 ALA A O 1
ATOM 3210 N N . ALA A 1 410 ? -12.586 -10.061 49.397 1.00 89.75 410 ALA A N 1
ATOM 3211 C CA . ALA A 1 410 ? -12.926 -11.425 49.797 1.00 89.75 410 ALA A CA 1
ATOM 3212 C C . ALA A 1 410 ? -12.526 -11.714 51.255 1.00 89.75 410 ALA A C 1
ATOM 3214 O O . ALA A 1 410 ? -13.328 -12.278 52.002 1.00 89.75 410 ALA A O 1
ATOM 3215 N N . ALA A 1 411 ? -11.347 -11.264 51.690 1.00 87.69 411 ALA A N 1
ATOM 3216 C CA . ALA A 1 411 ? -10.863 -11.382 53.062 1.00 87.69 411 ALA A CA 1
ATOM 3217 C C . ALA A 1 411 ? -11.743 -10.591 54.043 1.00 87.69 411 ALA A C 1
ATOM 3219 O O . ALA A 1 411 ? -12.150 -11.130 55.070 1.00 87.69 411 ALA A O 1
ATOM 3220 N N . LEU A 1 412 ? -12.140 -9.359 53.702 1.00 87.88 412 LEU A N 1
ATOM 3221 C CA . LEU A 1 412 ? -13.114 -8.568 54.465 1.00 87.88 412 LEU A CA 1
ATOM 3222 C C . LEU A 1 412 ? -14.486 -9.253 54.529 1.00 87.88 412 LEU A C 1
ATOM 3224 O O . LEU A 1 412 ? -15.150 -9.224 55.569 1.00 87.88 412 LEU A O 1
ATOM 3228 N N . LYS A 1 413 ? -14.916 -9.904 53.441 1.00 85.00 413 LYS A N 1
ATOM 3229 C CA . LYS A 1 413 ? -16.164 -10.679 53.405 1.00 85.00 413 LYS A CA 1
ATOM 3230 C C . LYS A 1 413 ? -16.082 -11.902 54.325 1.00 85.00 413 LYS A C 1
ATOM 3232 O O . LYS A 1 413 ? -17.002 -12.104 55.116 1.00 85.00 413 LYS A O 1
ATOM 3237 N N . MET A 1 414 ? -14.972 -12.647 54.302 1.00 80.75 414 MET A N 1
ATOM 3238 C CA . MET A 1 414 ? -14.726 -13.774 55.213 1.00 80.75 414 MET A CA 1
ATOM 3239 C C . MET A 1 414 ? -14.613 -13.332 56.678 1.00 80.75 414 MET A C 1
ATOM 3241 O O . MET A 1 414 ? -15.243 -13.929 57.552 1.00 80.75 414 MET A O 1
ATOM 3245 N N . ALA A 1 415 ? -13.885 -12.250 56.960 1.00 79.50 415 ALA A N 1
ATOM 3246 C CA . ALA A 1 415 ? -13.757 -11.685 58.301 1.00 79.50 415 ALA A CA 1
ATOM 3247 C C . ALA A 1 415 ? -15.122 -11.261 58.871 1.00 79.50 415 ALA A C 1
ATOM 3249 O O . ALA A 1 415 ? -15.412 -11.531 60.036 1.00 79.50 415 ALA A O 1
ATOM 3250 N N . ASN A 1 416 ? -15.998 -10.677 58.045 1.00 73.12 416 ASN A N 1
ATOM 3251 C CA . ASN A 1 416 ? -17.374 -10.354 58.432 1.00 73.12 416 ASN A CA 1
ATOM 3252 C C . ASN A 1 416 ? -18.267 -11.593 58.616 1.00 73.12 416 ASN A C 1
ATOM 3254 O O . ASN A 1 416 ? -19.150 -11.566 59.474 1.00 73.12 416 ASN A O 1
ATOM 3258 N N . THR A 1 417 ? -18.050 -12.692 57.881 1.00 66.31 417 THR A N 1
ATOM 3259 C CA . THR A 1 417 ? -18.764 -13.954 58.157 1.00 66.31 417 THR A CA 1
ATOM 3260 C C . THR A 1 417 ? -18.278 -14.640 59.434 1.00 66.31 417 THR A C 1
ATOM 3262 O O . THR A 1 417 ? -19.101 -15.182 60.164 1.00 66.31 417 THR A O 1
ATOM 3265 N N . ILE A 1 418 ? -16.982 -14.562 59.757 1.00 63.62 418 ILE A N 1
ATOM 3266 C CA . ILE A 1 418 ? -16.393 -15.168 60.966 1.00 63.62 418 ILE A CA 1
ATOM 3267 C C . ILE A 1 418 ? -16.694 -14.329 62.222 1.00 63.62 418 ILE A C 1
ATOM 3269 O O . ILE A 1 418 ? -16.895 -14.880 63.301 1.00 63.62 418 ILE A O 1
ATOM 3273 N N . ARG A 1 419 ? -16.802 -12.998 62.098 1.00 49.94 419 ARG A N 1
ATOM 3274 C CA . ARG A 1 419 ? -17.229 -12.099 63.190 1.00 49.94 419 ARG A CA 1
ATOM 3275 C C . ARG A 1 419 ? -18.746 -11.993 63.373 1.00 49.94 419 ARG A C 1
ATOM 3277 O O . ARG A 1 419 ? -19.189 -11.192 64.195 1.00 49.94 419 ARG A O 1
ATOM 3284 N N . ARG A 1 420 ? -19.556 -12.793 62.673 1.00 44.56 420 ARG A N 1
ATOM 3285 C CA . ARG A 1 420 ? -20.971 -12.963 63.025 1.00 44.56 420 ARG A CA 1
ATOM 3286 C C . ARG A 1 420 ? -21.055 -13.981 64.172 1.00 44.56 420 ARG A C 1
ATOM 3288 O O . ARG A 1 420 ? -20.881 -15.170 63.908 1.00 44.56 420 ARG A O 1
ATOM 3295 N N . PRO A 1 421 ? -21.303 -13.570 65.433 1.00 41.94 421 PRO A N 1
ATOM 3296 C CA . PRO A 1 421 ? -21.527 -14.544 66.492 1.00 41.94 421 PRO A CA 1
ATOM 3297 C C . PRO A 1 421 ? -22.757 -15.390 66.131 1.00 41.94 421 PRO A C 1
ATOM 3299 O O . PRO A 1 421 ? -23.717 -14.844 65.571 1.00 41.94 421 PRO A O 1
ATOM 3302 N N . PRO A 1 422 ? -22.772 -16.697 66.450 1.00 45.44 422 PRO A N 1
ATOM 3303 C CA . PRO A 1 422 ? -23.982 -17.489 66.304 1.00 45.44 422 PRO A CA 1
ATOM 3304 C C . PRO A 1 422 ? -25.076 -16.832 67.145 1.00 45.44 422 PRO A C 1
ATOM 3306 O O . PRO A 1 422 ? -24.881 -16.576 68.337 1.00 45.44 422 PRO A O 1
ATOM 3309 N N . SER A 1 423 ? -26.215 -16.527 66.521 1.00 40.62 423 SER A N 1
ATOM 3310 C CA . SER A 1 423 ? -27.368 -15.937 67.196 1.00 40.62 423 SER A CA 1
ATOM 3311 C C . SER A 1 423 ? -27.961 -16.957 68.164 1.00 40.62 423 SER A C 1
ATOM 3313 O O . SER A 1 423 ? -28.865 -17.720 67.822 1.00 40.62 423 SER A O 1
ATOM 3315 N N . ARG A 1 424 ? -27.407 -16.988 69.378 1.00 39.84 424 ARG A N 1
ATOM 3316 C CA . ARG A 1 424 ? -28.004 -17.664 70.525 1.00 39.84 424 ARG A CA 1
ATOM 3317 C C . ARG A 1 424 ? -29.366 -17.025 70.803 1.00 39.84 424 ARG A C 1
ATOM 3319 O O . ARG A 1 424 ? -29.541 -15.837 70.547 1.00 39.84 424 ARG A O 1
ATOM 3326 N N . GLY A 1 425 ? -30.287 -17.859 71.278 1.00 40.16 425 GLY A N 1
ATOM 3327 C CA . GLY A 1 425 ? -31.721 -17.610 71.418 1.00 40.16 425 GLY A CA 1
ATOM 3328 C C . GLY A 1 425 ? -32.168 -16.204 71.821 1.00 40.16 425 GLY A C 1
ATOM 3329 O O . GLY A 1 425 ? -31.489 -15.473 72.543 1.00 40.16 425 GLY A O 1
ATOM 3330 N N . ALA A 1 426 ? -33.401 -15.895 71.420 1.00 42.38 426 ALA A N 1
ATOM 3331 C CA . ALA A 1 426 ? -34.241 -15.018 72.220 1.00 42.38 426 ALA A CA 1
ATOM 3332 C C . ALA A 1 426 ? -34.211 -15.487 73.690 1.00 42.38 426 ALA A C 1
ATOM 3334 O O . ALA A 1 426 ? -34.241 -16.693 73.924 1.00 42.38 426 ALA A O 1
ATOM 3335 N N . ASP A 1 427 ? -34.106 -14.511 74.601 1.00 45.75 427 ASP A N 1
ATOM 3336 C CA . ASP A 1 427 ? -34.292 -14.559 76.068 1.00 45.75 427 ASP A CA 1
ATOM 3337 C C . ASP A 1 427 ? -33.125 -13.933 76.850 1.00 45.75 427 ASP A C 1
ATOM 3339 O O . ASP A 1 427 ? -32.292 -14.606 77.455 1.00 45.75 427 ASP A O 1
ATOM 3343 N N . SER A 1 428 ? -33.100 -12.595 76.895 1.00 39.03 428 SER A N 1
ATOM 3344 C CA . SER A 1 428 ? -32.515 -11.855 78.023 1.00 39.03 428 SER A CA 1
ATOM 3345 C C . SER A 1 428 ? -33.006 -10.396 78.043 1.00 39.03 428 SER A C 1
ATOM 3347 O O . SER A 1 428 ? -32.620 -9.610 77.172 1.00 39.03 428 SER A O 1
ATOM 3349 N N . PRO A 1 429 ? -33.860 -9.997 79.004 1.00 48.62 429 PRO A N 1
ATOM 3350 C CA . PRO A 1 429 ? -34.264 -8.608 79.162 1.00 48.62 429 PRO A CA 1
ATOM 3351 C C . PRO A 1 429 ? -33.250 -7.834 80.018 1.00 48.62 429 PRO A C 1
ATOM 3353 O O . PRO A 1 429 ? -32.989 -8.176 81.168 1.00 48.62 429 PRO A O 1
ATOM 3356 N N . GLY A 1 430 ? -32.744 -6.723 79.476 1.00 51.09 430 GLY A N 1
ATOM 3357 C CA . GLY A 1 430 ? -32.094 -5.670 80.259 1.00 51.09 430 GLY A CA 1
ATOM 3358 C C . GLY A 1 430 ? -30.573 -5.570 80.134 1.00 51.09 430 GLY A C 1
ATOM 3359 O O . GLY A 1 430 ? -29.817 -6.162 80.900 1.00 51.09 430 GLY A O 1
ATOM 3360 N N . ARG A 1 431 ? -30.112 -4.632 79.296 1.00 38.25 431 ARG A N 1
ATOM 3361 C CA . ARG A 1 431 ? -28.901 -3.858 79.605 1.00 38.25 431 ARG A CA 1
ATOM 3362 C C . ARG A 1 431 ? -28.999 -2.435 79.065 1.00 38.25 431 ARG A C 1
ATOM 3364 O O . ARG A 1 431 ? -29.602 -2.190 78.026 1.00 38.25 431 ARG A O 1
ATOM 3371 N N . ARG A 1 432 ? -28.479 -1.493 79.853 1.00 48.38 432 ARG A N 1
ATOM 3372 C CA . ARG A 1 432 ? -28.760 -0.056 79.741 1.00 48.38 432 ARG A CA 1
ATOM 3373 C C . ARG A 1 432 ? -27.810 0.660 78.775 1.00 48.38 432 ARG A C 1
ATOM 3375 O O . ARG A 1 432 ? -26.657 0.269 78.623 1.00 48.38 432 ARG A O 1
ATOM 3382 N N . SER A 1 433 ? -28.338 1.736 78.198 1.00 52.41 433 SER A N 1
ATOM 3383 C CA . SER A 1 433 ? -27.666 2.937 77.678 1.00 52.41 433 SER A CA 1
ATOM 3384 C C . SER A 1 433 ? -26.140 3.060 77.843 1.00 52.41 433 SER A C 1
ATOM 3386 O O . SER A 1 433 ? -25.651 3.209 78.962 1.00 52.41 433 SER A O 1
ATOM 3388 N N . ILE A 1 434 ? -25.434 3.238 76.720 1.00 42.16 434 ILE A N 1
ATOM 3389 C CA . ILE A 1 434 ? -24.297 4.170 76.624 1.00 42.16 434 ILE A CA 1
ATOM 3390 C C . ILE A 1 434 ? -24.469 4.978 75.333 1.00 42.16 434 ILE A C 1
ATOM 3392 O O . ILE A 1 434 ? -24.374 4.441 74.232 1.00 42.16 434 ILE A O 1
ATOM 3396 N N . THR A 1 435 ? -24.745 6.272 75.471 1.00 43.41 435 THR A N 1
ATOM 3397 C CA . THR A 1 435 ? -24.813 7.233 74.365 1.00 43.41 435 THR A CA 1
ATOM 3398 C C . THR A 1 435 ? -23.463 7.926 74.213 1.00 43.41 435 THR A C 1
ATOM 3400 O O . THR A 1 435 ? -23.126 8.782 75.029 1.00 43.41 435 THR A O 1
ATOM 3403 N N . LEU A 1 436 ? -22.704 7.587 73.169 1.00 41.38 436 LEU A N 1
ATOM 3404 C CA . LEU A 1 436 ? -21.535 8.363 72.746 1.00 41.38 436 LEU A CA 1
ATOM 3405 C C . LEU A 1 436 ? -21.863 9.104 71.450 1.00 41.38 436 LEU A C 1
ATOM 3407 O O . LEU A 1 436 ? -22.123 8.501 70.410 1.00 41.38 436 LEU A O 1
ATOM 3411 N N . SER A 1 437 ? -21.896 10.427 71.552 1.00 51.84 437 SER A N 1
ATOM 3412 C CA . SER A 1 437 ? -22.207 11.373 70.485 1.00 51.84 437 SER A CA 1
ATOM 3413 C C . SER A 1 437 ? -20.997 11.604 69.568 1.00 51.84 437 SER A C 1
ATOM 3415 O O . SER A 1 437 ? -19.933 11.976 70.063 1.00 51.84 437 SER A O 1
ATOM 3417 N N . PRO A 1 438 ? -21.145 11.492 68.235 1.00 43.03 438 PRO A N 1
ATOM 3418 C CA . PRO A 1 438 ? -20.183 12.045 67.289 1.00 43.03 438 PRO A CA 1
ATOM 3419 C C . PRO A 1 438 ? -20.387 13.556 67.127 1.00 43.03 438 PRO A C 1
ATOM 3421 O O . PRO A 1 438 ? -21.512 14.061 67.105 1.00 43.03 438 PRO A O 1
ATOM 3424 N N . THR A 1 439 ? -19.282 14.280 67.007 1.00 42.56 439 THR A N 1
ATOM 3425 C CA . THR A 1 439 ? -19.223 15.739 66.904 1.00 42.56 439 THR A CA 1
ATOM 3426 C C . THR A 1 439 ? -19.655 16.296 65.540 1.00 42.56 439 THR A C 1
ATOM 3428 O O . THR A 1 439 ? -19.652 15.620 64.515 1.00 42.56 439 THR A O 1
ATOM 3431 N N . ARG A 1 440 ? -20.029 17.583 65.576 1.00 39.75 440 ARG A N 1
ATOM 3432 C CA . ARG A 1 440 ? -20.319 18.526 64.477 1.00 39.75 440 ARG A CA 1
ATOM 3433 C C . ARG A 1 440 ? -19.816 18.160 63.065 1.00 39.75 440 ARG A C 1
ATOM 3435 O O . ARG A 1 440 ? -18.621 18.003 62.836 1.00 39.75 440 ARG A O 1
ATOM 3442 N N . ARG A 1 441 ? -20.726 18.288 62.089 1.00 43.25 441 ARG A N 1
ATOM 3443 C CA . ARG A 1 441 ? -20.395 18.619 60.688 1.00 43.25 441 ARG A CA 1
ATOM 3444 C C . ARG A 1 441 ? -19.623 19.952 60.590 1.00 43.25 441 ARG A C 1
ATOM 3446 O O . ARG A 1 441 ? -20.017 20.897 61.279 1.00 43.25 441 ARG A O 1
ATOM 3453 N N . PRO A 1 442 ? -18.660 20.096 59.664 1.00 45.75 442 PRO A N 1
ATOM 3454 C CA . PRO A 1 442 ? -18.312 21.386 59.073 1.00 45.75 442 PRO A CA 1
ATOM 3455 C C . PRO A 1 442 ? -19.302 21.786 57.955 1.00 45.75 442 PRO A C 1
ATOM 3457 O O . PRO A 1 442 ? -20.060 20.963 57.437 1.00 45.75 442 PRO A O 1
ATOM 3460 N N . SER A 1 443 ? -19.304 23.076 57.612 1.00 44.22 443 SER A N 1
ATOM 3461 C CA . SER A 1 443 ? -20.167 23.700 56.594 1.00 44.22 443 SER A CA 1
ATOM 3462 C C . SER A 1 443 ? -19.657 23.448 55.162 1.00 44.22 443 SER A C 1
ATOM 3464 O O . SER A 1 443 ? -18.441 23.373 54.980 1.00 44.22 443 SER A O 1
ATOM 3466 N N . PRO A 1 444 ? -20.520 23.371 54.128 1.00 48.50 444 PRO A N 1
ATOM 3467 C CA . PRO A 1 444 ? -20.071 23.374 52.739 1.00 48.50 444 PRO A CA 1
ATOM 3468 C C . PRO A 1 444 ? -19.710 24.804 52.300 1.00 48.50 444 PRO A C 1
ATOM 3470 O O . PRO A 1 444 ? -20.595 25.632 52.090 1.00 48.50 444 PRO A O 1
ATOM 3473 N N . GLY A 1 445 ? -18.418 25.109 52.144 1.00 53.97 445 GLY A N 1
ATOM 3474 C CA . GLY A 1 445 ? -17.995 26.423 51.650 1.00 53.97 445 GLY A CA 1
ATOM 3475 C C . GLY A 1 445 ? -16.485 26.612 51.484 1.00 53.97 445 GLY A C 1
ATOM 3476 O O . GLY A 1 445 ? -15.791 26.804 52.473 1.00 53.97 445 GLY A O 1
ATOM 3477 N N . ALA A 1 446 ? -16.062 26.687 50.215 1.00 44.69 446 ALA A N 1
ATOM 3478 C CA . ALA A 1 446 ? -14.790 27.214 49.694 1.00 44.69 446 ALA A CA 1
ATOM 3479 C C . ALA A 1 446 ? -13.466 26.463 49.993 1.00 44.69 446 ALA A C 1
ATOM 3481 O O . ALA A 1 446 ? -13.255 25.942 51.080 1.00 44.69 446 ALA A O 1
ATOM 3482 N N . ALA A 1 447 ? -12.557 26.532 48.999 1.00 41.12 447 ALA A N 1
ATOM 3483 C CA . ALA A 1 447 ? -11.164 26.042 48.973 1.00 41.12 447 ALA A CA 1
ATOM 3484 C C . ALA A 1 447 ? -10.979 24.497 49.057 1.00 41.12 447 ALA A C 1
ATOM 3486 O O . ALA A 1 447 ? -11.676 23.822 49.799 1.00 41.12 447 ALA A O 1
ATOM 3487 N N . THR A 1 448 ? -10.076 23.837 48.311 1.00 37.97 448 THR A N 1
ATOM 3488 C CA . THR A 1 448 ? -9.066 24.305 47.331 1.00 37.97 448 THR A CA 1
ATOM 3489 C C . THR A 1 448 ? -8.623 23.168 46.391 1.00 37.97 448 THR A C 1
ATOM 3491 O O . THR A 1 448 ? -8.613 22.018 46.800 1.00 37.97 448 THR A O 1
ATOM 3494 N N . ALA A 1 449 ? -8.222 23.550 45.171 1.00 42.12 449 ALA A N 1
ATOM 3495 C CA . ALA A 1 449 ? -7.117 23.054 44.326 1.00 42.12 449 ALA A CA 1
ATOM 3496 C C . ALA A 1 449 ? -6.580 21.597 44.393 1.00 42.12 449 ALA A C 1
ATOM 3498 O O . ALA A 1 449 ? -6.269 21.079 45.457 1.00 42.12 449 ALA A O 1
ATOM 3499 N N . SER A 1 450 ? -6.216 21.084 43.200 1.00 45.66 450 SER A N 1
ATOM 3500 C CA . SER A 1 450 ? -5.338 19.919 42.911 1.00 45.66 450 SER A CA 1
ATOM 3501 C C . SER A 1 450 ? -5.821 18.553 43.445 1.00 45.66 450 SER A C 1
ATOM 3503 O O . SER A 1 450 ? -6.253 18.424 44.576 1.00 45.66 450 SER A O 1
ATOM 3505 N N . ILE A 1 451 ? -5.791 17.456 42.685 1.00 40.00 451 ILE A N 1
ATOM 3506 C CA . ILE A 1 451 ? -4.799 17.044 41.683 1.00 40.00 451 ILE A CA 1
ATOM 3507 C C . ILE A 1 451 ? -5.499 16.587 40.394 1.00 40.00 451 ILE A C 1
ATOM 3509 O O . ILE A 1 451 ? -6.416 15.769 40.418 1.00 40.00 451 ILE A O 1
ATOM 3513 N N . SER A 1 452 ? -5.037 17.083 39.249 1.00 37.28 452 SER A N 1
ATOM 3514 C CA . SER A 1 452 ? -5.370 16.539 37.929 1.00 37.28 452 SER A CA 1
ATOM 3515 C C . SER A 1 452 ? -4.115 16.616 37.071 1.00 37.28 452 SER A C 1
ATOM 3517 O O . SER A 1 452 ? -3.733 17.688 36.610 1.00 37.28 452 SER A O 1
ATOM 3519 N N . ALA A 1 453 ? -3.445 15.478 36.929 1.00 41.38 453 ALA A N 1
ATOM 3520 C CA . ALA A 1 453 ? -2.288 15.291 36.068 1.00 41.38 453 ALA A CA 1
ATOM 3521 C C . ALA A 1 453 ? -2.572 14.114 35.127 1.00 41.38 453 ALA A C 1
ATOM 3523 O O . ALA A 1 453 ? -3.363 13.238 35.469 1.00 41.38 453 ALA A O 1
ATOM 3524 N N . LEU A 1 454 ? -1.897 14.104 33.974 1.00 40.44 454 LEU A N 1
ATOM 3525 C CA . LEU A 1 454 ? -2.022 13.107 32.900 1.00 40.44 454 LEU A CA 1
ATOM 3526 C C . LEU A 1 454 ? -3.306 13.197 32.054 1.00 40.44 454 LEU A C 1
ATOM 3528 O O . LEU A 1 454 ? -4.054 12.240 31.886 1.00 40.44 454 LEU A O 1
ATOM 3532 N N . SER A 1 455 ? -3.473 14.344 31.392 1.00 35.62 455 SER A N 1
ATOM 3533 C CA . SER A 1 455 ? -4.076 14.395 30.054 1.00 35.62 455 SER A CA 1
ATOM 3534 C C . SER A 1 455 ? -3.003 14.827 29.048 1.00 35.62 455 SER A C 1
ATOM 3536 O O . SER A 1 455 ? -2.638 16.002 28.991 1.00 35.62 455 SER A O 1
ATOM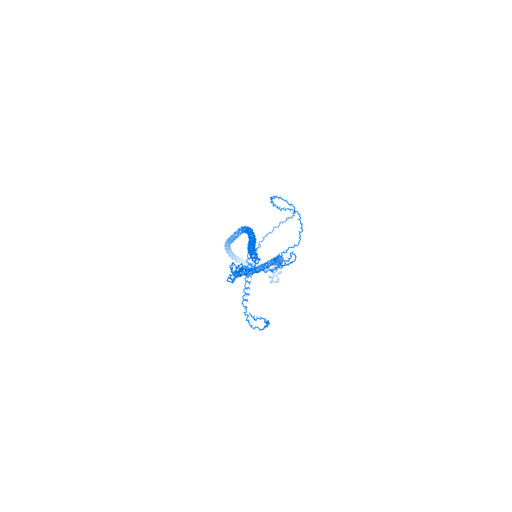 3538 N N . LEU A 1 456 ? -2.471 13.868 28.284 1.00 37.81 456 LEU A N 1
ATOM 3539 C CA . LEU A 1 456 ? -1.481 14.092 27.224 1.00 37.81 456 LEU A CA 1
ATOM 3540 C C . LEU A 1 456 ? -2.151 14.761 26.014 1.00 37.81 456 LEU A C 1
ATOM 3542 O O . LEU A 1 456 ? -2.788 14.101 25.195 1.00 37.81 456 LEU A O 1
ATOM 3546 N N . GLY A 1 457 ? -2.013 16.082 25.909 1.00 33.88 457 GLY A N 1
ATOM 3547 C CA . GLY A 1 457 ? -2.400 16.836 24.720 1.00 33.88 457 GLY A CA 1
ATOM 3548 C C . GLY A 1 457 ? -1.243 16.917 23.726 1.00 33.88 457 GLY A C 1
ATOM 3549 O O . GLY A 1 457 ? -0.212 17.509 24.040 1.00 33.88 457 GLY A O 1
ATOM 3550 N N . LEU A 1 458 ? -1.417 16.371 22.517 1.00 39.06 458 LEU A N 1
ATOM 3551 C CA . LEU A 1 458 ? -0.523 16.683 21.399 1.00 39.06 458 LEU A CA 1
ATOM 3552 C C . LEU A 1 458 ? -0.733 18.145 20.984 1.00 39.06 458 LEU A C 1
ATOM 3554 O O . LEU A 1 458 ? -1.800 18.506 20.489 1.00 39.06 458 LEU A O 1
ATOM 3558 N N . ALA A 1 459 ? 0.302 18.967 21.138 1.00 36.16 459 ALA A N 1
ATOM 3559 C CA . ALA A 1 459 ? 0.357 20.300 20.556 1.00 36.16 459 ALA A CA 1
ATOM 3560 C C . ALA A 1 459 ? 0.972 20.218 19.150 1.00 36.16 459 ALA A C 1
ATOM 3562 O O . ALA A 1 459 ? 2.191 20.178 18.998 1.00 36.16 459 ALA A O 1
ATOM 3563 N N . LEU A 1 460 ? 0.124 20.196 18.121 1.00 41.31 460 LEU A N 1
ATOM 3564 C CA . LEU A 1 460 ? 0.536 20.434 16.736 1.00 41.31 460 LEU A CA 1
ATOM 3565 C C . LEU A 1 460 ? 0.430 21.936 16.450 1.00 41.31 460 LEU A C 1
ATOM 3567 O O . LEU A 1 460 ? -0.620 22.541 16.664 1.00 41.31 460 LEU A O 1
ATOM 3571 N N . GLY A 1 461 ? 1.534 22.545 16.015 1.00 37.78 461 GLY A N 1
ATOM 3572 C CA . GLY A 1 461 ? 1.604 23.982 15.763 1.00 37.78 461 GLY A CA 1
ATOM 3573 C C . GLY A 1 461 ? 0.753 24.412 14.566 1.00 37.78 461 GLY A C 1
ATOM 3574 O O . GLY A 1 461 ? 0.852 23.833 13.488 1.00 37.78 461 GLY A O 1
ATOM 3575 N N . GLY A 1 462 ? -0.041 25.469 14.749 1.00 36.84 462 GLY A N 1
ATOM 3576 C CA . GLY A 1 462 ? -0.741 26.188 13.685 1.00 36.84 462 GLY A CA 1
ATOM 3577 C C . GLY A 1 462 ? -0.450 27.683 13.805 1.00 36.84 462 GLY A C 1
ATOM 3578 O O . GLY A 1 462 ? -0.606 28.253 14.884 1.00 36.84 462 GLY A O 1
ATOM 3579 N N . GLY A 1 463 ? 0.036 28.297 12.724 1.00 34.28 463 GLY A N 1
ATOM 3580 C CA . GLY A 1 463 ? 0.483 29.694 12.711 1.00 34.28 463 GLY A CA 1
ATOM 3581 C C . GLY A 1 463 ? -0.651 30.734 12.773 1.00 34.28 463 GLY A C 1
ATOM 3582 O O . GLY A 1 463 ? -1.827 30.387 12.651 1.00 34.28 463 GLY A O 1
ATOM 3583 N N . PRO A 1 464 ? -0.315 32.024 12.961 1.00 53.44 464 PRO A N 1
ATOM 3584 C CA . PRO A 1 464 ? -1.297 33.084 13.170 1.00 53.44 464 PRO A CA 1
ATOM 3585 C C . PRO A 1 464 ? -1.736 33.800 11.879 1.00 53.44 464 PRO A C 1
ATOM 3587 O O . PRO A 1 464 ? -0.926 34.068 10.996 1.00 53.44 464 PRO A O 1
ATOM 3590 N N . GLY A 1 465 ? -2.989 34.272 11.878 1.00 37.38 465 GLY A N 1
ATOM 3591 C CA . GLY A 1 465 ? -3.440 35.425 11.084 1.00 37.38 465 GLY A CA 1
ATOM 3592 C C . GLY A 1 465 ? -4.300 35.102 9.856 1.00 37.38 465 GLY A C 1
ATOM 3593 O O . GLY A 1 465 ? -3.896 34.338 8.990 1.00 37.38 465 GLY A O 1
ATOM 3594 N N . GLY A 1 466 ? -5.477 35.736 9.750 1.00 36.16 466 GLY A N 1
ATOM 3595 C CA . GLY A 1 466 ? -6.334 35.588 8.562 1.00 36.16 466 GLY A CA 1
ATOM 3596 C C . GLY A 1 466 ? -7.798 36.011 8.725 1.00 36.16 466 GLY A C 1
ATOM 3597 O O . GLY A 1 466 ? -8.682 35.179 8.603 1.00 36.16 466 GLY A O 1
ATOM 3598 N N . ALA A 1 467 ? -8.027 37.292 9.027 1.00 38.91 467 ALA A N 1
ATOM 3599 C CA . ALA A 1 467 ? -9.257 38.077 8.825 1.00 38.91 467 ALA A CA 1
ATOM 3600 C C . ALA A 1 467 ? -10.640 37.384 8.657 1.00 38.91 467 ALA A C 1
ATOM 3602 O O . ALA A 1 467 ? -10.963 36.767 7.646 1.00 38.91 467 ALA A O 1
ATOM 3603 N N . LEU A 1 468 ? -11.517 37.714 9.612 1.00 40.91 468 LEU A N 1
ATOM 3604 C CA . LEU A 1 468 ? -12.971 37.894 9.481 1.00 40.91 468 LEU A CA 1
ATOM 3605 C C . LEU A 1 468 ? -13.495 38.196 8.056 1.00 40.91 468 LEU A C 1
ATOM 3607 O O . LEU A 1 468 ? -13.099 39.187 7.445 1.00 40.91 468 LEU A O 1
ATOM 3611 N N . GLY A 1 469 ? -14.516 37.447 7.626 1.00 34.44 469 GLY A N 1
ATOM 3612 C CA . GLY A 1 469 ? -15.366 37.769 6.474 1.00 34.44 469 GLY A CA 1
ATOM 3613 C C . GLY A 1 469 ? -16.797 37.251 6.671 1.00 34.44 469 GLY A C 1
ATOM 3614 O O . GLY A 1 469 ? -17.038 36.051 6.589 1.00 34.44 469 GLY A O 1
ATOM 3615 N N . GLN A 1 470 ? -17.744 38.147 6.968 1.00 41.72 470 GLN A N 1
ATOM 3616 C CA . GLN A 1 470 ? -19.182 37.841 7.047 1.00 41.72 470 GLN A CA 1
ATOM 3617 C C . GLN A 1 470 ? -19.852 37.906 5.663 1.00 41.72 470 GLN A C 1
ATOM 3619 O O . GLN A 1 470 ? -19.515 38.765 4.855 1.00 41.72 470 GLN A O 1
ATOM 3624 N N . GLY A 1 471 ? -20.867 37.062 5.448 1.00 33.69 471 GLY A N 1
ATOM 3625 C CA . GLY A 1 471 ? -21.746 37.050 4.265 1.00 33.69 471 GLY A CA 1
ATOM 3626 C C . GLY A 1 471 ? -22.151 35.605 3.942 1.00 33.69 471 GLY A C 1
ATOM 3627 O O . GLY A 1 471 ? -21.298 34.833 3.532 1.00 33.69 471 GLY A O 1
ATOM 3628 N N . ALA A 1 472 ? -23.328 35.077 4.293 1.00 39.88 472 ALA A N 1
ATOM 3629 C CA . ALA A 1 472 ? -24.713 35.511 4.044 1.00 39.88 472 ALA A CA 1
ATOM 3630 C C . ALA A 1 472 ? -25.167 35.303 2.582 1.00 39.88 472 ALA A C 1
ATOM 3632 O O . ALA A 1 472 ? -24.562 35.838 1.661 1.00 39.88 472 ALA A O 1
ATOM 3633 N N . HIS A 1 473 ? -26.289 34.580 2.427 1.00 35.31 473 HIS A N 1
ATOM 3634 C CA . HIS A 1 473 ? -26.906 34.093 1.176 1.00 35.31 473 HIS A CA 1
ATOM 3635 C C . HIS A 1 473 ? -26.102 33.005 0.417 1.00 35.31 473 HIS A C 1
ATOM 3637 O O . HIS A 1 473 ? -24.882 32.989 0.445 1.00 35.31 473 HIS A O 1
ATOM 3643 N N . GLY A 1 474 ? -26.718 32.036 -0.272 1.00 34.59 474 GLY A N 1
ATOM 3644 C CA . GLY A 1 474 ? -28.141 31.681 -0.313 1.00 34.59 474 GLY A CA 1
ATOM 3645 C C . GLY A 1 474 ? -28.586 31.091 -1.659 1.00 34.59 474 GLY A C 1
ATOM 3646 O O . GLY A 1 474 ? -28.674 31.825 -2.631 1.00 34.59 474 GLY A O 1
ATOM 3647 N N . GLY A 1 475 ? -28.984 29.812 -1.663 1.00 34.47 475 GLY A N 1
ATOM 3648 C CA . GLY A 1 475 ? -29.857 29.202 -2.680 1.00 34.47 475 GLY A CA 1
ATOM 3649 C C . GLY A 1 475 ? -29.248 28.789 -4.032 1.00 34.47 475 GLY A C 1
ATOM 3650 O O . GLY A 1 475 ? -28.277 29.360 -4.507 1.00 34.47 475 GLY A O 1
ATOM 3651 N N . GLY A 1 476 ? -29.929 27.838 -4.687 1.00 33.47 476 GLY A N 1
ATOM 3652 C CA . GLY A 1 476 ? -30.004 27.775 -6.155 1.00 33.47 476 GLY A CA 1
ATOM 3653 C C . GLY A 1 476 ? -29.247 26.631 -6.830 1.00 33.47 476 GLY A C 1
ATOM 3654 O O . GLY A 1 476 ? -28.033 26.674 -6.949 1.00 33.47 476 GLY A O 1
ATOM 3655 N N . GLY A 1 477 ? -29.987 25.630 -7.321 1.00 34.38 477 GLY A N 1
ATOM 3656 C CA . GLY A 1 477 ? -29.463 24.562 -8.178 1.00 34.38 477 GLY A CA 1
ATOM 3657 C C . GLY A 1 477 ? -29.224 24.966 -9.644 1.00 34.38 477 GLY A C 1
ATOM 3658 O O . GLY A 1 477 ? -29.389 26.121 -10.023 1.00 34.38 477 GLY A O 1
ATOM 3659 N N . GLY A 1 478 ? -28.895 23.970 -10.475 1.00 33.19 478 GLY A N 1
ATOM 3660 C CA . GLY A 1 478 ? -28.525 24.130 -11.892 1.00 33.19 478 GLY A CA 1
ATOM 3661 C C . GLY A 1 478 ? -27.062 23.709 -12.103 1.00 33.19 478 GLY A C 1
ATOM 3662 O O . GLY A 1 478 ? -26.178 24.348 -11.558 1.00 33.19 478 GLY A O 1
ATOM 3663 N N . ALA A 1 479 ? -26.714 22.551 -12.671 1.00 36.31 479 ALA A N 1
ATOM 3664 C CA . ALA A 1 479 ? -27.033 21.971 -13.983 1.00 36.31 479 ALA A CA 1
ATOM 3665 C C . ALA A 1 479 ? -26.208 22.549 -15.155 1.00 36.31 479 ALA A C 1
ATOM 3667 O O . ALA A 1 479 ? -26.255 23.742 -15.426 1.00 36.31 479 ALA A O 1
ATOM 3668 N N . SER A 1 480 ? -25.607 21.625 -15.921 1.00 38.59 480 SER A N 1
ATOM 3669 C CA . SER A 1 480 ? -25.058 21.776 -17.283 1.00 38.59 480 SER A CA 1
ATOM 3670 C C . SER A 1 480 ? -23.694 22.463 -17.484 1.00 38.59 480 SER A C 1
ATOM 3672 O O . SER A 1 480 ? -23.440 23.548 -16.977 1.00 38.59 480 SER A O 1
ATOM 3674 N N . GLY A 1 481 ? -22.887 21.871 -18.379 1.00 33.03 481 GLY A N 1
ATOM 3675 C CA . GLY A 1 481 ? -22.104 22.651 -19.348 1.00 33.03 481 GLY A 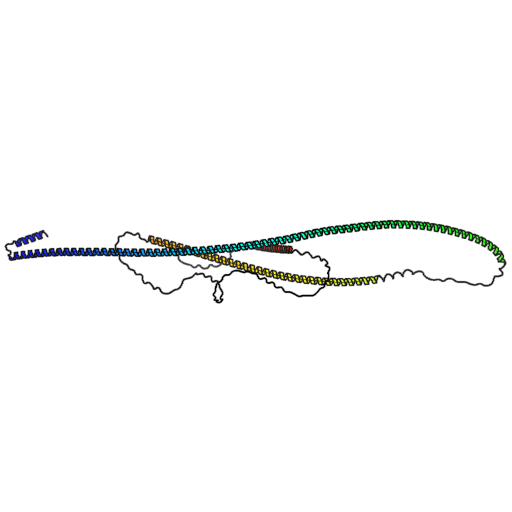CA 1
ATOM 3676 C C . GLY A 1 481 ? -20.574 22.596 -19.267 1.00 33.03 481 GLY A C 1
ATOM 3677 O O . GLY A 1 481 ? -19.949 23.543 -18.807 1.00 33.03 481 GLY A O 1
ATOM 3678 N N . TYR A 1 482 ? -19.959 21.580 -19.885 1.00 40.12 482 TYR A N 1
ATOM 3679 C CA . TYR A 1 482 ? -18.708 21.816 -20.631 1.00 40.12 482 TYR A CA 1
ATOM 3680 C C . TYR A 1 482 ? -19.021 22.743 -21.829 1.00 40.12 482 TYR A C 1
ATOM 3682 O O . TYR A 1 482 ? -20.120 22.642 -22.384 1.00 40.12 482 TYR A O 1
ATOM 3690 N N . PRO A 1 483 ? -18.085 23.606 -22.270 1.00 52.12 483 PRO A N 1
ATOM 3691 C CA . PRO A 1 483 ? -17.211 23.180 -23.368 1.00 52.12 483 PRO A CA 1
ATOM 3692 C C . PRO A 1 483 ? -15.757 23.684 -23.295 1.00 52.12 483 PRO A C 1
ATOM 3694 O O . PRO A 1 483 ? -15.389 24.575 -22.536 1.00 52.12 483 PRO A O 1
ATOM 3697 N N . TRP A 1 484 ? -14.927 23.072 -24.139 1.00 43.03 484 TRP A N 1
ATOM 3698 C CA . TRP A 1 484 ? -13.526 23.418 -24.374 1.00 43.03 484 TRP A CA 1
ATOM 3699 C C . TRP A 1 484 ? -13.377 24.739 -25.143 1.00 43.03 484 TRP A C 1
ATOM 3701 O O . TRP A 1 484 ? -14.150 24.996 -26.064 1.00 43.03 484 TRP A O 1
ATOM 3711 N N . HIS A 1 485 ? -12.304 25.491 -24.874 1.00 39.81 485 HIS A N 1
ATOM 3712 C CA . HIS A 1 485 ? -11.832 26.555 -25.764 1.00 39.81 485 HIS A CA 1
ATOM 3713 C C . HIS A 1 485 ? -10.429 26.267 -26.305 1.00 39.81 485 HIS A C 1
ATOM 3715 O O . HIS A 1 485 ? -9.445 26.200 -25.572 1.00 39.81 485 HIS A O 1
ATOM 3721 N N . SER A 1 486 ? -10.355 26.131 -27.626 1.00 39.16 486 SER A N 1
ATOM 3722 C CA . SER A 1 486 ? -9.126 26.130 -28.412 1.00 39.16 486 SER A CA 1
ATOM 3723 C C . SER A 1 486 ? -8.595 27.553 -28.590 1.00 39.16 486 SER A C 1
ATOM 3725 O O . SER A 1 486 ? -9.336 28.411 -29.073 1.00 39.16 486 SER A O 1
ATOM 3727 N N . HIS A 1 487 ? -7.306 27.785 -28.331 1.00 38.88 487 HIS A N 1
ATOM 3728 C CA . HIS A 1 487 ? -6.622 28.981 -28.825 1.00 38.88 487 HIS A CA 1
ATOM 3729 C C . HIS A 1 487 ? -5.810 28.663 -30.079 1.00 38.88 487 HIS A C 1
ATOM 3731 O O . HIS A 1 487 ? -4.757 28.034 -30.041 1.00 38.88 487 HIS A O 1
ATOM 3737 N N . GLN A 1 488 ? -6.349 29.129 -31.201 1.00 38.28 488 GLN A N 1
ATOM 3738 C CA . GLN A 1 488 ? -5.695 29.228 -32.494 1.00 38.28 488 GLN A CA 1
ATOM 3739 C C . GLN A 1 488 ? -5.275 30.693 -32.673 1.00 38.28 488 GLN A C 1
ATOM 3741 O O . GLN A 1 488 ? -6.117 31.584 -32.587 1.00 38.28 488 GLN A O 1
ATOM 3746 N N . SER A 1 489 ? -3.994 30.955 -32.929 1.00 41.97 489 SER A N 1
ATOM 3747 C CA . SER A 1 489 ? -3.506 32.285 -33.313 1.00 41.97 489 SER A CA 1
ATOM 3748 C C . SER A 1 489 ? -2.511 32.149 -34.459 1.00 41.97 489 SER A C 1
ATOM 3750 O O . SER A 1 489 ? -1.387 31.690 -34.263 1.00 41.97 489 SER A O 1
ATOM 3752 N N . GLY A 1 490 ? -2.950 32.515 -35.663 1.00 37.53 490 GLY A N 1
ATOM 3753 C CA . GLY A 1 490 ? -2.090 32.651 -36.837 1.00 37.53 490 GLY A CA 1
ATOM 3754 C C . GLY A 1 490 ? -1.721 34.111 -37.112 1.00 37.53 490 GLY A C 1
ATOM 3755 O O . GLY A 1 490 ? -2.309 35.026 -36.539 1.00 37.53 490 GLY A O 1
ATOM 3756 N N . GLY A 1 491 ? -0.778 34.303 -38.035 1.00 34.28 491 GLY A N 1
ATOM 3757 C CA . GLY A 1 491 ? -0.309 35.607 -38.514 1.00 34.28 491 GLY A CA 1
ATOM 3758 C C . GLY A 1 491 ? 1.226 35.668 -38.560 1.00 34.28 491 GLY A C 1
ATOM 3759 O O . GLY A 1 491 ? 1.857 35.509 -37.525 1.00 34.28 491 GLY A O 1
ATOM 3760 N N . GLY A 1 492 ? 1.907 35.865 -39.694 1.00 35.59 492 GLY A N 1
ATOM 3761 C CA . GLY A 1 492 ? 1.449 35.909 -41.089 1.00 35.59 492 GLY A CA 1
ATOM 3762 C C . GLY A 1 492 ? 2.114 37.035 -41.892 1.00 35.59 492 GLY A C 1
ATOM 3763 O O . GLY A 1 492 ? 1.884 38.192 -41.569 1.00 35.59 492 GLY A O 1
ATOM 3764 N N . ALA A 1 493 ? 2.831 36.673 -42.974 1.00 39.06 493 ALA A N 1
ATOM 3765 C CA . ALA A 1 493 ? 3.472 37.561 -43.976 1.00 39.06 493 ALA A CA 1
ATOM 3766 C C . ALA A 1 493 ? 4.588 38.498 -43.428 1.00 39.06 493 ALA A C 1
ATOM 3768 O O . ALA A 1 493 ? 4.618 38.787 -42.240 1.00 39.06 493 ALA A O 1
ATOM 3769 N N . SER A 1 494 ? 5.576 38.998 -44.183 1.00 36.66 494 SER A N 1
ATOM 3770 C CA . SER A 1 494 ? 6.047 38.900 -45.592 1.00 36.66 494 SER A CA 1
ATOM 3771 C C . SER A 1 494 ? 7.549 39.303 -45.601 1.00 36.66 494 SER A C 1
ATOM 3773 O O . SER A 1 494 ? 8.002 39.908 -44.637 1.00 36.66 494 SER A O 1
ATOM 3775 N N . GLY A 1 495 ? 8.415 39.066 -46.596 1.00 35.28 495 GLY A N 1
ATOM 3776 C CA . GLY A 1 495 ? 8.359 38.380 -47.897 1.00 35.28 495 GLY A CA 1
ATOM 3777 C C . GLY A 1 495 ? 9.480 38.914 -48.829 1.00 35.28 495 GLY A C 1
ATOM 3778 O O . GLY A 1 495 ? 9.867 40.062 -48.658 1.00 35.28 495 GLY A O 1
ATOM 3779 N N . HIS A 1 496 ? 9.931 38.126 -49.829 1.00 35.59 496 HIS A N 1
ATOM 3780 C CA . HIS A 1 496 ? 10.860 38.514 -50.936 1.00 35.59 496 HIS A CA 1
ATOM 3781 C C . HIS A 1 496 ? 12.310 38.910 -50.526 1.00 35.59 496 HIS A C 1
ATOM 3783 O O . HIS A 1 496 ? 12.525 39.388 -49.423 1.00 35.59 496 HIS A O 1
ATOM 3789 N N . HIS A 1 497 ? 13.395 38.761 -51.305 1.00 33.66 497 HIS A N 1
ATOM 3790 C CA . HIS A 1 497 ? 13.749 38.095 -52.585 1.00 33.66 497 HIS A CA 1
ATOM 3791 C C . HIS A 1 497 ? 15.006 37.210 -52.299 1.00 33.66 497 HIS A C 1
ATOM 3793 O O . HIS A 1 497 ? 15.544 37.284 -51.203 1.00 33.66 497 HIS A O 1
ATOM 3799 N N . GLY A 1 498 ? 15.585 36.363 -53.154 1.00 32.22 498 GLY A N 1
ATOM 3800 C CA . GLY A 1 498 ? 15.575 36.195 -54.608 1.00 32.22 498 GLY A CA 1
ATOM 3801 C C . GLY A 1 498 ? 16.514 35.029 -54.984 1.00 32.22 498 GLY A C 1
ATOM 3802 O O . GLY A 1 498 ? 17.137 34.429 -54.112 1.00 32.22 498 GLY A O 1
ATOM 3803 N N . ALA A 1 499 ? 16.574 34.664 -56.264 1.00 42.38 499 ALA A N 1
ATOM 3804 C CA . ALA A 1 499 ? 17.193 33.413 -56.710 1.00 42.38 499 ALA A CA 1
ATOM 3805 C C . ALA A 1 499 ? 18.714 33.487 -56.936 1.00 42.38 499 ALA A C 1
ATOM 3807 O O . ALA A 1 499 ? 19.210 34.488 -57.447 1.00 42.38 499 ALA A O 1
ATOM 3808 N N . THR A 1 500 ? 19.390 32.349 -56.753 1.00 35.47 500 THR A N 1
ATOM 3809 C CA . THR A 1 500 ? 20.526 31.937 -57.597 1.00 35.47 500 THR A CA 1
ATOM 3810 C C . THR A 1 500 ? 20.624 30.414 -57.641 1.00 35.47 500 THR A C 1
ATOM 3812 O O . THR A 1 500 ? 20.803 29.750 -56.626 1.00 35.47 500 THR A O 1
ATOM 3815 N N . SER A 1 501 ? 20.513 29.853 -58.842 1.00 45.84 501 SER A N 1
ATOM 3816 C CA . SER A 1 501 ? 20.807 28.450 -59.125 1.00 45.84 501 SER A CA 1
ATOM 3817 C C . SER A 1 501 ? 22.306 28.262 -59.351 1.00 45.84 501 SER A C 1
ATOM 3819 O O . SER A 1 501 ? 22.852 28.896 -60.254 1.00 45.84 501 SER A O 1
ATOM 3821 N N . GLN A 1 502 ? 22.946 27.336 -58.639 1.00 37.81 502 GLN A N 1
ATOM 3822 C CA . GLN A 1 502 ? 24.204 26.735 -59.085 1.00 37.81 502 GLN A CA 1
ATOM 3823 C C . GLN A 1 502 ? 24.201 25.235 -58.796 1.00 37.81 502 GLN A C 1
ATOM 3825 O O . GLN A 1 502 ? 23.961 24.795 -57.677 1.00 37.81 502 GLN A O 1
ATOM 3830 N N . SER A 1 503 ? 24.436 24.456 -59.848 1.00 50.97 503 SER A N 1
ATOM 3831 C CA . SER A 1 503 ? 24.589 23.007 -59.799 1.00 50.97 503 SER A CA 1
ATOM 3832 C C . SER A 1 503 ? 25.958 22.640 -59.231 1.00 50.97 503 SER A C 1
ATOM 3834 O O . SER A 1 503 ? 26.976 23.014 -59.817 1.00 50.97 503 SER A O 1
ATOM 3836 N N . GLN A 1 504 ? 25.987 21.855 -58.158 1.00 38.81 504 GLN A N 1
ATOM 3837 C CA . GLN A 1 504 ? 27.194 21.177 -57.692 1.00 38.81 504 GLN A CA 1
ATOM 3838 C C . GLN A 1 504 ? 27.058 19.681 -57.990 1.00 38.81 504 GLN A C 1
ATOM 3840 O O . GLN A 1 504 ? 26.054 19.069 -57.636 1.00 38.81 504 GLN A O 1
ATOM 3845 N N . MET A 1 505 ? 28.043 19.105 -58.685 1.00 45.38 505 MET A N 1
ATOM 3846 C CA . MET A 1 505 ? 28.140 17.652 -58.831 1.00 45.38 505 MET A CA 1
ATOM 3847 C C . MET A 1 505 ? 28.704 17.075 -57.533 1.00 45.38 505 MET A C 1
ATOM 3849 O O . MET A 1 505 ? 29.832 17.396 -57.158 1.00 45.38 505 MET A O 1
ATOM 3853 N N . GLU A 1 506 ? 27.934 16.228 -56.860 1.00 36.91 506 GLU A N 1
ATOM 3854 C CA . GLU A 1 506 ? 28.391 15.510 -55.672 1.00 36.91 506 GLU A CA 1
ATOM 3855 C C . GLU A 1 506 ? 29.228 14.288 -56.079 1.00 36.91 506 GLU A C 1
ATOM 3857 O O . GLU A 1 506 ? 28.761 13.408 -56.804 1.00 36.91 506 GLU A O 1
ATOM 3862 N N . PHE A 1 507 ? 30.467 14.216 -55.587 1.00 39.44 507 PHE A N 1
ATOM 3863 C CA . PHE A 1 507 ? 31.240 12.974 -55.560 1.00 39.44 507 PHE A CA 1
ATOM 3864 C C . PHE A 1 507 ? 30.926 12.218 -54.257 1.00 39.44 507 PHE A C 1
ATOM 3866 O O . PHE A 1 507 ? 30.911 12.841 -53.192 1.00 39.44 507 PHE A O 1
ATOM 3873 N N . PRO A 1 508 ? 30.720 10.888 -54.291 1.00 46.19 508 PRO A N 1
ATOM 3874 C CA . PRO A 1 508 ? 30.397 10.121 -53.096 1.00 46.19 508 PRO A CA 1
ATOM 3875 C C . PRO A 1 508 ? 31.645 9.917 -52.226 1.00 46.19 508 PRO A C 1
ATOM 3877 O O . PRO A 1 508 ? 32.427 8.989 -52.435 1.00 46.19 508 PRO A O 1
ATOM 3880 N N . ILE A 1 509 ? 31.816 10.760 -51.207 1.00 42.75 509 ILE A N 1
ATOM 3881 C CA . ILE A 1 509 ? 32.707 10.445 -50.087 1.00 42.75 509 ILE A CA 1
ATOM 3882 C C . ILE A 1 509 ? 32.009 9.368 -49.254 1.00 42.75 509 ILE A C 1
ATOM 3884 O O . ILE A 1 509 ? 30.900 9.575 -48.762 1.00 42.75 509 ILE A O 1
ATOM 3888 N N . ALA A 1 510 ? 32.650 8.207 -49.114 1.00 46.19 510 ALA A N 1
ATOM 3889 C CA . ALA A 1 510 ? 32.111 7.084 -48.359 1.00 46.19 510 ALA A CA 1
ATOM 3890 C C . ALA A 1 510 ? 31.969 7.450 -46.872 1.00 46.19 510 ALA A C 1
ATOM 3892 O O . ALA A 1 510 ? 32.928 7.376 -46.102 1.00 46.19 510 ALA A O 1
ATOM 3893 N N . ALA A 1 511 ? 30.759 7.839 -46.469 1.00 43.66 511 ALA A N 1
ATOM 3894 C CA . ALA A 1 511 ? 30.415 8.018 -45.070 1.00 43.66 511 ALA A CA 1
ATOM 3895 C C . ALA A 1 511 ? 30.611 6.683 -44.338 1.00 43.66 511 ALA A C 1
ATOM 3897 O O . ALA A 1 511 ? 29.988 5.677 -44.687 1.00 43.66 511 ALA A O 1
ATOM 3898 N N . ALA A 1 512 ? 31.476 6.672 -43.320 1.00 51.03 512 ALA A N 1
ATOM 3899 C CA . ALA A 1 512 ? 31.578 5.530 -42.423 1.00 51.03 512 ALA A CA 1
ATOM 3900 C C . ALA A 1 512 ? 30.184 5.258 -41.823 1.00 51.03 512 ALA A C 1
ATOM 3902 O O . ALA A 1 512 ? 29.527 6.214 -41.395 1.00 51.03 512 ALA A O 1
ATOM 3903 N N . PRO A 1 513 ? 29.705 3.999 -41.808 1.00 51.06 513 PRO A N 1
ATOM 3904 C CA . PRO A 1 513 ? 28.359 3.702 -41.339 1.00 51.06 513 PRO A CA 1
ATOM 3905 C C . PRO A 1 513 ? 28.193 4.190 -39.893 1.00 51.06 513 PRO A C 1
ATOM 3907 O O . PRO A 1 513 ? 29.128 4.042 -39.095 1.00 51.06 513 PRO A O 1
ATOM 3910 N N . PRO A 1 514 ? 27.034 4.780 -39.541 1.00 54.88 514 PRO A N 1
ATOM 3911 C CA . PRO A 1 514 ? 26.800 5.271 -38.192 1.00 54.88 514 PRO A CA 1
ATOM 3912 C C . PRO A 1 514 ? 26.993 4.115 -37.212 1.00 54.88 514 PRO A C 1
ATOM 3914 O O . PRO A 1 514 ? 26.352 3.071 -37.341 1.00 54.88 514 PRO A O 1
ATOM 3917 N N . ARG A 1 515 ? 27.905 4.289 -36.246 1.00 59.16 515 ARG A N 1
ATOM 3918 C CA . ARG A 1 515 ? 28.100 3.298 -35.185 1.00 59.16 515 ARG A CA 1
ATOM 3919 C C . ARG A 1 515 ? 26.779 3.115 -34.461 1.00 59.16 515 ARG A C 1
ATOM 3921 O O . ARG A 1 515 ? 26.189 4.086 -33.994 1.00 59.16 515 ARG A O 1
ATOM 3928 N N . ASP A 1 516 ? 26.331 1.869 -34.405 1.00 70.75 516 ASP A N 1
ATOM 3929 C CA . ASP A 1 516 ? 25.022 1.540 -33.873 1.00 70.75 516 ASP A CA 1
ATOM 3930 C C . ASP A 1 516 ? 24.936 1.957 -32.398 1.00 70.75 516 ASP A C 1
ATOM 3932 O O . ASP A 1 516 ? 25.678 1.461 -31.543 1.00 70.75 516 ASP A O 1
ATOM 3936 N N . ALA A 1 517 ? 24.033 2.891 -32.095 1.00 70.44 517 ALA A N 1
ATOM 3937 C CA . ALA A 1 517 ? 23.849 3.412 -30.745 1.00 70.44 517 ALA A CA 1
ATOM 3938 C C . ALA A 1 517 ? 23.423 2.307 -29.759 1.00 70.44 517 ALA A C 1
ATOM 3940 O O . ALA A 1 517 ? 23.661 2.433 -28.555 1.00 70.44 517 ALA A O 1
ATOM 3941 N N . ALA A 1 518 ? 22.849 1.203 -30.257 1.00 70.31 518 ALA A N 1
ATOM 3942 C CA . ALA A 1 518 ? 22.580 0.013 -29.462 1.00 70.31 518 ALA A CA 1
ATOM 3943 C C . ALA A 1 518 ? 23.874 -0.673 -28.983 1.00 70.31 518 ALA A C 1
ATOM 3945 O O . ALA A 1 518 ? 23.966 -1.033 -27.808 1.00 70.31 518 ALA A O 1
ATOM 3946 N N . LEU A 1 519 ? 24.898 -0.791 -29.838 1.00 80.75 519 LEU A N 1
ATOM 3947 C CA . LEU A 1 519 ? 26.194 -1.375 -29.466 1.00 80.75 519 LEU A CA 1
ATOM 3948 C C . LEU A 1 519 ? 26.930 -0.508 -28.440 1.00 80.75 519 LEU A C 1
ATOM 3950 O O . LEU A 1 519 ? 27.408 -1.034 -27.437 1.00 80.75 519 LEU A O 1
ATOM 3954 N N . GLU A 1 520 ? 26.948 0.819 -28.612 1.00 82.44 520 GLU A N 1
ATOM 3955 C CA . GLU A 1 520 ? 27.525 1.704 -27.589 1.00 82.44 520 GLU A CA 1
ATOM 3956 C C . GLU A 1 520 ? 26.781 1.622 -26.251 1.00 82.44 520 GLU A C 1
ATOM 3958 O O . GLU A 1 520 ? 27.403 1.714 -25.191 1.00 82.44 520 GLU A O 1
ATOM 3963 N N . ARG A 1 521 ? 25.456 1.440 -26.272 1.00 83.69 521 ARG A N 1
ATOM 3964 C CA . ARG A 1 521 ? 24.661 1.262 -25.052 1.00 83.69 521 ARG A CA 1
ATOM 3965 C C . ARG A 1 521 ? 24.982 -0.065 -24.360 1.00 83.69 521 ARG A C 1
ATOM 3967 O O . ARG A 1 521 ? 25.129 -0.073 -23.140 1.00 83.69 521 ARG A O 1
ATOM 3974 N N . MET A 1 522 ? 25.151 -1.150 -25.117 1.00 86.94 522 MET A N 1
ATOM 3975 C CA . MET A 1 522 ? 25.559 -2.458 -24.588 1.00 86.94 522 MET A CA 1
ATOM 3976 C C . MET A 1 522 ? 26.976 -2.434 -24.000 1.00 86.94 522 MET A C 1
ATOM 3978 O O . MET A 1 522 ? 27.194 -2.967 -22.914 1.00 86.94 522 MET A O 1
ATOM 3982 N N . ASP A 1 523 ? 27.928 -1.759 -24.647 1.00 87.81 523 ASP A N 1
ATOM 3983 C CA . ASP A 1 523 ? 29.288 -1.612 -24.111 1.00 87.81 523 ASP A CA 1
ATOM 3984 C C . ASP A 1 523 ? 29.342 -0.714 -22.863 1.00 87.81 523 ASP A C 1
ATOM 3986 O O . ASP A 1 523 ? 30.172 -0.939 -21.981 1.00 87.81 523 ASP A O 1
ATOM 3990 N N . ARG A 1 524 ? 28.451 0.282 -22.737 1.00 86.88 524 ARG A N 1
ATOM 3991 C CA . ARG A 1 524 ? 28.294 1.054 -21.488 1.00 86.88 524 ARG A CA 1
ATOM 3992 C C . ARG A 1 524 ? 27.716 0.197 -20.358 1.00 86.88 524 ARG A C 1
ATOM 3994 O O . ARG A 1 524 ? 28.203 0.308 -19.237 1.00 86.88 524 ARG A O 1
ATOM 4001 N N . LEU A 1 525 ? 26.737 -0.664 -20.652 1.00 90.81 525 LEU A N 1
ATOM 4002 C CA . LEU A 1 525 ? 26.152 -1.588 -19.672 1.00 90.81 525 LEU A CA 1
ATOM 4003 C C . LEU A 1 525 ? 27.180 -2.614 -19.174 1.00 90.81 525 LEU A C 1
ATOM 4005 O O . LEU A 1 525 ? 27.347 -2.738 -17.966 1.00 90.81 525 LEU A O 1
ATOM 4009 N N . ARG A 1 526 ? 27.963 -3.235 -20.067 1.00 92.19 526 ARG A N 1
ATOM 4010 C CA . ARG A 1 526 ? 29.061 -4.142 -19.674 1.00 92.19 526 ARG A CA 1
ATOM 4011 C C . ARG A 1 526 ? 30.076 -3.476 -18.743 1.00 92.19 526 ARG A C 1
ATOM 4013 O O . ARG A 1 526 ? 30.429 -4.040 -17.718 1.00 92.19 526 ARG A O 1
ATOM 4020 N N . ARG A 1 527 ? 30.487 -2.234 -19.033 1.00 91.50 527 ARG A N 1
ATOM 4021 C CA . ARG A 1 527 ? 31.388 -1.476 -18.139 1.00 91.50 527 ARG A CA 1
ATOM 4022 C C . ARG A 1 527 ? 30.751 -1.146 -16.784 1.00 91.50 527 ARG A C 1
ATOM 4024 O O . ARG A 1 527 ? 31.473 -0.993 -15.802 1.00 91.50 527 ARG A O 1
ATOM 4031 N N . GLN A 1 528 ? 29.425 -1.008 -16.715 1.00 90.44 528 GLN A N 1
ATOM 4032 C CA . GLN A 1 528 ? 28.699 -0.874 -15.449 1.00 90.44 528 GLN A CA 1
ATOM 4033 C C . GLN A 1 528 ? 28.685 -2.193 -14.665 1.00 90.44 528 GLN A C 1
ATOM 4035 O O . GLN A 1 528 ? 28.945 -2.170 -13.465 1.00 90.44 528 GLN A O 1
ATOM 4040 N N . GLU A 1 529 ? 28.450 -3.323 -15.334 1.00 91.69 529 GLU A N 1
ATOM 4041 C CA . GLU A 1 529 ? 28.526 -4.664 -14.740 1.00 91.69 529 GLU A CA 1
ATOM 4042 C C . GLU A 1 529 ? 29.940 -4.959 -14.207 1.00 91.69 529 GLU A C 1
ATOM 4044 O O . GLU A 1 529 ? 30.079 -5.341 -13.046 1.00 91.69 529 GLU A O 1
ATOM 4049 N N . ASP A 1 530 ? 30.991 -4.664 -14.981 1.00 92.88 530 ASP A N 1
ATOM 4050 C CA . ASP A 1 530 ? 32.395 -4.804 -14.559 1.00 92.88 530 ASP A CA 1
ATOM 4051 C C . ASP A 1 530 ? 32.729 -3.935 -13.328 1.00 92.88 530 ASP A C 1
ATOM 4053 O O . ASP A 1 530 ? 33.438 -4.371 -12.415 1.00 92.88 530 ASP A O 1
ATOM 4057 N N . MET A 1 531 ? 32.209 -2.700 -13.262 1.00 90.56 531 MET A N 1
ATOM 4058 C CA . MET A 1 531 ? 32.383 -1.836 -12.086 1.00 90.56 531 MET A CA 1
ATOM 4059 C C . MET A 1 531 ? 31.658 -2.377 -10.851 1.00 90.56 531 MET A C 1
ATOM 4061 O O . MET A 1 531 ? 32.222 -2.325 -9.758 1.00 90.56 531 MET A O 1
ATOM 4065 N N . LEU A 1 532 ? 30.435 -2.894 -11.001 1.00 91.75 532 LEU A N 1
ATOM 4066 C CA . LEU A 1 532 ? 29.679 -3.483 -9.894 1.00 91.75 532 LEU A CA 1
ATOM 4067 C C . LEU A 1 532 ? 30.351 -4.766 -9.389 1.00 91.75 532 LEU A C 1
ATOM 4069 O O . LEU A 1 532 ? 30.568 -4.895 -8.186 1.00 91.75 532 LEU A O 1
ATOM 4073 N N . ALA A 1 533 ? 30.794 -5.648 -10.288 1.00 91.12 533 ALA A N 1
ATOM 4074 C CA . ALA A 1 533 ? 31.562 -6.841 -9.935 1.00 91.12 533 ALA A CA 1
ATOM 4075 C C . ALA A 1 533 ? 32.858 -6.488 -9.179 1.00 91.12 533 ALA A C 1
ATOM 4077 O O . ALA A 1 533 ? 33.173 -7.102 -8.162 1.00 91.12 533 ALA A O 1
ATOM 4078 N N . SER A 1 534 ? 33.574 -5.444 -9.614 1.00 93.88 534 SER A N 1
ATOM 4079 C CA . SER A 1 534 ? 34.764 -4.927 -8.923 1.00 93.88 534 SER A CA 1
ATOM 4080 C C . SER A 1 534 ? 34.453 -4.389 -7.515 1.00 93.88 534 SER A C 1
ATOM 4082 O O . SER A 1 534 ? 35.213 -4.632 -6.573 1.00 93.88 534 SER A O 1
ATOM 4084 N N . GLN A 1 535 ? 33.313 -3.708 -7.332 1.00 91.69 535 GLN A N 1
ATOM 4085 C CA . GLN A 1 535 ? 32.857 -3.255 -6.012 1.00 91.69 535 GLN A CA 1
ATOM 4086 C C . GLN A 1 535 ? 32.447 -4.421 -5.101 1.00 91.69 535 GLN A C 1
ATOM 4088 O O . GLN A 1 535 ? 32.813 -4.416 -3.924 1.00 91.69 535 GLN A O 1
ATOM 4093 N N . GLU A 1 536 ? 31.757 -5.438 -5.623 1.00 91.56 536 GLU A N 1
ATOM 4094 C CA . GLU A 1 536 ? 31.419 -6.651 -4.869 1.00 91.56 536 GLU A CA 1
ATOM 4095 C C . GLU A 1 536 ? 32.672 -7.415 -4.424 1.00 91.56 536 GLU A C 1
ATOM 4097 O O . GLU A 1 536 ? 32.768 -7.814 -3.263 1.00 91.56 536 GLU A O 1
ATOM 4102 N N . ASP A 1 537 ? 33.671 -7.566 -5.296 1.00 91.88 537 ASP A N 1
ATOM 4103 C CA . ASP A 1 537 ? 34.942 -8.212 -4.956 1.00 91.88 537 ASP A CA 1
ATOM 4104 C C . ASP A 1 537 ? 35.749 -7.401 -3.929 1.00 91.88 537 ASP A C 1
ATOM 4106 O O . ASP A 1 537 ? 36.357 -7.967 -3.014 1.00 91.88 537 ASP A O 1
ATOM 4110 N N . ALA A 1 538 ? 35.729 -6.068 -4.026 1.00 89.00 538 ALA A N 1
ATOM 4111 C CA . ALA A 1 538 ? 36.326 -5.185 -3.027 1.00 89.00 538 ALA A CA 1
ATOM 4112 C C . ALA A 1 538 ? 35.602 -5.273 -1.670 1.00 89.00 538 ALA A C 1
ATOM 4114 O O . ALA A 1 538 ? 36.257 -5.244 -0.624 1.00 89.00 538 ALA A O 1
ATOM 4115 N N . TYR A 1 539 ? 34.274 -5.418 -1.669 1.00 90.69 539 TYR A N 1
ATOM 4116 C CA . TYR A 1 539 ? 33.477 -5.632 -0.461 1.00 90.69 539 TYR A CA 1
ATOM 4117 C C . TYR A 1 539 ? 33.753 -7.009 0.159 1.00 90.69 539 TYR A C 1
ATOM 4119 O O . TYR A 1 539 ? 34.052 -7.089 1.350 1.00 90.69 539 TYR A O 1
ATOM 4127 N N . ARG A 1 540 ? 33.775 -8.083 -0.643 1.00 91.44 540 ARG A N 1
ATOM 4128 C CA . ARG A 1 540 ? 34.132 -9.442 -0.198 1.00 91.44 540 ARG A CA 1
ATOM 4129 C C . ARG A 1 540 ? 35.529 -9.501 0.411 1.00 91.44 540 ARG A C 1
ATOM 4131 O O . ARG A 1 540 ? 35.682 -10.052 1.496 1.00 91.44 540 ARG A O 1
ATOM 4138 N N . LYS A 1 541 ? 36.534 -8.881 -0.221 1.00 89.62 541 LYS A N 1
ATOM 4139 C CA . LYS A 1 541 ? 37.896 -8.772 0.341 1.00 89.62 541 LYS A CA 1
ATOM 4140 C C . LYS A 1 541 ? 37.917 -8.027 1.675 1.00 89.62 541 LYS A C 1
ATOM 4142 O O . LYS A 1 541 ? 38.633 -8.435 2.585 1.00 89.62 541 LYS A O 1
ATOM 4147 N N . ARG A 1 542 ? 37.116 -6.965 1.813 1.00 88.69 542 ARG A N 1
ATOM 4148 C CA . ARG A 1 542 ? 37.009 -6.193 3.060 1.00 88.69 542 ARG A CA 1
ATOM 4149 C C . ARG A 1 542 ? 36.324 -6.988 4.177 1.00 88.69 542 ARG A C 1
ATOM 4151 O O . ARG A 1 542 ? 36.771 -6.910 5.312 1.00 88.69 542 ARG A O 1
ATOM 4158 N N . MET A 1 543 ? 35.303 -7.782 3.848 1.00 87.38 543 MET A N 1
ATOM 4159 C CA . MET A 1 543 ? 34.628 -8.682 4.791 1.00 87.38 543 MET A CA 1
ATOM 4160 C C . MET A 1 543 ? 35.506 -9.871 5.205 1.00 87.38 543 MET A C 1
ATOM 4162 O O . MET A 1 543 ? 35.539 -10.204 6.385 1.00 87.38 543 MET A O 1
ATOM 4166 N N . ALA A 1 544 ? 36.265 -10.464 4.276 1.00 82.94 544 ALA A N 1
ATOM 4167 C CA . ALA A 1 544 ? 37.233 -11.519 4.585 1.00 82.94 544 ALA A CA 1
ATOM 4168 C C . ALA A 1 544 ? 38.321 -11.014 5.552 1.00 82.94 544 ALA A C 1
ATOM 4170 O O . ALA A 1 544 ? 38.525 -11.598 6.611 1.00 82.94 544 ALA A O 1
ATOM 4171 N N . GLY A 1 545 ? 38.912 -9.846 5.270 1.00 78.06 545 GLY A N 1
ATOM 4172 C CA . GLY A 1 545 ? 39.855 -9.189 6.185 1.00 78.06 545 GLY A CA 1
ATOM 4173 C C . GLY A 1 545 ? 39.243 -8.707 7.511 1.00 78.06 545 GLY A C 1
ATOM 4174 O O . GLY A 1 545 ? 39.981 -8.293 8.400 1.00 78.06 545 GLY A O 1
ATOM 4175 N N . MET A 1 546 ? 37.914 -8.749 7.664 1.00 71.88 546 MET A N 1
ATOM 4176 C CA . MET A 1 546 ? 37.229 -8.493 8.936 1.00 71.88 546 MET A CA 1
ATOM 4177 C C . MET A 1 546 ? 37.016 -9.765 9.769 1.00 71.88 546 MET A C 1
ATOM 4179 O O . MET A 1 546 ? 36.815 -9.654 10.974 1.00 71.88 546 MET A O 1
ATOM 4183 N N . GLN A 1 547 ? 37.067 -10.952 9.152 1.00 64.44 547 GLN A N 1
ATOM 4184 C CA . GLN A 1 547 ? 37.028 -12.241 9.855 1.00 64.44 547 GLN A CA 1
ATOM 4185 C C . GLN A 1 547 ? 38.417 -12.679 10.342 1.00 64.44 547 GLN A C 1
ATOM 4187 O O . GLN A 1 547 ? 38.504 -13.301 11.393 1.00 64.44 547 GLN A O 1
ATOM 4192 N N . ASP A 1 548 ? 39.488 -12.261 9.660 1.00 54.50 548 ASP A N 1
ATOM 4193 C CA . ASP A 1 548 ? 40.882 -12.457 10.095 1.00 54.50 548 ASP A CA 1
ATOM 4194 C C . ASP A 1 548 ? 41.367 -11.390 11.110 1.00 54.50 548 ASP A C 1
ATOM 4196 O O . ASP A 1 548 ? 42.564 -11.104 11.206 1.00 54.50 548 ASP A O 1
ATOM 4200 N N . TRP A 1 549 ? 40.463 -10.779 11.890 1.00 50.09 549 TRP A N 1
ATOM 4201 C CA . TRP A 1 549 ? 40.896 -10.040 13.081 1.00 50.09 549 TRP A CA 1
ATOM 4202 C C . TRP A 1 549 ? 41.408 -11.048 14.114 1.00 50.09 549 TRP A C 1
ATOM 4204 O O . TRP A 1 549 ? 40.639 -11.924 14.513 1.00 50.09 549 TRP A O 1
ATOM 4214 N N . PRO A 1 550 ? 42.672 -10.950 14.568 1.00 50.47 550 PRO A N 1
ATOM 4215 C CA . PRO A 1 550 ? 43.176 -11.864 15.578 1.00 50.47 550 PRO A CA 1
ATOM 4216 C C . PRO A 1 550 ? 42.341 -11.705 16.847 1.00 50.47 550 PRO A C 1
ATOM 4218 O O . PRO A 1 550 ? 42.153 -10.583 17.329 1.00 50.47 550 PRO A O 1
ATOM 4221 N N . GLU A 1 551 ? 41.861 -12.826 17.393 1.00 47.28 551 GLU A N 1
ATOM 4222 C CA . GLU A 1 551 ? 41.311 -12.862 18.744 1.00 47.28 551 GLU A CA 1
ATOM 4223 C C . GLU A 1 551 ? 42.374 -12.297 19.687 1.00 47.28 551 GLU A C 1
ATOM 4225 O O . GLU A 1 551 ? 43.403 -12.922 19.947 1.00 47.28 551 GLU A O 1
ATOM 4230 N N . TYR A 1 552 ? 42.145 -11.071 20.158 1.00 51.84 552 TYR A N 1
ATOM 4231 C CA . TYR A 1 552 ? 42.979 -10.466 21.180 1.00 51.84 552 TYR A CA 1
ATOM 4232 C C . TYR A 1 552 ? 42.814 -11.309 22.442 1.00 51.84 552 TYR A C 1
ATOM 4234 O O . TYR A 1 552 ? 41.798 -11.205 23.135 1.00 51.84 552 TYR A O 1
ATOM 4242 N N . GLU A 1 553 ? 43.813 -12.147 22.730 1.00 49.72 553 GLU A N 1
ATOM 4243 C CA . GLU A 1 553 ? 43.946 -12.807 24.022 1.00 49.72 553 GLU A CA 1
ATOM 4244 C C . GLU A 1 553 ? 43.755 -11.748 25.111 1.00 49.72 553 GLU A C 1
ATOM 4246 O O . GLU A 1 553 ? 44.513 -10.776 25.196 1.00 49.72 553 GLU A O 1
ATOM 4251 N N . LEU A 1 554 ? 42.720 -11.923 25.938 1.00 51.44 554 LEU A N 1
ATOM 4252 C CA . LEU A 1 554 ? 42.428 -11.059 27.080 1.00 51.44 554 LEU A CA 1
ATOM 4253 C C . LEU A 1 554 ? 43.450 -11.321 28.194 1.00 51.44 554 LEU A C 1
ATOM 4255 O O . LEU A 1 554 ? 43.153 -11.884 29.247 1.00 51.44 554 LEU A O 1
ATOM 4259 N N . GLY A 1 555 ? 44.686 -10.903 27.929 1.00 43.59 555 GLY A N 1
ATOM 4260 C CA . GLY A 1 555 ? 45.791 -10.909 28.864 1.00 43.59 555 GLY A CA 1
ATOM 4261 C C . GLY A 1 555 ? 45.557 -9.906 29.986 1.00 43.59 555 GLY A C 1
ATOM 4262 O O . GLY A 1 555 ? 45.694 -8.701 29.796 1.00 43.59 555 GLY A O 1
ATOM 4263 N N . SER A 1 556 ? 45.233 -10.439 31.162 1.00 56.12 556 SER A N 1
ATOM 4264 C CA . SER A 1 556 ? 45.576 -9.939 32.499 1.00 56.12 556 SER A CA 1
ATOM 4265 C C . SER A 1 556 ? 46.190 -8.526 32.572 1.00 56.12 556 SER A C 1
ATOM 4267 O O . SER A 1 556 ? 47.411 -8.369 32.561 1.00 56.12 556 SER A O 1
ATOM 4269 N N . GLY A 1 557 ? 45.342 -7.507 32.742 1.00 39.81 557 GLY A N 1
ATOM 4270 C CA . GLY A 1 557 ? 45.726 -6.131 33.092 1.00 39.81 557 GLY A CA 1
ATOM 4271 C C . GLY A 1 557 ? 45.300 -5.788 34.532 1.00 39.81 557 GLY A C 1
ATOM 4272 O O . GLY A 1 557 ? 44.194 -6.162 34.923 1.00 39.81 557 GLY A O 1
ATOM 4273 N N . PRO A 1 558 ? 46.141 -5.131 35.356 1.00 55.28 558 PRO A N 1
ATOM 4274 C CA . PRO A 1 558 ? 45.937 -5.091 36.804 1.00 55.28 558 PRO A CA 1
ATOM 4275 C C . PRO A 1 558 ? 45.152 -3.869 37.304 1.00 55.28 558 PRO A C 1
ATOM 4277 O O . PRO A 1 558 ? 45.295 -2.770 36.782 1.00 55.28 558 PRO A O 1
ATOM 4280 N N . GLY A 1 559 ? 44.459 -4.055 38.432 1.00 54.84 559 GLY A N 1
ATOM 4281 C CA . GLY A 1 559 ? 44.228 -3.013 39.438 1.00 54.84 559 GLY A CA 1
ATOM 4282 C C . GLY A 1 559 ? 43.277 -1.871 39.065 1.00 54.84 559 GLY A C 1
ATOM 4283 O O . GLY A 1 559 ? 43.658 -0.883 38.443 1.00 54.84 559 GLY A O 1
ATOM 4284 N N . SER A 1 560 ? 42.065 -1.911 39.612 1.00 41.56 560 SER A N 1
ATOM 4285 C CA . SER A 1 560 ? 41.297 -0.697 39.912 1.00 41.56 560 SER A CA 1
ATOM 4286 C C . SER A 1 560 ? 40.563 -0.860 41.248 1.00 41.56 560 SER A C 1
ATOM 4288 O O . SER A 1 560 ? 40.278 -1.997 41.629 1.00 41.56 560 SER A O 1
ATOM 4290 N N . PRO A 1 561 ? 40.351 0.227 42.016 1.00 52.78 561 PRO A N 1
ATOM 4291 C CA . PRO A 1 561 ? 40.153 0.123 43.460 1.00 52.78 561 PRO A CA 1
ATOM 4292 C C . PRO A 1 561 ? 38.701 -0.172 43.842 1.00 52.78 561 PRO A C 1
ATOM 4294 O O . PRO A 1 561 ? 37.770 0.284 43.179 1.00 52.78 561 PRO A O 1
ATOM 4297 N N . GLU A 1 562 ? 38.514 -0.874 44.959 1.00 45.16 562 GLU A N 1
ATOM 4298 C CA . GLU A 1 562 ? 37.198 -1.091 45.563 1.00 45.16 562 GLU A CA 1
ATOM 4299 C C . GLU A 1 562 ? 36.539 0.241 45.981 1.00 45.16 562 GLU A C 1
ATOM 4301 O O . GLU A 1 562 ? 37.180 1.058 46.651 1.00 45.16 562 GLU A O 1
ATOM 4306 N N . PRO A 1 563 ? 35.249 0.465 45.670 1.00 51.69 563 PRO A N 1
ATOM 4307 C CA . PRO A 1 563 ? 34.448 1.464 46.364 1.00 51.69 563 PRO A CA 1
ATOM 4308 C C . PRO A 1 563 ? 34.040 0.937 47.758 1.00 51.69 563 PRO A C 1
ATOM 4310 O O . PRO A 1 563 ? 33.755 -0.254 47.907 1.00 51.69 563 PRO A O 1
ATOM 4313 N N . PRO A 1 564 ? 33.981 1.793 48.793 1.00 58.38 564 PRO A N 1
ATOM 4314 C CA . PRO A 1 564 ? 33.705 1.353 50.156 1.00 58.38 564 PRO A CA 1
ATOM 4315 C C . PRO A 1 564 ? 32.236 0.958 50.355 1.00 58.38 564 PRO A C 1
ATOM 4317 O O . PRO A 1 564 ? 31.316 1.698 50.002 1.00 58.38 564 PRO A O 1
ATOM 4320 N N . TRP A 1 565 ? 32.027 -0.187 51.002 1.00 51.94 565 TRP A N 1
ATOM 4321 C CA . TRP A 1 565 ? 30.723 -0.629 51.492 1.00 51.94 565 TRP A CA 1
ATOM 4322 C C . TRP A 1 565 ? 30.197 0.300 52.600 1.00 51.94 565 TRP A C 1
ATOM 4324 O O . TRP A 1 565 ? 30.941 0.594 53.540 1.00 51.94 565 TRP A O 1
ATOM 4334 N N . PRO A 1 566 ? 28.910 0.693 52.584 1.00 60.97 566 PRO A N 1
ATOM 4335 C CA . PRO A 1 566 ? 28.235 1.146 53.789 1.00 60.97 566 PRO A CA 1
ATOM 4336 C C . PRO A 1 566 ? 27.847 -0.070 54.645 1.00 60.97 566 PRO A C 1
ATOM 4338 O O . PRO A 1 566 ? 27.117 -0.958 54.204 1.00 60.97 566 PRO A O 1
ATOM 4341 N N . MET A 1 567 ? 28.355 -0.098 55.876 1.00 49.59 567 MET A N 1
ATOM 4342 C CA . MET A 1 567 ? 27.921 -1.016 56.933 1.00 49.59 567 MET A CA 1
ATOM 4343 C C . MET A 1 567 ? 26.465 -0.761 57.360 1.00 49.59 567 MET A C 1
ATOM 4345 O O . MET A 1 567 ? 25.945 0.343 57.221 1.00 49.59 567 MET A O 1
ATOM 4349 N N . ASP A 1 568 ? 25.894 -1.792 57.986 1.00 47.00 568 ASP A N 1
ATOM 4350 C CA . ASP A 1 568 ? 24.749 -1.775 58.904 1.00 47.00 568 ASP A CA 1
ATOM 4351 C C . ASP A 1 568 ? 23.357 -1.364 58.386 1.00 47.00 568 ASP A C 1
ATOM 4353 O O . ASP A 1 568 ? 23.017 -0.194 58.222 1.00 47.00 568 ASP A O 1
ATOM 4357 N N . THR A 1 569 ? 22.431 -2.333 58.413 1.00 47.97 569 THR A N 1
ATOM 4358 C CA . THR A 1 569 ? 21.445 -2.337 59.516 1.00 47.97 569 THR A CA 1
ATOM 4359 C C . THR A 1 569 ? 20.759 -3.694 59.753 1.00 47.97 569 THR A C 1
ATOM 4361 O O . THR A 1 569 ? 20.168 -4.288 58.861 1.00 47.97 569 THR A O 1
ATOM 4364 N N . ALA A 1 570 ? 20.769 -4.100 61.028 1.00 53.16 570 ALA A N 1
ATOM 4365 C CA . ALA A 1 570 ? 19.733 -4.868 61.731 1.00 53.16 570 ALA A CA 1
ATOM 4366 C C . ALA A 1 570 ? 19.333 -6.284 61.241 1.00 53.16 570 ALA A C 1
ATOM 4368 O O . ALA A 1 570 ? 18.333 -6.493 60.556 1.00 53.16 570 ALA A O 1
ATOM 4369 N N . HIS A 1 571 ? 19.970 -7.288 61.848 1.00 55.22 571 HIS A N 1
ATOM 4370 C CA . HIS A 1 571 ? 19.223 -8.411 62.428 1.00 55.22 571 HIS A CA 1
ATOM 4371 C C . HIS A 1 571 ? 18.552 -7.959 63.738 1.00 55.22 571 HIS A C 1
ATOM 4373 O O . HIS A 1 571 ? 19.251 -7.414 64.589 1.00 55.22 571 HIS A O 1
ATOM 4379 N N . MET A 1 572 ? 17.256 -8.243 63.928 1.00 52.03 572 MET A N 1
ATOM 4380 C CA . MET A 1 572 ? 16.650 -8.800 65.160 1.00 52.03 572 MET A CA 1
ATOM 4381 C C . MET A 1 572 ? 15.114 -8.805 65.074 1.00 52.03 572 MET A C 1
ATOM 4383 O O . MET A 1 572 ? 14.532 -7.809 64.649 1.00 52.03 572 MET A O 1
ATOM 4387 N N . GLY A 1 573 ? 14.480 -9.870 65.586 1.00 48.00 573 GLY A N 1
ATOM 4388 C CA . GLY A 1 573 ? 13.044 -9.920 65.910 1.00 48.00 573 GLY A CA 1
ATOM 4389 C C . GLY A 1 573 ? 12.250 -10.944 65.117 1.00 48.00 573 GLY A C 1
ATOM 4390 O O . GLY A 1 573 ? 11.333 -10.503 64.396 1.00 48.00 573 GLY A O 1
#

Organism: Chlamydomonas incerta (NCBI:txid51695)

InterPro domains:
  IPR055289 Centriole and centriolar satellite OFD1 [PTHR39063] (1-559)

Foldseek 3Di:
DVVVVVVVVVVLVVVLVPPPQDPVNNVVVVVVVVVVVVVVVVVVVVVVVVVVVVVVVVVVVVVVVVVVVVVVVVVVVVVVVVVVVVVVVVVVVVVVVVVVVVVVVVVVVVVVVVVVVVVVVVVVVVVVVVVVVVVVVVVVVVVVVVVVVVVVVVVVVVVVVVVVVVVVVVVVVVVVVVVVVVVVVVVVVVVVVVVVVVVVVVVVVVVVVVVVVVVVVVVVVVVVVVVVVVVVVVVVVVVVVVVVVVVVVVVVVVVVVVVVVVVVVVVVPVVVPPDDDDDDDDDDDDDDDDDDDDPPDPDPPPPVPVVVVVVVVVVVVVVVVVVVVVVVVVVVVVVVVVVVVVVVVVVVVVVVVVVVVVVVVVVVVVVVVVVVVVVVVVVVVVVVVVVVVVVVVVVVVVVVVVVVVVVVVVVVVVVVVVPPDPPDDPDDDDDDDDDDDDDDDDDPDDDDDDDDDDDDDDDDDDDDDDDDDDDDDDDDDDDDDDDDDDDDDDDDDDDDDDDDDDDDDDDDDPDDPPDPVVVVVVVVVVVVVVVVVVVVVVVVVVVVVVVPPPPPDPPDDDDDDDDDDDDDDDDDD

pLDDT: mean 72.99, std 22.15, range [27.91, 98.62]

Secondary structure (DSSP, 8-state):
-HHHHHHHHHHHHHHHH-TTS-HHHHHHHHHHHHHHHHHHHHHHHHHHHHHHHHHHHHHHHHHHHHHHHHHHHHHHHHHHHHHHHHHHHHHHHHHHHHHHHHHHHHHHHHHHHHHHHHHHHHHHHHHHHHHHHHHHHHHHHHHHHHHHHHHHHHHHHHHHHHHHHHHHHHHHHHHHHHHHHHHHHHHHHHHHHHHHHHHHHHHHHHHHHHHHHHHHHHHHHHHHHHHHHHHHHHHHHHHHHHHHHHHHHHHHHHHHHHHHHHHHHHTTTSTT----------------------SSSSSTTSTTTTHHHHHHHHHHHHHHHHHHHHHHHHHHHHHHHHHHHHHHHHHHHHHHHHHHHHHHHHHHHHHHHHHHHHHHHHHHHHHHHHHHHHHHHHHHHHHHHHHHHHHHHHHHHHHHHHTS-----S----------PPP-PPP-------------------------------------------------------------PPP---PPPPPPHHHHHHHHHHHHHHHHHHHHHHHHHHHHHHH-------------PPPPPPP------

Sequence (573 aa):
MKQLEDEYQSRLRNARLSPNAGIEERLALYRQEIEEQAAAEVARQVERVREMEVAAARLDEASKARRALEAERLELDRLHGERLSKLRQREEEMMDKLRRQQRDVENVAYEYRQRILREEERLRNQKTEVQQQQDSRQEQLKQLERSLELRERAVGAREAAAEKRIAEATEAAAQAAVEARQDVEREYMELKSSLAQQRMQIEMDRSRIMELRSEATAEIAGARAKEERLRALETARAEAEARAAAHAADAEVCRLQAEKLAAELAQTRDELSRRLAAASDGADAMLQNAAGAMNMLNAEAAASRTAGQQIRDALAALKRAEDDAAASAAAVISLQQERAALHGALAAAGAEGDALRTQLGRVEALMDEAVVGRAEALSHLEEAQFRHFQMERELAELRQALGRAKEEAAALKMANTIRRPPSRGADSPGRRSITLSPTRRPSPGAATASISALSLGLALGGGPGGALGQGAHGGGGGASGYPWHSHQSGGGASGHHGATSQSQMEFPIAAAPPRDAALERMDRLRRQEDMLASQEDAYRKRMAGMQDWPEYELGSGPGSPEPPWPMDTAHMG

=== Feature glossary ===
The record interleaves many kinds of information about one protein. Here is each kind framed as the question it answers.

Q: What does the local fold look like, residue by residue?
A: The Foldseek 3Di string encodes local tertiary geometry as a 20-letter alphabet — one character per residue — derived from the relative positions of nearby Cα atoms. Unlike the amino-acid sequence, 3Di is a direct function of the 3D structure, so two proteins with the same fold have similar 3Di strings even at low sequence identity.

Q: Which residues are in helices, strands, or loops?
A: The SS8 string is DSSP's per-residue secondary-structure call. α-helix (H) means an i→i+4 H-bond ladder; β-strand (E) means the residue participates in a β-sheet; 3₁₀ (G) and π (I) are tighter and wider helices; T/S are turns/bends; '-' is loop.

Q: How big and how compact is the whole molecule?
A: Radius of gyration (Rg) is the root-mean-square distance of Cα atoms from their centroid — a single number for overall size and compactness. A globular domain of N residues has Rg ≈ 2.2·N^0.38 Å; an extended or disordered chain has a much larger Rg. The Cα contact count is the number of residue pairs whose Cα atoms are within 8 Å and are more than four positions apart in sequence — a standard proxy for tertiary packing density. The bounding box is the smallest axis-aligned box enclosing all Cα atoms.

Q: Where is each backbone atom in 3D?
A: Structure coordinates are given as an mmCIF _atom_site loop: one row per atom with element, residue name, chain id, sequence number, and x/y/z position in Å. Only the four main-chain atoms per residue are included here; side chains are omitted to keep the record compact.

Q: What is the amino-acid chain?
A: Primary structure: the covalent order of the twenty standard amino acids along the backbone. Two proteins with the same sequence will (almost always) fold to the same structure; two with 30% identity often share a fold but not the details.

Q: What if only a Cα trace is available?
A: Three-state secondary structure (P-SEA) collapses the eight DSSP classes into helix (a), strand (b), and coil (c). P-SEA assigns these from Cα geometry alone — distances and angles — without requiring backbone oxygens, so it works on any Cα trace.

Q: What family and function is it annotated with?
A: Database cross-references. InterPro integrates a dozen domain/family signature databases into unified entries with residue-range hits. GO terms attach function/process/location labels with evidence codes. CATH codes position the fold in a four-level structural taxonomy. Organism is the NCBI-taxonomy species name.

Q: How confident is the AlphaFold model at each residue?
A: pLDDT is the predicted lDDT-Cα score: AlphaFold's confidence that the local environment of each residue (all inter-atomic distances within 15 Å) is correctly placed. It is a per-residue number between 0 and 100, with higher meaning more reliable.

Q: How mobile is each atom in the crystal?
A: B-factor (Debye–Waller factor) reflects atomic displacement in the crystal lattice. It is an experimental observable (units Å²), not a prediction; low values mean the atom is pinned down, high values mean it moves or is heterogeneous across the crystal.

Q: Which residues are buried vs exposed?
A: SASA measures how much of the protein is reachable by solvent. It is computed by rolling a water-sized probe over the atomic surface and summing the exposed area (Å²). Per-residue SASA distinguishes core (buried, low SASA) from surface (exposed, high SASA) residues; total SASA is a whole-molecule size measure.

Q: What do the diagnostic plots show?
A: Plot images: a contact map (which residues are close in 3D, as an N×N binary image), a Ramachandran scatter (backbone torsion angles, revealing secondary-structure composition at a glance), and — for AlphaFold structures — a PAE heatmap (pairwise prediction confidence).

Q: What known structures does this most resemble?
A: The Foldseek neighbor list gives the closest experimentally determined structures in the PDB, ranked by structural alignment. TM-score near 1 means near-identical fold; near 0.3 means only rough topology match. This is how one finds what a novel AlphaFold prediction most resembles in the solved-structure universe.

Q: Are the domains correctly placed relative to each other?
A: Predicted aligned error is AlphaFold's pairwise confidence. Unlike pLDDT (per-residue), PAE is per-residue-pair and captures whether two parts of the structure are correctly placed relative to each other. Units are ångströms of expected positional error.

Q: What do the rendered images show?
A: Structure images are PyMOL renders from six orthogonal camera directions. Cartoon representation draws helices as coils and strands as arrows; sticks shows the backbone as bonds; surface shows the solvent-excluded envelope. Rainbow coloring maps sequence position to hue (blue→red, N→C); chain coloring assigns a distinct color per polypeptide.

Q: What are the backbone torsion angles?
A: φ (phi) and ψ (psi) are the two rotatable backbone dihedrals per residue: φ is the C(i-1)–N–Cα–C torsion, ψ is the N–Cα–C–N(i+1) torsion, both in degrees on (−180°, 180°]. α-helical residues cluster near (−60°, −45°); β-strand residues near (−120°, +130°). A Ramachandran plot is simply a scatter of (φ, ψ) for every residue.